Protein AF-0000000084342859 (afdb_homodimer)

Organism: Pseudonocardia thermophila (NCBI:txid1848)

Structure (mmCIF, N/CA/C/O backbone):
data_AF-0000000084342859-model_v1
#
loop_
_entity.id
_entity.type
_entity.pdbx_description
1 polymer 'Sugar or nucleoside kinase, ribokinase family'
#
loop_
_atom_site.group_PDB
_atom_site.id
_atom_site.type_symbol
_atom_site.label_atom_id
_atom_site.label_alt_id
_atom_site.label_comp_id
_atom_site.label_asym_id
_atom_site.label_entity_id
_atom_site.label_seq_id
_atom_site.pdbx_PDB_ins_code
_atom_site.Cartn_x
_atom_site.Cartn_y
_atom_site.Cartn_z
_atom_site.occupancy
_atom_site.B_iso_or_equiv
_atom_site.auth_seq_id
_atom_site.auth_comp_id
_atom_site.auth_asym_id
_atom_site.auth_atom_id
_atom_site.pdbx_PDB_model_num
ATOM 1 N N . MET A 1 1 ? 2.428 -37.375 4.098 1 54.47 1 MET A N 1
ATOM 2 C CA . MET A 1 1 ? 2.135 -36.625 2.879 1 54.47 1 MET A CA 1
ATOM 3 C C . MET A 1 1 ? 3.324 -35.75 2.471 1 54.47 1 MET A C 1
ATOM 5 O O . MET A 1 1 ? 4.09 -35.312 3.322 1 54.47 1 MET A O 1
ATOM 9 N N . ARG A 1 2 ? 3.674 -35.844 1.135 1 69.31 2 ARG A N 1
ATOM 10 C CA . ARG A 1 2 ? 4.895 -35.219 0.626 1 69.31 2 ARG A CA 1
ATOM 11 C C . ARG A 1 2 ? 4.828 -33.688 0.729 1 69.31 2 ARG A C 1
ATOM 13 O O . ARG A 1 2 ? 3.766 -33.094 0.544 1 69.31 2 ARG A O 1
ATOM 20 N N . SER A 1 3 ? 5.781 -33.125 1.252 1 90.12 3 SER A N 1
ATOM 21 C CA . SER A 1 3 ? 5.879 -31.688 1.403 1 90.12 3 SER A CA 1
ATOM 22 C C . SER A 1 3 ? 6.008 -31 0.049 1 90.12 3 SER A C 1
ATOM 24 O O . SER A 1 3 ? 6.527 -31.578 -0.904 1 90.12 3 SER A O 1
ATOM 26 N N . VAL A 1 4 ? 5.281 -29.906 -0.096 1 97.31 4 VAL A N 1
ATOM 27 C CA . VAL A 1 4 ? 5.32 -29.125 -1.326 1 97.31 4 VAL A CA 1
ATOM 28 C C . VAL A 1 4 ? 6.164 -27.875 -1.113 1 97.31 4 VAL A C 1
ATOM 30 O O . VAL A 1 4 ? 6.02 -27.188 -0.098 1 97.31 4 VAL A O 1
ATOM 33 N N . THR A 1 5 ? 7.082 -27.672 -1.98 1 98 5 THR A N 1
ATOM 34 C CA . THR A 1 5 ? 7.797 -26.391 -2.039 1 98 5 THR A CA 1
ATOM 35 C C . THR A 1 5 ? 7.27 -25.531 -3.178 1 98 5 THR A C 1
ATOM 37 O O . THR A 1 5 ? 7.207 -25.969 -4.328 1 98 5 THR A O 1
ATOM 40 N N . VAL A 1 6 ? 6.836 -24.344 -2.82 1 98.62 6 VAL A N 1
ATOM 41 C CA . VAL A 1 6 ? 6.406 -23.375 -3.826 1 98.62 6 VAL A CA 1
ATOM 42 C C . VAL A 1 6 ? 7.484 -22.312 -4.012 1 98.62 6 VAL A C 1
ATOM 44 O O . VAL A 1 6 ? 7.957 -21.734 -3.035 1 98.62 6 VAL A O 1
ATOM 47 N N . VAL A 1 7 ? 7.902 -22.109 -5.246 1 98.75 7 VAL A N 1
ATOM 48 C CA . VAL A 1 7 ? 8.828 -21.031 -5.609 1 98.75 7 VAL A CA 1
ATOM 49 C C . VAL A 1 7 ? 8.078 -19.938 -6.355 1 98.75 7 VAL A C 1
ATOM 51 O O . VAL A 1 7 ? 7.609 -20.141 -7.477 1 98.75 7 VAL A O 1
ATOM 54 N N . GLY A 1 8 ? 7.961 -18.797 -5.695 1 98.25 8 GLY A N 1
ATOM 55 C CA . GLY A 1 8 ? 7.121 -17.781 -6.301 1 98.25 8 GLY A CA 1
ATOM 56 C C . GLY A 1 8 ? 7.25 -16.422 -5.633 1 98.25 8 GLY A C 1
ATOM 57 O O . GLY A 1 8 ? 8.273 -16.125 -5.008 1 98.25 8 GLY A O 1
ATOM 58 N N . ASP A 1 9 ? 6.242 -15.578 -5.898 1 97.12 9 ASP A N 1
ATOM 59 C CA . ASP A 1 9 ? 6.309 -14.188 -5.461 1 97.12 9 ASP A CA 1
ATOM 60 C C . ASP A 1 9 ? 5.383 -13.938 -4.273 1 97.12 9 ASP A C 1
ATOM 62 O O . ASP A 1 9 ? 4.32 -14.555 -4.172 1 97.12 9 ASP A O 1
ATOM 66 N N . VAL A 1 10 ? 5.875 -13.117 -3.395 1 98 10 VAL A N 1
ATOM 67 C CA . VAL A 1 10 ? 5.074 -12.43 -2.385 1 98 10 VAL A CA 1
ATOM 68 C C . VAL A 1 10 ? 4.867 -10.977 -2.789 1 98 10 VAL A C 1
ATOM 70 O O . VAL A 1 10 ? 5.832 -10.266 -3.082 1 98 10 VAL A O 1
ATOM 73 N N . ALA A 1 11 ? 3.609 -10.586 -2.854 1 97.56 11 ALA A N 1
ATOM 74 C CA . ALA A 1 11 ? 3.326 -9.227 -3.291 1 97.56 11 ALA A CA 1
ATOM 75 C C . ALA A 1 11 ? 2.191 -8.609 -2.475 1 97.56 11 ALA A C 1
ATOM 77 O O . ALA A 1 11 ? 1.495 -9.312 -1.74 1 97.56 11 ALA A O 1
ATOM 78 N N . VAL A 1 12 ? 2.143 -7.277 -2.568 1 97 12 VAL A N 1
ATOM 79 C CA . VAL A 1 12 ? 1.001 -6.523 -2.061 1 97 12 VAL A CA 1
ATOM 80 C C . VAL A 1 12 ? 0.171 -5.992 -3.229 1 97 12 VAL A C 1
ATOM 82 O O . VAL A 1 12 ? 0.716 -5.422 -4.176 1 97 12 VAL A O 1
ATOM 85 N N . ASP A 1 13 ? -1.119 -6.25 -3.117 1 96.19 13 ASP A N 1
ATOM 86 C CA . ASP A 1 13 ? -2.043 -5.723 -4.117 1 96.19 13 ASP A CA 1
ATOM 87 C C . ASP A 1 13 ? -2.801 -4.512 -3.584 1 96.19 13 ASP A C 1
ATOM 89 O O . ASP A 1 13 ? -3.48 -4.598 -2.559 1 96.19 13 ASP A O 1
ATOM 93 N N . VAL A 1 14 ? -2.693 -3.416 -4.277 1 97.38 14 VAL A N 1
ATOM 94 C CA . VAL A 1 14 ? -3.418 -2.195 -3.941 1 97.38 14 VAL A CA 1
ATOM 95 C C . VAL A 1 14 ? -4.523 -1.949 -4.969 1 97.38 14 VAL A C 1
ATOM 97 O O . VAL A 1 14 ? -4.246 -1.551 -6.102 1 97.38 14 VAL A O 1
ATOM 100 N N . LEU A 1 15 ? -5.746 -2.166 -4.535 1 95.56 15 LEU A N 1
ATOM 101 C CA . LEU A 1 15 ? -6.902 -1.995 -5.406 1 95.56 15 LEU A CA 1
ATOM 102 C C . LEU A 1 15 ? -7.453 -0.577 -5.312 1 95.56 15 LEU A C 1
ATOM 104 O O . LEU A 1 15 ? -7.762 -0.098 -4.215 1 95.56 15 LEU A O 1
ATOM 108 N N . VAL A 1 16 ? -7.551 0.062 -6.41 1 97.25 16 VAL A N 1
ATOM 109 C CA . VAL A 1 16 ? -7.98 1.456 -6.449 1 97.25 16 VAL A CA 1
ATOM 110 C C . VAL A 1 16 ? -9.211 1.594 -7.336 1 97.25 16 VAL A C 1
ATOM 112 O O . VAL A 1 16 ? -9.18 1.245 -8.516 1 97.25 16 VAL A O 1
ATOM 115 N N . ARG A 1 17 ? -10.258 2.094 -6.801 1 95.81 17 ARG A N 1
ATOM 116 C CA . ARG A 1 17 ? -11.477 2.412 -7.547 1 95.81 17 ARG A CA 1
ATOM 117 C C . ARG A 1 17 ? -11.828 3.891 -7.41 1 95.81 17 ARG A C 1
ATOM 119 O O . ARG A 1 17 ? -12.406 4.305 -6.402 1 95.81 17 ARG A O 1
ATOM 126 N N . PRO A 1 18 ? -11.5 4.664 -8.406 1 96.06 18 PRO A N 1
ATOM 127 C CA . PRO A 1 18 ? -11.875 6.082 -8.344 1 96.06 18 PRO A CA 1
ATOM 128 C C . PRO A 1 18 ? -13.383 6.285 -8.242 1 96.06 18 PRO A C 1
ATOM 130 O O . PRO A 1 18 ? -14.156 5.547 -8.859 1 96.06 18 PRO A O 1
ATOM 133 N N . ARG A 1 19 ? -13.789 7.23 -7.465 1 94.19 19 ARG A N 1
ATOM 134 C CA . ARG A 1 19 ? -15.211 7.539 -7.293 1 94.19 19 ARG A CA 1
ATOM 135 C C . ARG A 1 19 ? -15.625 8.703 -8.188 1 94.19 19 ARG A C 1
ATOM 137 O O . ARG A 1 19 ? -16.797 9.109 -8.18 1 94.19 19 ARG A O 1
ATOM 144 N N . ALA A 1 20 ? -14.719 9.312 -8.898 1 91.69 20 ALA A N 1
ATOM 145 C CA . ALA A 1 20 ? -14.883 10.344 -9.914 1 91.69 20 ALA A CA 1
ATOM 146 C C . ALA A 1 20 ? -13.883 10.164 -11.055 1 91.69 20 ALA A C 1
ATOM 148 O O . ALA A 1 20 ? -12.906 9.422 -10.914 1 91.69 20 ALA A O 1
ATOM 149 N N . PRO A 1 21 ? -14.195 10.758 -12.227 1 89.56 21 PRO A N 1
ATOM 150 C CA . PRO A 1 21 ? -13.219 10.633 -13.32 1 89.56 21 PRO A CA 1
ATOM 151 C C . PRO A 1 21 ? -11.828 11.109 -12.93 1 89.56 21 PRO A C 1
ATOM 153 O O . PRO A 1 21 ? -11.695 12.102 -12.203 1 89.56 21 PRO A O 1
ATOM 156 N N . ILE A 1 22 ? -10.891 10.352 -13.375 1 88 22 ILE A N 1
ATOM 157 C CA . ILE A 1 22 ? -9.508 10.703 -13.062 1 88 22 ILE A CA 1
ATOM 158 C C . ILE A 1 22 ? -9.086 11.914 -13.891 1 88 22 ILE A C 1
ATOM 160 O O . ILE A 1 22 ? -9.117 11.875 -15.125 1 88 22 ILE A O 1
ATOM 164 N N . VAL A 1 23 ? -8.734 13 -13.219 1 86.19 23 VAL A N 1
ATOM 165 C CA . VAL A 1 23 ? -8.227 14.219 -13.852 1 86.19 23 VAL A CA 1
ATOM 166 C C . VAL A 1 23 ? -6.754 14.414 -13.477 1 86.19 23 VAL A C 1
ATOM 168 O O . VAL A 1 23 ? -6.406 14.453 -12.297 1 86.19 23 VAL A O 1
ATOM 171 N N . ALA A 1 24 ? -5.922 14.555 -14.539 1 85 24 ALA A N 1
ATOM 172 C CA . ALA A 1 24 ? -4.488 14.711 -14.305 1 85 24 ALA A CA 1
ATOM 173 C C . ALA A 1 24 ? -4.203 15.914 -13.406 1 85 24 ALA A C 1
ATOM 175 O O . ALA A 1 24 ? -4.773 16.984 -13.602 1 85 24 ALA A O 1
ATOM 176 N N . GLY A 1 25 ? -3.42 15.711 -12.383 1 84.5 25 GLY A N 1
ATOM 177 C CA . GLY A 1 25 ? -2.996 16.797 -11.516 1 84.5 25 GLY A CA 1
ATOM 178 C C . GLY A 1 25 ? -3.953 17.047 -10.367 1 84.5 25 GLY A C 1
ATOM 179 O O . GLY A 1 25 ? -3.684 17.875 -9.5 1 84.5 25 GLY A O 1
ATOM 180 N N . ALA A 1 26 ? -5.035 16.281 -10.312 1 86.12 26 ALA A N 1
ATOM 181 C CA . ALA A 1 26 ? -6.051 16.531 -9.297 1 86.12 26 ALA A CA 1
ATOM 182 C C . ALA A 1 26 ? -5.965 15.484 -8.18 1 86.12 26 ALA A C 1
ATOM 184 O O . ALA A 1 26 ? -5.172 14.547 -8.258 1 86.12 26 ALA A O 1
ATOM 185 N N . ASP A 1 27 ? -6.637 15.805 -7.152 1 88.69 27 ASP A N 1
ATOM 186 C CA . ASP A 1 27 ? -6.934 14.828 -6.109 1 88.69 27 ASP A CA 1
ATOM 187 C C . ASP A 1 27 ? -8.32 14.219 -6.305 1 88.69 27 ASP A C 1
ATOM 189 O O . ASP A 1 27 ? -9.328 14.898 -6.145 1 88.69 27 ASP A O 1
ATOM 193 N N . VAL A 1 28 ? -8.367 12.93 -6.574 1 92.56 28 VAL A N 1
ATOM 194 C CA . VAL A 1 28 ? -9.609 12.234 -6.891 1 92.56 28 VAL A CA 1
ATOM 195 C C . VAL A 1 28 ? -9.969 11.281 -5.754 1 92.56 28 VAL A C 1
ATOM 197 O O . VAL A 1 28 ? -9.156 10.438 -5.359 1 92.56 28 VAL A O 1
ATOM 200 N N . PRO A 1 29 ? -11.172 11.469 -5.219 1 94.25 29 PRO A N 1
ATOM 201 C CA . PRO A 1 29 ? -11.586 10.484 -4.219 1 94.25 29 PRO A CA 1
ATOM 202 C C . PRO A 1 29 ? -11.68 9.07 -4.785 1 94.25 29 PRO A C 1
ATOM 204 O O . PRO A 1 29 ? -12.086 8.883 -5.938 1 94.25 29 PRO A O 1
ATOM 207 N N . ALA A 1 30 ? -11.234 8.117 -4.023 1 97.25 30 ALA A N 1
ATOM 208 C CA . ALA A 1 30 ? -11.242 6.719 -4.449 1 97.25 30 ALA A CA 1
ATOM 209 C C . ALA A 1 30 ? -11.508 5.789 -3.268 1 97.25 30 ALA A C 1
ATOM 211 O O . ALA A 1 30 ? -11.398 6.203 -2.109 1 97.25 30 ALA A O 1
ATOM 212 N N . THR A 1 31 ? -11.969 4.578 -3.598 1 96.75 31 THR A N 1
ATOM 213 C CA . THR A 1 31 ? -11.906 3.469 -2.654 1 96.75 31 THR A CA 1
ATOM 214 C C . THR A 1 31 ? -10.633 2.656 -2.854 1 96.75 31 THR A C 1
ATOM 216 O O . THR A 1 31 ? -10.352 2.186 -3.957 1 96.75 31 THR A O 1
ATOM 219 N N . ILE A 1 32 ? -9.852 2.541 -1.79 1 97.62 32 ILE A N 1
ATOM 220 C CA . ILE A 1 32 ? -8.57 1.848 -1.898 1 97.62 32 ILE A CA 1
ATOM 221 C C . ILE A 1 32 ? -8.492 0.733 -0.857 1 97.62 32 ILE A C 1
ATOM 223 O O . ILE A 1 32 ? -8.781 0.958 0.322 1 97.62 32 ILE A O 1
ATOM 227 N N . ARG A 1 33 ? -8.164 -0.467 -1.314 1 95.12 33 ARG A N 1
ATOM 228 C CA . ARG A 1 33 ? -7.961 -1.628 -0.453 1 95.12 33 ARG A CA 1
ATOM 229 C C . ARG A 1 33 ? -6.621 -2.297 -0.739 1 95.12 33 ARG A C 1
ATOM 231 O O . ARG A 1 33 ? -6.223 -2.426 -1.897 1 95.12 33 ARG A O 1
ATOM 238 N N . THR A 1 34 ? -5.965 -2.611 0.299 1 95.31 34 THR A N 1
ATOM 239 C CA . THR A 1 34 ? -4.707 -3.342 0.186 1 95.31 34 THR A CA 1
ATOM 240 C C . THR A 1 34 ? -4.891 -4.797 0.609 1 95.31 34 THR A C 1
ATOM 242 O O . THR A 1 34 ? -5.391 -5.074 1.701 1 95.31 34 THR A O 1
ATOM 245 N N . LEU A 1 35 ? -4.5 -5.68 -0.242 1 93.88 35 LEU A N 1
ATOM 246 C CA . LEU A 1 35 ? -4.672 -7.109 -0.006 1 93.88 35 LEU A CA 1
ATOM 247 C C . LEU A 1 35 ? -3.369 -7.859 -0.261 1 93.88 35 LEU A C 1
ATOM 249 O O . LEU A 1 35 ? -2.525 -7.406 -1.037 1 93.88 35 LEU A O 1
ATOM 253 N N . PRO A 1 36 ? -3.207 -9.008 0.436 1 95.06 36 PRO A N 1
ATOM 254 C CA . PRO A 1 36 ? -2.062 -9.852 0.092 1 95.06 36 PRO A CA 1
ATOM 255 C C . PRO A 1 36 ? -2.135 -10.391 -1.334 1 95.06 36 PRO A C 1
ATOM 257 O O . PRO A 1 36 ? -3.223 -10.703 -1.826 1 95.06 36 PRO A O 1
ATOM 260 N N . GLY A 1 37 ? -0.949 -10.461 -2 1 95.94 37 GLY A N 1
ATOM 261 C CA . GLY A 1 37 ? -0.876 -10.969 -3.361 1 95.94 37 GLY A CA 1
ATOM 262 C C . GLY A 1 37 ? 0.351 -11.828 -3.613 1 95.94 37 GLY A C 1
ATOM 263 O O . GLY A 1 37 ? 1.008 -12.273 -2.67 1 95.94 37 GLY A O 1
ATOM 264 N N . GLY A 1 38 ? 0.543 -12.062 -4.922 1 96.56 38 GLY A N 1
ATOM 265 C CA . GLY A 1 38 ? 1.593 -12.977 -5.348 1 96.56 38 GLY A CA 1
ATOM 266 C C . GLY A 1 38 ? 1.082 -14.367 -5.656 1 96.56 38 GLY A C 1
ATOM 267 O O . GLY A 1 38 ? 0.661 -15.094 -4.75 1 96.56 38 GLY A O 1
ATOM 268 N N . ALA A 1 39 ? 1.261 -14.727 -6.863 1 96.19 39 ALA A N 1
ATOM 269 C CA . ALA A 1 39 ? 0.689 -15.992 -7.316 1 96.19 39 ALA A CA 1
ATOM 270 C C . ALA A 1 39 ? 1.216 -17.156 -6.484 1 96.19 39 ALA A C 1
ATOM 272 O O . ALA A 1 39 ? 0.44 -18 -6.016 1 96.19 39 ALA A O 1
ATOM 273 N N . GLY A 1 40 ? 2.521 -17.203 -6.289 1 97.75 40 GLY A N 1
ATOM 274 C CA . GLY A 1 40 ? 3.1 -18.25 -5.473 1 97.75 40 GLY A CA 1
ATOM 275 C C . GLY A 1 40 ? 2.582 -18.266 -4.047 1 97.75 40 GLY A C 1
ATOM 276 O O . GLY A 1 40 ? 2.229 -19.312 -3.512 1 97.75 40 GLY A O 1
ATOM 277 N N . ALA A 1 41 ? 2.531 -17.125 -3.471 1 98.31 41 ALA A N 1
ATOM 278 C CA . ALA A 1 41 ? 2.041 -17 -2.102 1 98.31 41 ALA A CA 1
ATOM 279 C C . ALA A 1 41 ? 0.571 -17.391 -2.004 1 98.31 41 ALA A C 1
ATOM 281 O O . ALA A 1 41 ? 0.158 -18.047 -1.041 1 98.31 41 ALA A O 1
ATOM 282 N N . ASN A 1 42 ? -0.221 -17 -2.959 1 97.88 42 ASN A N 1
ATOM 283 C CA . ASN A 1 42 ? -1.629 -17.391 -2.988 1 97.88 42 ASN A CA 1
ATOM 284 C C . ASN A 1 42 ? -1.797 -18.906 -3.051 1 97.88 42 ASN A C 1
ATOM 286 O O . ASN A 1 42 ? -2.547 -19.484 -2.262 1 97.88 42 ASN A O 1
ATOM 290 N N . THR A 1 43 ? -1.081 -19.531 -3.973 1 98.62 43 THR A N 1
ATOM 291 C CA . THR A 1 43 ? -1.145 -20.984 -4.113 1 98.62 43 THR A CA 1
ATOM 292 C C . THR A 1 43 ? -0.702 -21.672 -2.828 1 98.62 43 THR A C 1
ATOM 294 O O . THR A 1 43 ? -1.355 -22.609 -2.363 1 98.62 43 THR A O 1
ATOM 297 N N . ALA A 1 44 ? 0.377 -21.188 -2.232 1 98.5 44 ALA A N 1
ATOM 298 C CA . ALA A 1 44 ? 0.883 -21.766 -0.988 1 98.5 44 ALA A CA 1
ATOM 299 C C . ALA A 1 44 ? -0.157 -21.656 0.125 1 98.5 44 ALA A C 1
ATOM 301 O O . ALA A 1 44 ? -0.349 -22.609 0.89 1 98.5 44 ALA A O 1
ATOM 302 N N . THR A 1 45 ? -0.807 -20.531 0.192 1 98.38 45 THR A N 1
ATOM 303 C CA . THR A 1 45 ? -1.802 -20.328 1.239 1 98.38 45 THR A CA 1
ATOM 304 C C . THR A 1 45 ? -2.975 -21.281 1.065 1 98.38 45 THR A C 1
ATOM 306 O O . THR A 1 45 ? -3.477 -21.844 2.043 1 98.38 45 THR A O 1
ATOM 309 N N . TRP A 1 46 ? -3.391 -21.484 -0.146 1 98.38 46 TRP A N 1
ATOM 310 C CA . TRP A 1 46 ? -4.477 -22.422 -0.412 1 98.38 46 TRP A CA 1
ATOM 311 C C . TRP A 1 46 ? -4.047 -23.859 -0.101 1 98.38 46 TRP A C 1
ATOM 313 O O . TRP A 1 46 ? -4.828 -24.641 0.439 1 98.38 46 TRP A O 1
ATOM 323 N N . LEU A 1 47 ? -2.818 -24.234 -0.441 1 98.31 47 LEU A N 1
ATOM 324 C CA . LEU A 1 47 ? -2.309 -25.562 -0.099 1 98.31 47 LEU A CA 1
ATOM 325 C C . LEU A 1 47 ? -2.359 -25.781 1.408 1 98.31 47 LEU A C 1
ATOM 327 O O . LEU A 1 47 ? -2.834 -26.828 1.868 1 98.31 47 LEU A O 1
ATOM 331 N N . ALA A 1 48 ? -1.904 -24.781 2.145 1 97.94 48 ALA A N 1
ATOM 332 C CA . ALA A 1 48 ? -1.931 -24.875 3.604 1 97.94 48 ALA A CA 1
ATOM 333 C C . ALA A 1 48 ? -3.359 -25.047 4.117 1 97.94 48 ALA A C 1
ATOM 335 O O . ALA A 1 48 ? -3.617 -25.875 4.992 1 97.94 48 ALA A O 1
ATOM 336 N N . ALA A 1 49 ? -4.254 -24.297 3.562 1 97.25 49 ALA A N 1
ATOM 337 C CA . ALA A 1 49 ? -5.652 -24.344 3.971 1 97.25 49 ALA A CA 1
ATOM 338 C C . ALA A 1 49 ? -6.246 -25.719 3.697 1 97.25 49 ALA A C 1
ATOM 340 O O . ALA A 1 49 ? -7.199 -26.141 4.363 1 97.25 49 ALA A O 1
ATOM 341 N N . LEU A 1 50 ? -5.711 -26.406 2.762 1 96.69 50 LEU A N 1
ATOM 342 C CA . LEU A 1 50 ? -6.188 -27.734 2.393 1 96.69 50 LEU A CA 1
ATOM 343 C C . LEU A 1 50 ? -5.434 -28.812 3.158 1 96.69 50 LEU A C 1
ATOM 345 O O . LEU A 1 50 ? -5.57 -30.016 2.859 1 96.69 50 LEU A O 1
ATOM 349 N N . GLY A 1 51 ? -4.539 -28.422 4.031 1 96 51 GLY A N 1
ATOM 350 C CA . GLY A 1 51 ? -3.873 -29.344 4.922 1 96 51 GLY A CA 1
ATOM 351 C C . GLY A 1 51 ? -2.555 -29.859 4.375 1 96 51 GLY A C 1
ATOM 352 O O . GLY A 1 51 ? -1.991 -30.828 4.898 1 96 51 GLY A O 1
ATOM 353 N N . VAL A 1 52 ? -2.074 -29.281 3.365 1 96.88 52 VAL A N 1
ATOM 354 C CA . VAL A 1 52 ? -0.812 -29.703 2.766 1 96.88 52 VAL A CA 1
ATOM 355 C C . VAL A 1 52 ? 0.347 -28.969 3.438 1 96.88 52 VAL A C 1
ATOM 357 O O . VAL A 1 52 ? 0.282 -27.75 3.652 1 96.88 52 VAL A O 1
ATOM 360 N N . ALA A 1 53 ? 1.381 -29.719 3.828 1 96.69 53 ALA A N 1
ATOM 361 C CA . ALA A 1 53 ? 2.6 -29.094 4.32 1 96.69 53 ALA A CA 1
ATOM 362 C C . ALA A 1 53 ? 3.324 -28.344 3.199 1 96.69 53 ALA A C 1
ATOM 364 O O . ALA A 1 53 ? 3.729 -28.953 2.205 1 96.69 53 ALA A O 1
ATOM 365 N N . VAL A 1 54 ? 3.492 -27.031 3.359 1 97.38 54 VAL A N 1
ATOM 366 C CA . VAL A 1 54 ? 4.012 -26.25 2.244 1 97.38 54 VAL A CA 1
ATOM 367 C C . VAL A 1 54 ? 5.074 -25.281 2.746 1 97.38 54 VAL A C 1
ATOM 369 O O . VAL A 1 54 ? 4.926 -24.688 3.82 1 97.38 54 VAL A O 1
ATOM 372 N N . THR A 1 55 ? 6.125 -25.156 1.998 1 97.62 55 THR A N 1
ATOM 373 C CA . THR A 1 55 ? 7.148 -24.125 2.162 1 97.62 55 THR A CA 1
ATOM 374 C C . THR A 1 55 ? 7.168 -23.188 0.961 1 97.62 55 THR A C 1
ATOM 376 O O . THR A 1 55 ? 7.254 -23.641 -0.184 1 97.62 55 THR A O 1
ATOM 379 N N . LEU A 1 56 ? 7.043 -21.922 1.234 1 98.31 56 LEU A N 1
ATOM 380 C CA . LEU A 1 56 ? 7.152 -20.922 0.182 1 98.31 56 LEU A CA 1
ATOM 381 C C . LEU A 1 56 ? 8.547 -20.312 0.155 1 98.31 56 LEU A C 1
ATOM 383 O O . LEU A 1 56 ? 9.023 -19.797 1.171 1 98.31 56 LEU A O 1
ATOM 387 N N . VAL A 1 57 ? 9.141 -20.422 -1.017 1 98.56 57 VAL A N 1
ATOM 388 C CA . VAL A 1 57 ? 10.43 -19.781 -1.261 1 98.56 57 VAL A CA 1
ATOM 389 C C . VAL A 1 57 ? 10.211 -18.484 -2.045 1 98.56 57 VAL A C 1
ATOM 391 O O . VAL A 1 57 ? 9.664 -18.516 -3.148 1 98.56 57 VAL A O 1
ATOM 394 N N . ALA A 1 58 ? 10.609 -17.406 -1.452 1 98.56 58 ALA A N 1
ATOM 395 C CA . ALA A 1 58 ? 10.391 -16.094 -2.051 1 98.56 58 ALA A CA 1
ATOM 396 C C . ALA A 1 58 ? 11.398 -15.078 -1.53 1 98.56 58 ALA A C 1
ATOM 398 O O . ALA A 1 58 ? 12.305 -15.422 -0.77 1 98.56 58 ALA A O 1
ATOM 399 N N . ARG A 1 59 ? 11.352 -13.906 -2.107 1 98.5 59 ARG A N 1
ATOM 400 C CA . ARG A 1 59 ? 12.117 -12.758 -1.617 1 98.5 59 ARG A CA 1
ATOM 401 C C . ARG A 1 59 ? 11.203 -11.562 -1.373 1 98.5 59 ARG A C 1
ATOM 403 O O . ARG A 1 59 ? 10.312 -11.273 -2.174 1 98.5 59 ARG A O 1
ATOM 410 N N . VAL A 1 60 ? 11.398 -10.891 -0.21 1 98.38 60 VAL A N 1
ATOM 411 C CA . VAL A 1 60 ? 10.641 -9.695 0.136 1 98.38 60 VAL A CA 1
ATOM 412 C C . VAL A 1 60 ? 11.602 -8.562 0.502 1 98.38 60 VAL A C 1
ATOM 414 O O . VAL A 1 60 ? 12.789 -8.797 0.73 1 98.38 60 VAL A O 1
ATOM 417 N N . GLY A 1 61 ? 11.055 -7.363 0.467 1 98.06 61 GLY A N 1
ATOM 418 C CA . GLY A 1 61 ? 11.867 -6.238 0.914 1 98.06 61 GLY A CA 1
ATOM 419 C C . GLY A 1 61 ? 11.984 -6.152 2.424 1 98.06 61 GLY A C 1
ATOM 420 O O . GLY A 1 61 ? 11.203 -6.766 3.15 1 98.06 61 GLY A O 1
ATOM 421 N N . ASP A 1 62 ? 13.07 -5.484 2.891 1 96.75 62 ASP A N 1
ATOM 422 C CA . ASP A 1 62 ? 13.172 -5.102 4.297 1 96.75 62 ASP A CA 1
ATOM 423 C C . ASP A 1 62 ? 12.281 -3.896 4.598 1 96.75 62 ASP A C 1
ATOM 425 O O . ASP A 1 62 ? 12.781 -2.807 4.879 1 96.75 62 ASP A O 1
ATOM 429 N N . ASP A 1 63 ? 10.992 -4.148 4.625 1 94.12 63 ASP A N 1
ATOM 430 C CA . ASP A 1 63 ? 10.016 -3.084 4.824 1 94.12 63 ASP A CA 1
ATOM 431 C C . ASP A 1 63 ? 8.766 -3.617 5.523 1 94.12 63 ASP A C 1
ATOM 433 O O . ASP A 1 63 ? 8.68 -4.805 5.844 1 94.12 63 ASP A O 1
ATOM 437 N N . ALA A 1 64 ? 7.902 -2.701 5.832 1 92.56 64 ALA A N 1
ATOM 438 C CA . ALA A 1 64 ? 6.695 -3.057 6.574 1 92.56 64 ALA A CA 1
ATOM 439 C C . ALA A 1 64 ? 5.859 -4.07 5.805 1 92.56 64 ALA A C 1
ATOM 441 O O . ALA A 1 64 ? 5.297 -5 6.395 1 92.56 64 ALA A O 1
ATOM 442 N N . ALA A 1 65 ? 5.766 -3.896 4.492 1 95.25 65 ALA A N 1
ATOM 443 C CA . ALA A 1 65 ? 4.973 -4.801 3.658 1 95.25 65 ALA A CA 1
ATOM 444 C C . ALA A 1 65 ? 5.516 -6.227 3.729 1 95.25 65 ALA A C 1
ATOM 446 O O . ALA A 1 65 ? 4.746 -7.18 3.875 1 95.25 65 ALA A O 1
ATOM 447 N N . GLY A 1 66 ? 6.82 -6.316 3.594 1 97.19 66 GLY A N 1
ATOM 448 C CA . GLY A 1 66 ? 7.441 -7.629 3.68 1 97.19 66 GLY A CA 1
ATOM 449 C C . GLY A 1 66 ? 7.211 -8.312 5.016 1 97.19 66 GLY A C 1
ATOM 450 O O . GLY A 1 66 ? 6.848 -9.492 5.059 1 97.19 66 GLY A O 1
ATOM 451 N N . ARG A 1 67 ? 7.387 -7.582 6.098 1 95.69 67 ARG A N 1
ATOM 452 C CA . ARG A 1 67 ? 7.184 -8.133 7.434 1 95.69 67 ARG A CA 1
ATOM 453 C C . ARG A 1 67 ? 5.734 -8.578 7.629 1 95.69 67 ARG A C 1
ATOM 455 O O . ARG A 1 67 ? 5.477 -9.664 8.156 1 95.69 67 ARG A O 1
ATOM 462 N N . ALA A 1 68 ? 4.879 -7.754 7.176 1 94.5 68 ALA A N 1
ATOM 463 C CA . ALA A 1 68 ? 3.461 -8.078 7.312 1 94.5 68 ALA A CA 1
ATOM 464 C C . ALA A 1 68 ? 3.104 -9.32 6.504 1 94.5 68 ALA A C 1
ATOM 466 O O . ALA A 1 68 ? 2.365 -10.188 6.977 1 94.5 68 ALA A O 1
ATOM 467 N N . ALA A 1 69 ? 3.617 -9.406 5.32 1 96.5 69 ALA A N 1
ATOM 468 C CA . ALA A 1 69 ? 3.318 -10.531 4.445 1 96.5 69 ALA A CA 1
ATOM 469 C C . ALA A 1 69 ? 3.797 -11.844 5.059 1 96.5 69 ALA A C 1
ATOM 471 O O . ALA A 1 69 ? 3.061 -12.836 5.082 1 96.5 69 ALA A O 1
ATOM 472 N N . ILE A 1 70 ? 4.996 -11.836 5.539 1 97.06 70 ILE A N 1
ATOM 473 C CA . ILE A 1 70 ? 5.57 -13.039 6.129 1 97.06 70 ILE A CA 1
ATOM 474 C C . ILE A 1 70 ? 4.75 -13.461 7.348 1 97.06 70 ILE A C 1
ATOM 476 O O . ILE A 1 70 ? 4.438 -14.641 7.512 1 97.06 70 ILE A O 1
ATOM 480 N N . ALA A 1 71 ? 4.398 -12.484 8.164 1 94.88 71 ALA A N 1
ATOM 481 C CA . ALA A 1 71 ? 3.598 -12.789 9.344 1 94.88 71 ALA A CA 1
ATOM 482 C C . ALA A 1 71 ? 2.244 -13.375 8.961 1 94.88 71 ALA A C 1
ATOM 484 O O . ALA A 1 71 ? 1.783 -14.344 9.57 1 94.88 71 ALA A O 1
ATOM 485 N N . GLU A 1 72 ? 1.645 -12.859 7.992 1 94.62 72 GLU A N 1
ATOM 486 C CA . GLU A 1 72 ? 0.334 -13.32 7.543 1 94.62 72 GLU A CA 1
ATOM 487 C C . GLU A 1 72 ? 0.416 -14.727 6.957 1 94.62 72 GLU A C 1
ATOM 489 O O . GLU A 1 72 ? -0.483 -15.547 7.164 1 94.62 72 GLU A O 1
ATOM 494 N N . LEU A 1 73 ? 1.441 -14.945 6.211 1 97.44 73 LEU A N 1
ATOM 495 C CA . LEU A 1 73 ? 1.646 -16.281 5.641 1 97.44 73 LEU A CA 1
ATOM 496 C C . LEU A 1 73 ? 1.852 -17.312 6.742 1 97.44 73 LEU A C 1
ATOM 498 O O . LEU A 1 73 ? 1.278 -18.406 6.688 1 97.44 73 LEU A O 1
ATOM 502 N N . ALA A 1 74 ? 2.623 -16.938 7.754 1 96.88 74 ALA A N 1
ATOM 503 C CA . ALA A 1 74 ? 2.832 -17.828 8.883 1 96.88 74 ALA A CA 1
ATOM 504 C C . ALA A 1 74 ? 1.518 -18.125 9.609 1 96.88 74 ALA A C 1
ATOM 506 O O . ALA A 1 74 ? 1.225 -19.281 9.945 1 96.88 74 ALA A O 1
ATOM 507 N N . ALA A 1 75 ? 0.77 -17.094 9.766 1 95.19 75 ALA A N 1
ATOM 508 C CA . ALA A 1 75 ? -0.52 -17.25 10.43 1 95.19 75 ALA A CA 1
ATOM 509 C C . ALA A 1 75 ? -1.454 -18.156 9.633 1 95.19 75 ALA A C 1
ATOM 511 O O . ALA A 1 75 ? -2.318 -18.812 10.203 1 95.19 75 ALA A O 1
ATOM 512 N N . ALA A 1 76 ? -1.265 -18.234 8.359 1 96.5 76 ALA A N 1
ATOM 513 C CA . ALA A 1 76 ? -2.092 -19.047 7.473 1 96.5 76 ALA A CA 1
ATOM 514 C C . ALA A 1 76 ? -1.565 -20.484 7.387 1 96.5 76 ALA A C 1
ATOM 516 O O . ALA A 1 76 ? -2.098 -21.297 6.637 1 96.5 76 ALA A O 1
ATOM 517 N N . GLY A 1 77 ? -0.422 -20.766 8.031 1 96.88 77 GLY A N 1
ATOM 518 C CA . GLY A 1 77 ? 0.114 -22.125 8.078 1 96.88 77 GLY A CA 1
ATOM 519 C C . GLY A 1 77 ? 1.177 -22.375 7.031 1 96.88 77 GLY A C 1
ATOM 520 O O . GLY A 1 77 ? 1.538 -23.531 6.773 1 96.88 77 GLY A O 1
ATOM 521 N N . VAL A 1 78 ? 1.661 -21.312 6.422 1 97.88 78 VAL A N 1
ATOM 522 C CA . VAL A 1 78 ? 2.697 -21.453 5.406 1 97.88 78 VAL A CA 1
ATOM 523 C C . VAL A 1 78 ? 4.074 -21.281 6.043 1 97.88 78 VAL A C 1
ATOM 525 O O . VAL A 1 78 ? 4.328 -20.281 6.723 1 97.88 78 VAL A O 1
ATOM 528 N N . THR A 1 79 ? 4.91 -22.297 5.898 1 96.81 79 THR A N 1
ATOM 529 C CA . THR A 1 79 ? 6.316 -22.078 6.215 1 96.81 79 THR A CA 1
ATOM 530 C C . THR A 1 79 ? 6.98 -21.203 5.152 1 96.81 79 THR A C 1
ATOM 532 O O . THR A 1 79 ? 6.852 -21.469 3.955 1 96.81 79 THR A O 1
ATOM 535 N N . THR A 1 80 ? 7.621 -20.188 5.59 1 96.31 80 THR A N 1
ATOM 536 C CA . THR A 1 80 ? 8.211 -19.281 4.613 1 96.31 80 THR A CA 1
ATOM 537 C C . THR A 1 80 ? 9.734 -19.344 4.664 1 96.31 80 THR A C 1
ATOM 539 O O . THR A 1 80 ? 10.336 -19.203 5.734 1 96.31 80 THR A O 1
ATOM 542 N N . ALA A 1 81 ? 10.289 -19.688 3.592 1 95.19 81 ALA A N 1
ATOM 543 C CA . ALA A 1 81 ? 11.711 -19.469 3.344 1 95.19 81 ALA A CA 1
ATOM 544 C C . ALA A 1 81 ? 11.938 -18.219 2.514 1 95.19 81 ALA A C 1
ATOM 546 O O . ALA A 1 81 ? 12.266 -18.297 1.327 1 95.19 81 ALA A O 1
ATOM 547 N N . ALA A 1 82 ? 11.766 -17.109 3.158 1 93.44 82 ALA A N 1
ATOM 548 C CA . ALA A 1 82 ? 11.836 -15.82 2.465 1 93.44 82 ALA A CA 1
ATOM 549 C C . ALA A 1 82 ? 13.148 -15.109 2.762 1 93.44 82 ALA A C 1
ATOM 551 O O . ALA A 1 82 ? 13.516 -14.922 3.926 1 93.44 82 ALA A O 1
ATOM 552 N N . ALA A 1 83 ? 13.789 -14.805 1.714 1 95.94 83 ALA A N 1
ATOM 553 C CA . ALA A 1 83 ? 14.938 -13.914 1.86 1 95.94 83 ALA A CA 1
ATOM 554 C C . ALA A 1 83 ? 14.484 -12.453 1.954 1 95.94 83 ALA A C 1
ATOM 556 O O . ALA A 1 83 ? 13.508 -12.062 1.319 1 95.94 83 ALA A O 1
ATOM 557 N N . VAL A 1 84 ? 15.195 -11.703 2.768 1 97.38 84 VAL A N 1
ATOM 558 C CA . VAL A 1 84 ? 14.875 -10.289 2.914 1 97.38 84 VAL A CA 1
ATOM 559 C C . VAL A 1 84 ? 15.883 -9.445 2.137 1 97.38 84 VAL A C 1
ATOM 561 O O . VAL A 1 84 ? 17.094 -9.508 2.404 1 97.38 84 VAL A O 1
ATOM 564 N N . ASP A 1 85 ? 15.367 -8.719 1.182 1 97.94 85 ASP A N 1
ATOM 565 C CA . ASP A 1 85 ? 16.219 -7.875 0.349 1 97.94 85 ASP A CA 1
ATOM 566 C C . ASP A 1 85 ? 16.5 -6.539 1.033 1 97.94 85 ASP A C 1
ATOM 568 O O . ASP A 1 85 ? 15.57 -5.824 1.419 1 97.94 85 ASP A O 1
ATOM 572 N N . PRO A 1 86 ? 17.734 -6.188 1.183 1 95.69 86 PRO A N 1
ATOM 573 C CA . PRO A 1 86 ? 18.047 -4.945 1.894 1 95.69 86 PRO A CA 1
ATOM 574 C C . PRO A 1 86 ? 17.828 -3.701 1.034 1 95.69 86 PRO A C 1
ATOM 576 O O . PRO A 1 86 ? 17.766 -2.586 1.559 1 95.69 86 PRO A O 1
ATOM 579 N N . ALA A 1 87 ? 17.734 -3.84 -0.294 1 95.81 87 ALA A N 1
ATOM 580 C CA . ALA A 1 87 ? 17.734 -2.686 -1.189 1 95.81 87 ALA A CA 1
ATOM 581 C C . ALA A 1 87 ? 16.391 -2.512 -1.868 1 95.81 87 ALA A C 1
ATOM 583 O O . ALA A 1 87 ? 15.875 -1.395 -1.971 1 95.81 87 ALA A O 1
ATOM 584 N N . LEU A 1 88 ? 15.773 -3.57 -2.32 1 97.44 88 LEU A N 1
ATOM 585 C CA . LEU A 1 88 ? 14.555 -3.512 -3.111 1 97.44 88 LEU A CA 1
ATOM 586 C C . LEU A 1 88 ? 13.32 -3.674 -2.225 1 97.44 88 LEU A C 1
ATOM 588 O O . LEU A 1 88 ? 13.336 -4.461 -1.274 1 97.44 88 LEU A O 1
ATOM 592 N N . PRO A 1 89 ? 12.266 -2.965 -2.543 1 97.88 89 PRO A N 1
ATOM 593 C CA . PRO A 1 89 ? 11.031 -3.094 -1.761 1 97.88 89 PRO A CA 1
ATOM 594 C C . PRO A 1 89 ? 10.281 -4.395 -2.051 1 97.88 89 PRO A C 1
ATOM 596 O O . PRO A 1 89 ? 10.57 -5.066 -3.045 1 97.88 89 PRO A O 1
ATOM 599 N N . THR A 1 90 ? 9.375 -4.75 -1.149 1 98.25 90 THR A N 1
ATOM 600 C CA . THR A 1 90 ? 8.445 -5.84 -1.42 1 98.25 90 THR A CA 1
ATOM 601 C C . THR A 1 90 ? 7.633 -5.559 -2.68 1 98.25 90 THR A C 1
ATOM 603 O O . THR A 1 90 ? 7.207 -4.426 -2.91 1 98.25 90 THR A O 1
ATOM 606 N N . ALA A 1 91 ? 7.449 -6.59 -3.512 1 98.5 91 ALA A N 1
ATOM 607 C CA . ALA A 1 91 ? 6.695 -6.473 -4.758 1 98.5 91 ALA A CA 1
ATOM 608 C C . ALA A 1 91 ? 5.309 -5.887 -4.504 1 98.5 91 ALA A C 1
ATOM 610 O O . ALA A 1 91 ? 4.652 -6.23 -3.514 1 98.5 91 ALA A O 1
ATOM 611 N N . THR A 1 92 ? 4.879 -4.965 -5.371 1 98.38 92 THR A N 1
ATOM 612 C CA . THR A 1 92 ? 3.58 -4.309 -5.25 1 98.38 92 THR A CA 1
ATOM 613 C C . THR A 1 92 ? 2.904 -4.191 -6.613 1 98.38 92 THR A C 1
ATOM 615 O O . THR A 1 92 ? 3.561 -3.891 -7.613 1 98.38 92 THR A O 1
ATOM 618 N N . VAL A 1 93 ? 1.632 -4.504 -6.637 1 97.25 93 VAL A N 1
ATOM 619 C CA . VAL A 1 93 ? 0.805 -4.309 -7.824 1 97.25 93 VAL A CA 1
ATOM 620 C C . VAL A 1 93 ? -0.339 -3.35 -7.504 1 97.25 93 VAL A C 1
ATOM 622 O O . VAL A 1 93 ? -1.105 -3.578 -6.566 1 97.25 93 VAL A O 1
ATOM 625 N N . VAL A 1 94 ? -0.432 -2.252 -8.188 1 97.44 94 VAL A N 1
ATOM 626 C CA . VAL A 1 94 ? -1.57 -1.344 -8.102 1 97.44 94 VAL A CA 1
ATOM 627 C C . VAL A 1 94 ? -2.566 -1.654 -9.219 1 97.44 94 VAL A C 1
ATOM 629 O O . VAL A 1 94 ? -2.223 -1.588 -10.398 1 97.44 94 VAL A O 1
ATOM 632 N N . ALA A 1 95 ? -3.727 -2.053 -8.805 1 95.12 95 ALA A N 1
ATOM 633 C CA . ALA A 1 95 ? -4.816 -2.311 -9.742 1 95.12 95 ALA A CA 1
ATOM 634 C C . ALA A 1 95 ? -5.785 -1.132 -9.797 1 95.12 95 ALA A C 1
ATOM 636 O O . ALA A 1 95 ? -6.535 -0.896 -8.844 1 95.12 95 ALA A O 1
ATOM 637 N N . LEU A 1 96 ? -5.789 -0.473 -10.844 1 94.06 96 LEU A N 1
ATOM 638 C CA . LEU A 1 96 ? -6.637 0.699 -11.039 1 94.06 96 LEU A CA 1
ATOM 639 C C . LEU A 1 96 ? -7.883 0.342 -11.844 1 94.06 96 LEU A C 1
ATOM 641 O O . LEU A 1 96 ? -7.789 0.004 -13.023 1 94.06 96 LEU A O 1
ATOM 645 N N . ALA A 1 97 ? -8.992 0.345 -11.188 1 90.56 97 ALA A N 1
ATOM 646 C CA . ALA A 1 97 ? -10.273 0.116 -11.859 1 90.56 97 ALA A CA 1
ATOM 647 C C . ALA A 1 97 ? -10.883 1.428 -12.352 1 90.56 97 ALA A C 1
ATOM 649 O O . ALA A 1 97 ? -11.305 2.26 -11.539 1 90.56 97 ALA A O 1
ATOM 650 N N . ALA A 1 98 ? -10.883 1.672 -13.609 1 82.75 98 ALA A N 1
ATOM 651 C CA . ALA A 1 98 ? -11.461 2.885 -14.18 1 82.75 98 ALA A CA 1
ATOM 652 C C . ALA A 1 98 ? -12.203 2.58 -15.477 1 82.75 98 ALA A C 1
ATOM 654 O O . ALA A 1 98 ? -11.695 1.87 -16.344 1 82.75 98 ALA A O 1
ATOM 655 N N . ASP A 1 99 ? -13.453 3.111 -15.578 1 79.56 99 ASP A N 1
ATOM 656 C CA . ASP A 1 99 ? -14.258 3.051 -16.797 1 79.56 99 ASP A CA 1
ATOM 657 C C . ASP A 1 99 ? -14.422 1.611 -17.266 1 79.56 99 ASP A C 1
ATOM 659 O O . ASP A 1 99 ? -14.281 1.329 -18.469 1 79.56 99 ASP A O 1
ATOM 663 N N . GLY A 1 100 ? -14.539 0.687 -16.391 1 78.69 100 GLY A N 1
ATOM 664 C CA . GLY A 1 100 ? -14.805 -0.697 -16.75 1 78.69 100 GLY A CA 1
ATOM 665 C C . GLY A 1 100 ? -13.547 -1.501 -17.016 1 78.69 100 GLY A C 1
ATOM 666 O O . GLY A 1 100 ? -13.609 -2.717 -17.203 1 78.69 100 GLY A O 1
ATOM 667 N N . ASP A 1 101 ? -12.43 -0.791 -17.062 1 84.5 101 ASP A N 1
ATOM 668 C CA . ASP A 1 101 ? -11.164 -1.476 -17.297 1 84.5 101 ASP A CA 1
ATOM 669 C C . ASP A 1 101 ? -10.359 -1.598 -16 1 84.5 101 ASP A C 1
ATOM 671 O O . ASP A 1 101 ? -10.523 -0.796 -15.086 1 84.5 101 ASP A O 1
ATOM 675 N N . ARG A 1 102 ? -9.562 -2.65 -16 1 87.06 102 ARG A N 1
ATOM 676 C CA . ARG A 1 102 ? -8.625 -2.836 -14.906 1 87.06 102 ARG A CA 1
ATOM 677 C C . ARG A 1 102 ? -7.184 -2.744 -15.391 1 87.06 102 ARG A C 1
ATOM 679 O O . ARG A 1 102 ? -6.711 -3.621 -16.125 1 87.06 102 ARG A O 1
ATOM 686 N N . THR A 1 103 ? -6.555 -1.691 -15.055 1 91.19 103 THR A N 1
ATOM 687 C CA . THR A 1 103 ? -5.152 -1.488 -15.406 1 91.19 103 THR A CA 1
ATOM 688 C C . THR A 1 103 ? -4.242 -1.876 -14.25 1 91.19 103 THR A C 1
ATOM 690 O O . THR A 1 103 ? -4.473 -1.463 -13.109 1 91.19 103 THR A O 1
ATOM 693 N N . LEU A 1 104 ? -3.307 -2.729 -14.555 1 92.94 104 LEU A N 1
ATOM 694 C CA . LEU A 1 104 ? -2.348 -3.125 -13.531 1 92.94 104 LEU A CA 1
ATOM 695 C C . LEU A 1 104 ? -1.04 -2.354 -13.68 1 92.94 104 LEU A C 1
ATOM 697 O O . LEU A 1 104 ? -0.527 -2.207 -14.797 1 92.94 104 LEU A O 1
ATOM 701 N N . LEU A 1 105 ? -0.566 -1.747 -12.641 1 96.56 105 LEU A N 1
ATOM 702 C CA . LEU A 1 105 ? 0.779 -1.195 -12.523 1 96.56 105 LEU A CA 1
ATOM 703 C C . LEU A 1 105 ? 1.615 -2.01 -11.547 1 96.56 105 LEU A C 1
ATOM 705 O O . LEU A 1 105 ? 1.292 -2.082 -10.359 1 96.56 105 LEU A O 1
ATOM 709 N N . SER A 1 106 ? 2.689 -2.584 -12.047 1 97 106 SER A N 1
ATOM 710 C CA . SER A 1 106 ? 3.357 -3.596 -11.234 1 97 106 SER A CA 1
ATOM 711 C C . SER A 1 106 ? 4.824 -3.246 -11.016 1 97 106 SER A C 1
ATOM 713 O O . SER A 1 106 ? 5.492 -2.748 -11.922 1 97 106 SER A O 1
ATOM 715 N N . ASP A 1 107 ? 5.293 -3.389 -9.828 1 98.12 107 ASP A N 1
ATOM 716 C CA . ASP A 1 107 ? 6.695 -3.352 -9.422 1 98.12 107 ASP A CA 1
ATOM 717 C C . ASP A 1 107 ? 7.105 -4.66 -8.75 1 98.12 107 ASP A C 1
ATOM 719 O O . ASP A 1 107 ? 6.703 -4.934 -7.617 1 98.12 107 ASP A O 1
ATOM 723 N N . ARG A 1 108 ? 7.941 -5.461 -9.375 1 97.62 108 ARG A N 1
ATOM 724 C CA . ARG A 1 108 ? 8.312 -6.777 -8.859 1 97.62 108 ARG A CA 1
ATOM 725 C C . ARG A 1 108 ? 9.273 -6.652 -7.684 1 97.62 108 ARG A C 1
ATOM 727 O O . ARG A 1 108 ? 9.477 -7.617 -6.941 1 97.62 108 ARG A O 1
ATOM 734 N N . GLY A 1 109 ? 9.93 -5.508 -7.566 1 97.94 109 GLY A N 1
ATOM 735 C CA . GLY A 1 109 ? 10.797 -5.273 -6.422 1 97.94 109 GLY A CA 1
ATOM 736 C C . GLY A 1 109 ? 11.703 -6.449 -6.105 1 97.94 109 GLY A C 1
ATOM 737 O O . GLY A 1 109 ? 12.391 -6.957 -6.988 1 97.94 109 GLY A O 1
ATOM 738 N N . ALA A 1 110 ? 11.664 -6.844 -4.844 1 98.5 110 ALA A N 1
ATOM 739 C CA . ALA A 1 110 ? 12.523 -7.902 -4.324 1 98.5 110 ALA A CA 1
ATOM 740 C C . ALA A 1 110 ? 12.25 -9.227 -5.031 1 98.5 110 ALA A C 1
ATOM 742 O O . ALA A 1 110 ? 13.148 -10.062 -5.172 1 98.5 110 ALA A O 1
ATOM 743 N N . ALA A 1 111 ? 11.062 -9.445 -5.504 1 98.31 111 ALA A N 1
ATOM 744 C CA . ALA A 1 111 ? 10.711 -10.695 -6.176 1 98.31 111 ALA A CA 1
ATOM 745 C C . ALA A 1 111 ? 11.586 -10.922 -7.406 1 98.31 111 ALA A C 1
ATOM 747 O O . ALA A 1 111 ? 11.922 -12.055 -7.738 1 98.31 111 ALA A O 1
ATOM 748 N N . ALA A 1 112 ? 11.938 -9.805 -8.039 1 97.94 112 ALA A N 1
ATOM 749 C CA . ALA A 1 112 ? 12.758 -9.898 -9.242 1 97.94 112 ALA A CA 1
ATOM 750 C C . ALA A 1 112 ? 14.172 -10.344 -8.914 1 97.94 112 ALA A C 1
ATOM 752 O O . ALA A 1 112 ? 14.914 -10.805 -9.789 1 97.94 112 ALA A O 1
ATOM 753 N N . ALA A 1 113 ? 14.531 -10.242 -7.672 1 98.25 113 ALA A N 1
ATOM 754 C CA . ALA A 1 113 ? 15.914 -10.516 -7.273 1 98.25 113 ALA A CA 1
ATOM 755 C C . ALA A 1 113 ? 16.047 -11.93 -6.703 1 98.25 113 ALA A C 1
ATOM 757 O O . ALA A 1 113 ? 17.109 -12.297 -6.188 1 98.25 113 ALA A O 1
ATOM 758 N N . LEU A 1 114 ? 15 -12.719 -6.762 1 98.5 114 LEU A N 1
ATOM 759 C CA . LEU A 1 114 ? 15.109 -14.117 -6.367 1 98.5 114 LEU A CA 1
ATOM 760 C C . LEU A 1 114 ? 16.188 -14.828 -7.176 1 98.5 114 LEU A C 1
ATOM 762 O O . LEU A 1 114 ? 16.266 -14.672 -8.398 1 98.5 114 LEU A O 1
ATOM 766 N N . SER A 1 115 ? 17.047 -15.562 -6.465 1 98.25 115 SER A N 1
ATOM 767 C CA . SER A 1 115 ? 18.188 -16.203 -7.125 1 98.25 115 SER A CA 1
ATOM 768 C C . SER A 1 115 ? 18.359 -17.641 -6.656 1 98.25 115 SER A C 1
ATOM 770 O O . SER A 1 115 ? 17.75 -18.047 -5.656 1 98.25 115 SER A O 1
ATOM 772 N N . PRO A 1 116 ? 19.141 -18.438 -7.406 1 98.31 116 PRO A N 1
ATOM 773 C CA . PRO A 1 116 ? 19.406 -19.812 -7 1 98.31 116 PRO A CA 1
ATOM 774 C C . PRO A 1 116 ? 19.953 -19.938 -5.582 1 98.31 116 PRO A C 1
ATOM 776 O O . PRO A 1 116 ? 19.688 -20.906 -4.887 1 98.31 116 PRO A O 1
ATOM 779 N N . ALA A 1 117 ? 20.609 -18.875 -5.145 1 97.44 117 ALA A N 1
ATOM 780 C CA . ALA A 1 117 ? 21.203 -18.875 -3.811 1 97.44 117 ALA A CA 1
ATOM 781 C C . ALA A 1 117 ? 20.125 -18.844 -2.729 1 97.44 117 ALA A C 1
ATOM 783 O O . ALA A 1 117 ? 20.391 -19.188 -1.572 1 97.44 117 ALA A O 1
ATOM 784 N N . ASP A 1 118 ? 18.953 -18.453 -3.109 1 97.56 118 ASP A N 1
ATOM 785 C CA . ASP A 1 118 ? 17.859 -18.344 -2.154 1 97.56 118 ASP A CA 1
ATOM 786 C C . ASP A 1 118 ? 17.141 -19.672 -1.982 1 97.56 118 ASP A C 1
ATOM 788 O O . ASP A 1 118 ? 16.328 -19.844 -1.073 1 97.56 118 ASP A O 1
ATOM 792 N N . LEU A 1 119 ? 17.375 -20.641 -2.812 1 97.69 119 LEU A N 1
ATOM 793 C CA . LEU A 1 119 ? 16.656 -21.906 -2.805 1 97.69 119 LEU A CA 1
ATOM 794 C C . LEU A 1 119 ? 17.172 -22.812 -1.694 1 97.69 119 LEU A C 1
ATOM 796 O O . LEU A 1 119 ? 18.391 -22.953 -1.507 1 97.69 119 LEU A O 1
ATOM 800 N N . PRO A 1 120 ? 16.266 -23.375 -1 1 94.06 120 PRO A N 1
ATOM 801 C CA . PRO A 1 120 ? 16.719 -24.375 -0.029 1 94.06 120 PRO A CA 1
ATOM 802 C C . PRO A 1 120 ? 17.188 -25.672 -0.689 1 94.06 120 PRO A C 1
ATOM 804 O O . PRO A 1 120 ? 16.969 -25.859 -1.888 1 94.06 120 PRO A O 1
ATOM 807 N N . ASP A 1 121 ? 17.781 -26.484 0.192 1 91.81 121 ASP A N 1
ATOM 808 C CA . ASP A 1 121 ? 18.125 -27.828 -0.251 1 91.81 121 ASP A CA 1
ATOM 809 C C . ASP A 1 121 ? 16.875 -28.609 -0.63 1 91.81 121 ASP A C 1
ATOM 811 O O . ASP A 1 121 ? 15.938 -28.734 0.172 1 91.81 121 ASP A O 1
ATOM 815 N N . PRO A 1 122 ? 16.875 -29.094 -1.856 1 89.94 122 PRO A N 1
ATOM 816 C CA . PRO A 1 122 ? 15.672 -29.797 -2.307 1 89.94 122 PRO A CA 1
ATOM 817 C C . PRO A 1 122 ? 15.508 -31.172 -1.656 1 89.94 122 PRO A C 1
ATOM 819 O O . PRO A 1 122 ? 14.484 -31.828 -1.838 1 89.94 122 PRO A O 1
ATOM 822 N N . ALA A 1 123 ? 16.438 -31.484 -0.913 1 84.62 123 ALA A N 1
ATOM 823 C CA . ALA A 1 123 ? 16.391 -32.812 -0.313 1 84.62 123 ALA A CA 1
ATOM 824 C C . ALA A 1 123 ? 15.133 -33 0.518 1 84.62 123 ALA A C 1
ATOM 826 O O . ALA A 1 123 ? 14.781 -32.156 1.336 1 84.62 123 ALA A O 1
ATOM 827 N N . GLY A 1 124 ? 14.398 -34.094 0.272 1 83.31 124 GLY A N 1
ATOM 828 C CA . GLY A 1 124 ? 13.219 -34.438 1.052 1 83.31 124 GLY A CA 1
ATOM 829 C C . GLY A 1 124 ? 11.945 -33.844 0.499 1 83.31 124 GLY A C 1
ATOM 830 O O . GLY A 1 124 ? 10.852 -34.156 0.966 1 83.31 124 GLY A O 1
ATOM 831 N N . THR A 1 125 ? 12.102 -33 -0.477 1 87.38 125 THR A N 1
ATOM 832 C CA . THR A 1 125 ? 10.914 -32.406 -1.09 1 87.38 125 THR A CA 1
ATOM 833 C C . THR A 1 125 ? 10.219 -33.406 -2.004 1 87.38 125 THR A C 1
ATOM 835 O O . THR A 1 125 ? 10.867 -34.094 -2.781 1 87.38 125 THR A O 1
ATOM 838 N N . GLY A 1 126 ? 8.977 -33.438 -1.848 1 93.44 126 GLY A N 1
ATOM 839 C CA . GLY A 1 126 ? 8.203 -34.344 -2.688 1 93.44 126 GLY A CA 1
ATOM 840 C C . GLY A 1 126 ? 7.762 -33.688 -3.996 1 93.44 126 GLY A C 1
ATOM 841 O O . GLY A 1 126 ? 7.688 -34.375 -5.023 1 93.44 126 GLY A O 1
ATOM 842 N N . HIS A 1 127 ? 7.473 -32.469 -3.891 1 98.06 127 HIS A N 1
ATOM 843 C CA . HIS A 1 127 ? 6.961 -31.766 -5.055 1 98.06 127 HIS A CA 1
ATOM 844 C C . HIS A 1 127 ? 7.402 -30.297 -5.043 1 98.06 127 HIS A C 1
ATOM 846 O O . HIS A 1 127 ? 7.449 -29.672 -3.984 1 98.06 127 HIS A O 1
ATOM 852 N N . VAL A 1 128 ? 7.73 -29.797 -6.227 1 98.5 128 VAL A N 1
ATOM 853 C CA . VAL A 1 128 ? 8.07 -28.375 -6.379 1 98.5 128 VAL A CA 1
ATOM 854 C C . VAL A 1 128 ? 7.102 -27.719 -7.355 1 98.5 128 VAL A C 1
ATOM 856 O O . VAL A 1 128 ? 6.906 -28.203 -8.477 1 98.5 128 VAL A O 1
ATOM 859 N N . HIS A 1 129 ? 6.441 -26.688 -6.918 1 98.81 129 HIS A N 1
ATOM 860 C CA . HIS A 1 129 ? 5.613 -25.859 -7.781 1 98.81 129 HIS A CA 1
ATOM 861 C C . HIS A 1 129 ? 6.289 -24.516 -8.062 1 98.81 129 HIS A C 1
ATOM 863 O O . HIS A 1 129 ? 6.672 -23.812 -7.133 1 98.81 129 HIS A O 1
ATOM 869 N N . VAL A 1 130 ? 6.375 -24.141 -9.336 1 98.81 130 VAL A N 1
ATOM 870 C CA . VAL A 1 130 ? 7.051 -22.906 -9.711 1 98.81 130 VAL A CA 1
ATOM 871 C C . VAL A 1 130 ? 6.055 -21.953 -10.359 1 98.81 130 VAL A C 1
ATOM 873 O O . VAL A 1 130 ? 5.387 -22.312 -11.336 1 98.81 130 VAL A O 1
ATOM 876 N N . SER A 1 131 ? 5.973 -20.75 -9.766 1 97.94 131 SER A N 1
ATOM 877 C CA . SER A 1 131 ? 5.188 -19.688 -10.398 1 97.94 131 SER A CA 1
ATOM 878 C C . SER A 1 131 ? 5.836 -19.219 -11.695 1 97.94 131 SER A C 1
ATOM 880 O O . SER A 1 131 ? 7.039 -18.953 -11.734 1 97.94 131 SER A O 1
ATOM 882 N N . GLY A 1 132 ? 5.023 -19.062 -12.695 1 97.31 132 GLY A N 1
ATOM 883 C CA . GLY A 1 132 ? 5.512 -18.594 -13.977 1 97.31 132 GLY A CA 1
ATOM 884 C C . GLY A 1 132 ? 6.125 -17.203 -13.914 1 97.31 132 GLY A C 1
ATOM 885 O O . GLY A 1 132 ? 7.008 -16.875 -14.711 1 97.31 132 GLY A O 1
ATOM 886 N N . TYR A 1 133 ? 5.75 -16.406 -12.977 1 95.69 133 TYR A N 1
ATOM 887 C CA . TYR A 1 133 ? 6.309 -15.062 -12.844 1 95.69 133 TYR A CA 1
ATOM 888 C C . TYR A 1 133 ? 7.801 -15.117 -12.547 1 95.69 133 TYR A C 1
ATOM 890 O O . TYR A 1 133 ? 8.555 -14.242 -12.961 1 95.69 133 TYR A O 1
ATOM 898 N N . VAL A 1 134 ? 8.25 -16.188 -11.922 1 97.81 134 VAL A N 1
ATOM 899 C CA . VAL A 1 134 ? 9.664 -16.391 -11.633 1 97.81 134 VAL A CA 1
ATOM 900 C C . VAL A 1 134 ? 10.414 -16.688 -12.93 1 97.81 134 VAL A C 1
ATOM 902 O O . VAL A 1 134 ? 11.539 -16.234 -13.125 1 97.81 134 VAL A O 1
ATOM 905 N N . LEU A 1 135 ? 9.766 -17.375 -13.805 1 97.94 135 LEU A N 1
ATOM 906 C CA . LEU A 1 135 ? 10.391 -17.828 -15.047 1 97.94 135 LEU A CA 1
ATOM 907 C C . LEU A 1 135 ? 10.305 -16.75 -16.109 1 97.94 135 LEU A C 1
ATOM 909 O O . LEU A 1 135 ? 11.188 -16.656 -16.969 1 97.94 135 LEU A O 1
ATOM 913 N N . LEU A 1 136 ? 9.258 -15.953 -16.078 1 95.94 136 LEU A N 1
ATOM 914 C CA . LEU A 1 136 ? 9.008 -14.961 -17.109 1 95.94 136 LEU A CA 1
ATOM 915 C C . LEU A 1 136 ? 9.992 -13.797 -17 1 95.94 136 LEU A C 1
ATOM 917 O O . LEU A 1 136 ? 10.367 -13.195 -18.016 1 95.94 136 LEU A O 1
ATOM 921 N N . ASP A 1 137 ? 10.359 -13.484 -15.82 1 95.25 137 ASP A N 1
ATOM 922 C CA . ASP A 1 137 ? 11.32 -12.398 -15.609 1 95.25 137 ASP A CA 1
ATOM 923 C C . ASP A 1 137 ? 12.758 -12.898 -15.758 1 95.25 137 ASP A C 1
ATOM 925 O O . ASP A 1 137 ? 13.195 -13.781 -15.016 1 95.25 137 ASP A O 1
ATOM 929 N N . PRO A 1 138 ? 13.539 -12.258 -16.641 1 96.44 138 PRO A N 1
ATOM 930 C CA . PRO A 1 138 ? 14.914 -12.711 -16.859 1 96.44 138 PRO A CA 1
ATOM 931 C C . PRO A 1 138 ? 15.758 -12.656 -15.586 1 96.44 138 PRO A C 1
ATOM 933 O O . PRO A 1 138 ? 16.688 -13.453 -15.414 1 96.44 138 PRO A O 1
ATOM 936 N N . SER A 1 139 ? 15.453 -11.773 -14.695 1 97.12 139 SER A N 1
ATOM 937 C CA . SER A 1 139 ? 16.281 -11.586 -13.5 1 97.12 139 SER A CA 1
ATOM 938 C C . SER A 1 139 ? 16.047 -12.703 -12.492 1 97.12 139 SER A C 1
ATOM 940 O O . SER A 1 139 ? 16.984 -13.117 -11.797 1 97.12 139 SER A O 1
ATOM 942 N N . SER A 1 140 ? 14.883 -13.219 -12.422 1 98.12 140 SER A N 1
ATOM 943 C CA . SER A 1 140 ? 14.578 -14.273 -11.469 1 98.12 140 SER A CA 1
ATOM 944 C C . SER A 1 140 ? 14.555 -15.641 -12.148 1 98.12 140 SER A C 1
ATOM 946 O O . SER A 1 140 ? 14.531 -16.672 -11.469 1 98.12 140 SER A O 1
ATOM 948 N N . ARG A 1 141 ? 14.625 -15.75 -13.414 1 98.31 141 ARG A N 1
ATOM 949 C CA . ARG A 1 141 ? 14.5 -16.984 -14.195 1 98.31 141 ARG A CA 1
ATOM 950 C C . ARG A 1 141 ? 15.523 -18.016 -13.75 1 98.31 141 ARG A C 1
ATOM 952 O O . ARG A 1 141 ? 15.203 -19.203 -13.625 1 98.31 141 ARG A O 1
ATOM 959 N N . PRO A 1 142 ? 16.719 -17.594 -13.438 1 98.62 142 PRO A N 1
ATOM 960 C CA . PRO A 1 142 ? 17.688 -18.594 -12.992 1 98.62 142 PRO A CA 1
ATOM 961 C C . PRO A 1 142 ? 17.25 -19.344 -11.742 1 98.62 142 PRO A C 1
ATOM 963 O O . PRO A 1 142 ? 17.516 -20.547 -11.602 1 98.62 142 PRO A O 1
ATOM 966 N N . ALA A 1 143 ? 16.562 -18.672 -10.898 1 98.62 143 ALA A N 1
ATOM 967 C CA . ALA A 1 143 ? 16.062 -19.328 -9.695 1 98.62 143 ALA A CA 1
ATOM 968 C C . ALA A 1 143 ? 15.008 -20.375 -10.039 1 98.62 143 ALA A C 1
ATOM 970 O O . ALA A 1 143 ? 15.023 -21.484 -9.492 1 98.62 143 ALA A O 1
ATOM 971 N N . GLY A 1 144 ? 14.109 -20.016 -10.922 1 98.56 144 GLY A N 1
ATOM 972 C CA . GLY A 1 144 ? 13.078 -20.953 -11.352 1 98.56 144 GLY A CA 1
ATOM 973 C C . GLY A 1 144 ? 13.641 -22.188 -12.031 1 98.56 144 GLY A C 1
ATOM 974 O O . GLY A 1 144 ? 13.227 -23.312 -11.734 1 98.56 144 GLY A O 1
ATOM 975 N N . LEU A 1 145 ? 14.594 -21.922 -12.875 1 98.62 145 LEU A N 1
ATOM 976 C CA . LEU A 1 145 ? 15.219 -23.031 -13.594 1 98.62 145 LEU A CA 1
ATOM 977 C C . LEU A 1 145 ? 15.984 -23.938 -12.633 1 98.62 145 LEU A C 1
ATOM 979 O O . LEU A 1 145 ? 15.922 -25.156 -12.758 1 98.62 145 LEU A O 1
ATOM 983 N N . GLU A 1 146 ? 16.641 -23.312 -11.703 1 98.56 146 GLU A N 1
ATOM 984 C CA . GLU A 1 146 ? 17.359 -24.109 -10.711 1 98.56 146 GLU A CA 1
ATOM 985 C C . GLU A 1 146 ? 16.406 -24.906 -9.836 1 98.56 146 GLU A C 1
ATOM 987 O O . GLU A 1 146 ? 16.703 -26.031 -9.438 1 98.56 146 GLU A O 1
ATOM 992 N N . ALA A 1 147 ? 15.312 -24.359 -9.508 1 98.44 147 ALA A N 1
ATOM 993 C CA . ALA A 1 147 ? 14.312 -25.062 -8.727 1 98.44 147 ALA A CA 1
ATOM 994 C C . ALA A 1 147 ? 13.82 -26.312 -9.461 1 98.44 147 ALA A C 1
ATOM 996 O O . ALA A 1 147 ? 13.695 -27.391 -8.867 1 98.44 147 ALA A O 1
ATOM 997 N N . ILE A 1 148 ? 13.586 -26.156 -10.75 1 98.31 148 ILE A N 1
ATOM 998 C CA . ILE A 1 148 ? 13.133 -27.266 -11.578 1 98.31 148 ILE A CA 1
ATOM 999 C C . ILE A 1 148 ? 14.219 -28.344 -11.648 1 98.31 148 ILE A C 1
ATOM 1001 O O . ILE A 1 148 ? 13.945 -29.516 -11.414 1 98.31 148 ILE A O 1
ATOM 1005 N N . ALA A 1 149 ? 15.422 -27.922 -11.898 1 97.94 149 ALA A N 1
ATOM 1006 C CA . ALA A 1 149 ? 16.547 -28.844 -12 1 97.94 149 ALA A CA 1
ATOM 1007 C C . ALA A 1 149 ? 16.797 -29.562 -10.68 1 97.94 149 ALA A C 1
ATOM 1009 O O . ALA A 1 149 ? 17.047 -30.766 -10.656 1 97.94 149 ALA A O 1
ATOM 1010 N N . GLY A 1 150 ? 16.797 -28.797 -9.625 1 97.06 150 GLY A N 1
ATOM 1011 C CA . GLY A 1 150 ? 16.984 -29.359 -8.305 1 97.06 150 GLY A CA 1
ATOM 1012 C C . GLY A 1 150 ? 15.961 -30.406 -7.945 1 97.06 150 GLY A C 1
ATOM 1013 O O . GLY A 1 150 ? 16.297 -31.453 -7.375 1 97.06 150 GLY A O 1
ATOM 1014 N N . ALA A 1 151 ? 14.734 -30.156 -8.227 1 97.06 151 ALA A N 1
ATOM 1015 C CA . ALA A 1 151 ? 13.664 -31.125 -7.98 1 97.06 151 ALA A CA 1
ATOM 1016 C C . ALA A 1 151 ? 13.922 -32.438 -8.703 1 97.06 151 ALA A C 1
ATOM 1018 O O . ALA A 1 151 ? 13.789 -33.5 -8.117 1 97.06 151 ALA A O 1
ATOM 1019 N N . ARG A 1 152 ? 14.32 -32.344 -9.922 1 95.5 152 ARG A N 1
ATOM 1020 C CA . ARG A 1 152 ? 14.594 -33.5 -10.742 1 95.5 152 ARG A CA 1
ATOM 1021 C C . ARG A 1 152 ? 15.742 -34.312 -10.148 1 95.5 152 ARG A C 1
ATOM 1023 O O . ARG A 1 152 ? 15.688 -35.562 -10.141 1 95.5 152 ARG A O 1
ATOM 1030 N N . ARG A 1 153 ? 16.688 -33.625 -9.656 1 95.69 153 ARG A N 1
ATOM 1031 C CA . ARG A 1 153 ? 17.859 -34.281 -9.109 1 95.69 153 ARG A CA 1
ATOM 1032 C C . ARG A 1 153 ? 17.5 -35.156 -7.918 1 95.69 153 ARG A C 1
ATOM 1034 O O . ARG A 1 153 ? 18.141 -36.156 -7.66 1 95.69 153 ARG A O 1
ATOM 1041 N N . VAL A 1 154 ? 16.422 -34.781 -7.258 1 95.38 154 VAL A N 1
ATOM 1042 C CA . VAL A 1 154 ? 16.094 -35.531 -6.047 1 95.38 154 VAL A CA 1
ATOM 1043 C C . VAL A 1 154 ? 14.859 -36.406 -6.285 1 95.38 154 VAL A C 1
ATOM 1045 O O . VAL A 1 154 ? 14.281 -36.938 -5.344 1 95.38 154 VAL A O 1
ATOM 1048 N N . GLY A 1 155 ? 14.383 -36.375 -7.48 1 95.25 155 GLY A N 1
ATOM 1049 C CA . GLY A 1 155 ? 13.258 -37.25 -7.852 1 95.25 155 GLY A CA 1
ATOM 1050 C C . GLY A 1 155 ? 11.914 -36.625 -7.496 1 95.25 155 GLY A C 1
ATOM 1051 O O . GLY A 1 155 ? 10.898 -37.344 -7.477 1 95.25 155 GLY A O 1
ATOM 1052 N N . ALA A 1 156 ? 11.898 -35.375 -7.172 1 96.62 156 ALA A N 1
ATOM 1053 C CA . ALA A 1 156 ? 10.641 -34.688 -6.898 1 96.62 156 ALA A CA 1
ATOM 1054 C C . ALA A 1 156 ? 9.898 -34.375 -8.195 1 96.62 156 ALA A C 1
ATOM 1056 O O . ALA A 1 156 ? 10.523 -34.094 -9.219 1 96.62 156 ALA A O 1
ATOM 1057 N N . THR A 1 157 ? 8.586 -34.438 -8.125 1 97.69 157 THR A N 1
ATOM 1058 C CA . THR A 1 157 ? 7.797 -34 -9.266 1 97.69 157 THR A CA 1
ATOM 1059 C C . THR A 1 157 ? 7.719 -32.469 -9.312 1 97.69 157 THR A C 1
ATOM 1061 O O . THR A 1 157 ? 7.914 -31.797 -8.289 1 97.69 157 THR A O 1
ATOM 1064 N N . VAL A 1 158 ? 7.434 -31.938 -10.516 1 98.56 158 VAL A N 1
ATOM 1065 C CA . VAL A 1 158 ? 7.441 -30.484 -10.703 1 98.56 158 VAL A CA 1
ATOM 1066 C C . VAL A 1 158 ? 6.18 -30.047 -11.445 1 98.56 158 VAL A C 1
ATOM 1068 O O . VAL A 1 158 ? 5.766 -30.703 -12.414 1 98.56 158 VAL A O 1
ATOM 1071 N N . SER A 1 159 ? 5.578 -29.016 -10.961 1 98.81 159 SER A N 1
ATOM 1072 C CA . SER A 1 159 ? 4.508 -28.344 -11.688 1 98.81 159 SER A CA 1
ATOM 1073 C C . SER A 1 159 ? 4.824 -26.859 -11.891 1 98.81 159 SER A C 1
ATOM 1075 O O . SER A 1 159 ? 5.574 -26.266 -11.117 1 98.81 159 SER A O 1
ATOM 1077 N N . VAL A 1 160 ? 4.254 -26.234 -12.969 1 98.81 160 VAL A N 1
ATOM 1078 C CA . VAL A 1 160 ? 4.43 -24.828 -13.281 1 98.81 160 VAL A CA 1
ATOM 1079 C C . VAL A 1 160 ? 3.1 -24.219 -13.727 1 98.81 160 VAL A C 1
ATOM 1081 O O . VAL A 1 160 ? 2.355 -24.844 -14.492 1 98.81 160 VAL A O 1
ATOM 1084 N N . ASP A 1 161 ? 2.762 -23.125 -13.188 1 98.62 161 ASP A N 1
ATOM 1085 C CA . ASP A 1 161 ? 1.733 -22.25 -13.75 1 98.62 161 ASP A CA 1
ATOM 1086 C C . ASP A 1 161 ? 2.355 -21.109 -14.547 1 98.62 161 ASP A C 1
ATOM 1088 O O . ASP A 1 161 ? 3.102 -20.297 -13.992 1 98.62 161 ASP A O 1
ATOM 1092 N N . PRO A 1 162 ? 1.995 -20.984 -15.805 1 96.75 162 PRO A N 1
ATOM 1093 C CA . PRO A 1 162 ? 2.625 -19.938 -16.609 1 96.75 162 PRO A CA 1
ATOM 1094 C C . PRO A 1 162 ? 2.217 -18.531 -16.172 1 96.75 162 PRO A C 1
ATOM 1096 O O . PRO A 1 162 ? 2.967 -17.578 -16.375 1 96.75 162 PRO A O 1
ATOM 1099 N N . GLN A 1 163 ? 1.06 -18.281 -15.633 1 89.25 163 GLN A N 1
ATOM 1100 C CA . GLN A 1 163 ? 0.557 -17.141 -14.867 1 89.25 163 GLN A CA 1
ATOM 1101 C C . GLN A 1 163 ? 0.052 -16.031 -15.789 1 89.25 163 GLN A C 1
ATOM 1103 O O . GLN A 1 163 ? -0.905 -15.328 -15.461 1 89.25 163 GLN A O 1
ATOM 1108 N N . ALA A 1 164 ? 0.709 -15.672 -1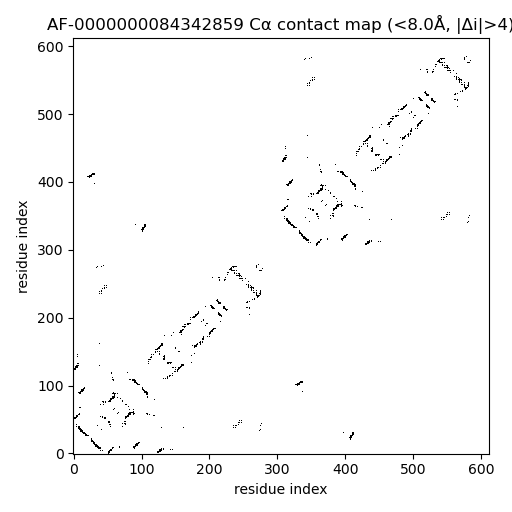6.969 1 86.12 164 ALA A N 1
ATOM 1109 C CA . ALA A 1 164 ? 0.365 -14.445 -17.688 1 86.12 164 ALA A CA 1
ATOM 1110 C C . ALA A 1 164 ? 0.347 -14.68 -19.188 1 86.12 164 ALA A C 1
ATOM 1112 O O . ALA A 1 164 ? 1.388 -14.609 -19.859 1 86.12 164 ALA A O 1
ATOM 1113 N N . ALA A 1 165 ? -0.792 -14.695 -19.719 1 81.44 165 ALA A N 1
ATOM 1114 C CA . ALA A 1 165 ? -0.936 -15.008 -21.141 1 81.44 165 ALA A CA 1
ATOM 1115 C C . ALA A 1 165 ? -0.251 -13.953 -22 1 81.44 165 ALA A C 1
ATOM 1117 O O . ALA A 1 165 ? 0.487 -14.289 -22.938 1 81.44 165 ALA A O 1
ATOM 1118 N N . PRO A 1 166 ? -0.376 -12.672 -21.625 1 82.25 166 PRO A N 1
ATOM 1119 C CA . PRO A 1 166 ? 0.201 -11.664 -22.516 1 82.25 166 PRO A CA 1
ATOM 1120 C C . PRO A 1 166 ? 1.727 -11.711 -22.547 1 82.25 166 PRO A C 1
ATOM 1122 O O . PRO A 1 166 ? 2.342 -11.188 -23.484 1 82.25 166 PRO A O 1
ATOM 1125 N N . ALA A 1 167 ? 2.275 -12.359 -21.609 1 86.38 167 ALA A N 1
ATOM 1126 C CA . ALA A 1 167 ? 3.732 -12.406 -21.531 1 86.38 167 ALA A CA 1
ATOM 1127 C C . ALA A 1 167 ? 4.27 -13.711 -22.094 1 86.38 167 ALA A C 1
ATOM 1129 O O . ALA A 1 167 ? 5.484 -13.914 -22.172 1 86.38 167 ALA A O 1
ATOM 1130 N N . LEU A 1 168 ? 3.393 -14.531 -22.594 1 89.12 168 LEU A N 1
ATOM 1131 C CA . LEU A 1 168 ? 3.791 -15.875 -23 1 89.12 168 LEU A CA 1
ATOM 1132 C C . LEU A 1 168 ? 4.004 -15.953 -24.5 1 89.12 168 LEU A C 1
ATOM 1134 O O . LEU A 1 168 ? 3.352 -15.234 -25.266 1 89.12 168 LEU A O 1
ATOM 1138 N N . ASP A 1 169 ? 5.004 -16.719 -24.812 1 87.69 169 ASP A N 1
ATOM 1139 C CA . ASP A 1 169 ? 5.215 -17.203 -26.172 1 87.69 169 ASP A CA 1
ATOM 1140 C C . ASP A 1 169 ? 5.707 -18.641 -26.172 1 87.69 169 ASP A C 1
ATOM 1142 O O . ASP A 1 169 ? 5.977 -19.219 -25.109 1 87.69 169 ASP A O 1
ATOM 1146 N N . PRO A 1 170 ? 5.773 -19.266 -27.328 1 86.88 170 PRO A N 1
ATOM 1147 C CA . PRO A 1 170 ? 6.145 -20.688 -27.375 1 86.88 170 PRO A CA 1
ATOM 1148 C C . PRO A 1 170 ? 7.523 -20.953 -26.781 1 86.88 170 PRO A C 1
ATOM 1150 O O . PRO A 1 170 ? 7.824 -22.078 -26.391 1 86.88 170 PRO A O 1
ATOM 1153 N N . GLY A 1 171 ? 8.344 -19.891 -26.719 1 92.44 171 GLY A N 1
ATOM 1154 C CA . GLY A 1 171 ? 9.656 -20.031 -26.125 1 92.44 171 GLY A CA 1
ATOM 1155 C C . GLY A 1 171 ? 9.602 -20.406 -24.656 1 92.44 171 GLY A C 1
ATOM 1156 O O . GLY A 1 171 ? 10.555 -20.969 -24.109 1 92.44 171 GLY A O 1
ATOM 1157 N N . PHE A 1 172 ? 8.516 -20.125 -24.047 1 96.81 172 PHE A N 1
ATOM 1158 C CA . PHE A 1 172 ? 8.32 -20.484 -22.656 1 96.81 172 PHE A CA 1
ATOM 1159 C C . PHE A 1 172 ? 8.391 -21.984 -22.453 1 96.81 172 PHE A C 1
ATOM 1161 O O . PHE A 1 172 ? 8.852 -22.469 -21.422 1 96.81 172 PHE A O 1
ATOM 1168 N N . LEU A 1 173 ? 7.953 -22.797 -23.438 1 97 173 LEU A N 1
ATOM 1169 C CA . LEU A 1 173 ? 7.934 -24.25 -23.344 1 97 173 LEU A CA 1
ATOM 1170 C C . LEU A 1 173 ? 9.344 -24.797 -23.203 1 97 173 LEU A C 1
ATOM 1172 O O . LEU A 1 173 ? 9.547 -25.844 -22.578 1 97 173 LEU A O 1
ATOM 1176 N N . GLU A 1 174 ? 10.281 -24.062 -23.688 1 96.81 174 GLU A N 1
ATOM 1177 C CA . GLU A 1 174 ? 11.672 -24.484 -23.516 1 96.81 174 GLU A CA 1
ATOM 1178 C C . GLU A 1 174 ? 12.086 -24.406 -22.047 1 96.81 174 GLU A C 1
ATOM 1180 O O . GLU A 1 174 ? 12.891 -25.219 -21.578 1 96.81 174 GLU A O 1
ATOM 1185 N N . LEU A 1 175 ? 11.547 -23.516 -21.344 1 97.44 175 LEU A N 1
ATOM 1186 C CA . LEU A 1 175 ? 11.898 -23.297 -19.953 1 97.44 175 LEU A CA 1
ATOM 1187 C C . LEU A 1 175 ? 11.312 -24.406 -19.062 1 97.44 175 LEU A C 1
ATOM 1189 O O . LEU A 1 175 ? 11.836 -24.672 -17.984 1 97.44 175 LEU A O 1
ATOM 1193 N N . VAL A 1 176 ? 10.273 -25.047 -19.547 1 98 176 VAL A N 1
ATOM 1194 C CA . VAL A 1 176 ? 9.57 -25.969 -18.672 1 98 176 VAL A CA 1
ATOM 1195 C C . VAL A 1 176 ? 9.641 -27.375 -19.234 1 98 176 VAL A C 1
ATOM 1197 O O . VAL A 1 176 ? 8.844 -28.25 -18.875 1 98 176 VAL A O 1
ATOM 1200 N N . GLU A 1 177 ? 10.531 -27.578 -20.141 1 97.06 177 GLU A N 1
ATOM 1201 C CA . GLU A 1 177 ? 10.695 -28.906 -20.734 1 97.06 177 GLU A CA 1
ATOM 1202 C C . GLU A 1 177 ? 10.93 -29.969 -19.656 1 97.06 177 GLU A C 1
ATOM 1204 O O . GLU A 1 177 ? 11.789 -29.797 -18.797 1 97.06 177 GLU A O 1
ATOM 1209 N N . GLY A 1 178 ? 10.109 -30.984 -19.734 1 96.31 178 GLY A N 1
ATOM 1210 C CA . GLY A 1 178 ? 10.312 -32.125 -18.828 1 96.31 178 GLY A CA 1
ATOM 1211 C C . GLY A 1 178 ? 9.539 -31.984 -17.531 1 96.31 178 GLY A C 1
ATOM 1212 O O . GLY A 1 178 ? 9.523 -32.906 -16.719 1 96.31 178 GLY A O 1
ATOM 1213 N N . VAL A 1 179 ? 8.922 -30.906 -17.266 1 98.12 179 VAL A N 1
ATOM 1214 C CA . VAL A 1 179 ? 8.117 -30.766 -16.062 1 98.12 179 VAL A CA 1
ATOM 1215 C C . VAL A 1 179 ? 6.961 -31.75 -16.078 1 98.12 179 VAL A C 1
ATOM 1217 O O . VAL A 1 179 ? 6.492 -32.156 -17.156 1 98.12 179 VAL A O 1
ATOM 1220 N N . ASP A 1 180 ? 6.539 -32.156 -14.93 1 98.44 180 ASP A N 1
ATOM 1221 C CA . ASP A 1 180 ? 5.535 -33.188 -14.836 1 98.44 180 ASP A CA 1
ATOM 1222 C C . ASP A 1 180 ? 4.145 -32.656 -15.164 1 98.44 180 ASP A C 1
ATOM 1224 O O . ASP A 1 180 ? 3.348 -33.344 -15.812 1 98.44 180 ASP A O 1
ATOM 1228 N N . LEU A 1 181 ? 3.854 -31.453 -14.742 1 98.75 181 LEU A N 1
ATOM 1229 C CA . LEU A 1 181 ? 2.49 -30.938 -14.852 1 98.75 181 LEU A CA 1
ATOM 1230 C C . LEU A 1 181 ? 2.494 -29.438 -15.125 1 98.75 181 LEU A C 1
ATOM 1232 O O . LEU A 1 181 ? 3.066 -28.672 -14.352 1 98.75 181 LEU A O 1
ATOM 1236 N N . LEU A 1 182 ? 1.926 -29 -16.219 1 98.81 182 LEU A N 1
ATOM 1237 C CA . LEU A 1 182 ? 1.714 -27.594 -16.547 1 98.81 182 LEU A CA 1
ATOM 1238 C C . LEU A 1 182 ? 0.272 -27.172 -16.266 1 98.81 182 LEU A C 1
ATOM 1240 O O . LEU A 1 182 ? -0.662 -27.922 -16.578 1 98.81 182 LEU A O 1
ATOM 1244 N N . LEU A 1 183 ? 0.109 -25.953 -15.672 1 98.75 183 LEU A N 1
ATOM 1245 C CA . LEU A 1 183 ? -1.211 -25.562 -15.188 1 98.75 183 LEU A CA 1
ATOM 1246 C C . LEU A 1 183 ? -1.631 -24.219 -15.773 1 98.75 183 LEU A C 1
ATOM 1248 O O . LEU A 1 183 ? -1.862 -23.25 -15.039 1 98.75 183 LEU A O 1
ATOM 1252 N N . PRO A 1 184 ? -1.937 -24.109 -17.062 1 98.25 184 PRO A N 1
ATOM 1253 C CA . PRO A 1 184 ? -2.373 -22.859 -17.688 1 98.25 184 PRO A CA 1
ATOM 1254 C C . PRO A 1 184 ? -3.887 -22.672 -17.641 1 98.25 184 PRO A C 1
ATOM 1256 O O . PRO A 1 184 ? -4.613 -23.578 -17.234 1 98.25 184 PRO A O 1
ATOM 1259 N N . ASN A 1 185 ? -4.305 -21.438 -17.891 1 97.06 185 ASN A N 1
ATOM 1260 C CA . ASN A 1 185 ? -5.684 -21.266 -18.344 1 97.06 185 ASN A CA 1
ATOM 1261 C C . ASN A 1 185 ? -5.797 -21.359 -19.859 1 97.06 185 ASN A C 1
ATOM 1263 O O . ASN A 1 185 ? -4.797 -21.562 -20.547 1 97.06 185 ASN A O 1
ATOM 1267 N N . ALA A 1 186 ? -6.973 -21.203 -20.359 1 96.5 186 ALA A N 1
ATOM 1268 C CA . ALA A 1 186 ? -7.207 -21.406 -21.797 1 96.5 186 ALA A CA 1
ATOM 1269 C C . ALA A 1 186 ? -6.426 -20.391 -22.625 1 96.5 186 ALA A C 1
ATOM 1271 O O . ALA A 1 186 ? -5.859 -20.719 -23.656 1 96.5 186 ALA A O 1
ATOM 1272 N N . ALA A 1 187 ? -6.395 -19.141 -22.219 1 94.88 187 ALA A N 1
ATOM 1273 C CA . ALA A 1 187 ? -5.668 -18.094 -22.938 1 94.88 187 ALA A CA 1
ATOM 1274 C C . ALA A 1 187 ? -4.164 -18.375 -22.938 1 94.88 187 ALA A C 1
ATOM 1276 O O . ALA A 1 187 ? -3.488 -18.172 -23.938 1 94.88 187 ALA A O 1
ATOM 1277 N N . GLU A 1 188 ? -3.674 -18.828 -21.859 1 96.44 188 GLU A N 1
ATOM 1278 C CA . GLU A 1 188 ? -2.26 -19.172 -21.734 1 96.44 188 GLU A CA 1
ATOM 1279 C C . GLU A 1 188 ? -1.9 -20.375 -22.594 1 96.44 188 GLU A C 1
ATOM 1281 O O . GLU A 1 188 ? -0.869 -20.375 -23.266 1 96.44 188 GLU A O 1
ATOM 1286 N N . LEU A 1 189 ? -2.727 -21.359 -22.562 1 97.38 189 LEU A N 1
ATOM 1287 C CA . LEU A 1 189 ? -2.51 -22.531 -23.375 1 97.38 189 LEU A CA 1
ATOM 1288 C C . LEU A 1 189 ? -2.426 -22.172 -24.859 1 97.38 189 LEU A C 1
ATOM 1290 O O . LEU A 1 189 ? -1.546 -22.641 -25.578 1 97.38 189 LEU A O 1
ATOM 1294 N N . ALA A 1 190 ? -3.307 -21.312 -25.234 1 96.44 190 ALA A N 1
ATOM 1295 C CA . ALA A 1 190 ? -3.305 -20.844 -26.609 1 96.44 190 ALA A CA 1
ATOM 1296 C C . ALA A 1 190 ? -2.012 -20.094 -26.938 1 96.44 190 ALA A C 1
ATOM 1298 O O . ALA A 1 190 ? -1.421 -20.297 -28 1 96.44 190 ALA A O 1
ATOM 1299 N N . ALA A 1 191 ? -1.58 -19.281 -26.047 1 96.19 191 ALA A N 1
ATOM 1300 C CA . ALA A 1 191 ? -0.364 -18.5 -26.234 1 96.19 191 ALA A CA 1
ATOM 1301 C C . ALA A 1 191 ? 0.862 -19.391 -26.344 1 96.19 191 ALA A C 1
ATOM 1303 O O . ALA A 1 191 ? 1.863 -19.016 -26.953 1 96.19 191 ALA A O 1
ATOM 1304 N N . LEU A 1 192 ? 0.779 -20.625 -25.812 1 97.25 192 LEU A N 1
ATOM 1305 C CA . LEU A 1 192 ? 1.9 -21.562 -25.797 1 97.25 192 LEU A CA 1
ATOM 1306 C C . LEU A 1 192 ? 1.902 -22.438 -27.031 1 97.25 192 LEU A C 1
ATOM 1308 O O . LEU A 1 192 ? 2.795 -23.266 -27.219 1 97.25 192 LEU A O 1
ATOM 1312 N N . GLY A 1 193 ? 0.891 -22.328 -27.891 1 95.88 193 GLY A N 1
ATOM 1313 C CA . GLY A 1 193 ? 0.86 -23.078 -29.125 1 95.88 193 GLY A CA 1
ATOM 1314 C C . GLY A 1 193 ? -0.148 -24.219 -29.109 1 95.88 193 GLY A C 1
ATOM 1315 O O . GLY A 1 193 ? -0.178 -25.047 -30.016 1 95.88 193 GLY A O 1
ATOM 1316 N N . GLY A 1 194 ? -0.875 -24.359 -28.031 1 96.5 194 GLY A N 1
ATOM 1317 C CA . GLY A 1 194 ? -1.94 -25.344 -27.984 1 96.5 194 GLY A CA 1
ATOM 1318 C C . GLY A 1 194 ? -1.533 -26.625 -27.297 1 96.5 194 GLY A C 1
ATOM 1319 O O . GLY A 1 194 ? -0.366 -26.797 -26.938 1 96.5 194 GLY A O 1
ATOM 1320 N N . ILE A 1 195 ? -2.453 -27.516 -27.172 1 96.81 195 ILE A N 1
ATOM 1321 C CA . ILE A 1 195 ? -2.328 -28.734 -26.375 1 96.81 195 ILE A CA 1
ATOM 1322 C C . ILE A 1 195 ? -1.217 -29.609 -26.953 1 96.81 195 ILE A C 1
ATOM 1324 O O . ILE A 1 195 ? -0.381 -30.125 -26.203 1 96.81 195 ILE A O 1
ATOM 1328 N N . ASP A 1 196 ? -1.201 -29.75 -28.219 1 95.62 196 ASP A N 1
ATOM 1329 C CA . ASP A 1 196 ? -0.241 -30.641 -28.844 1 95.62 196 ASP A CA 1
ATOM 1330 C C . ASP A 1 196 ? 1.191 -30.172 -28.609 1 95.62 196 ASP A C 1
ATOM 1332 O O . ASP A 1 196 ? 2.072 -30.969 -28.297 1 95.62 196 ASP A O 1
ATOM 1336 N N . ALA A 1 197 ? 1.348 -28.891 -28.766 1 96.38 197 ALA A N 1
ATOM 1337 C CA . ALA A 1 197 ? 2.674 -28.328 -28.547 1 96.38 197 ALA A CA 1
ATOM 1338 C C . ALA A 1 197 ? 3.117 -28.531 -27.094 1 96.38 197 ALA A C 1
ATOM 1340 O O . ALA A 1 197 ? 4.262 -28.922 -26.844 1 96.38 197 ALA A O 1
ATOM 1341 N N . VAL A 1 198 ? 2.24 -28.359 -26.188 1 97.69 198 VAL A N 1
ATOM 1342 C CA . VAL A 1 198 ? 2.533 -28.453 -24.75 1 97.69 198 VAL A CA 1
ATOM 1343 C C . VAL A 1 198 ? 2.84 -29.906 -24.375 1 97.69 198 VAL A C 1
ATOM 1345 O O . VAL A 1 198 ? 3.785 -30.172 -23.641 1 97.69 198 VAL A O 1
ATOM 1348 N N . LEU A 1 199 ? 2.141 -30.891 -24.953 1 97.38 199 LEU A N 1
ATOM 1349 C CA . LEU A 1 199 ? 2.256 -32.281 -24.562 1 97.38 199 LEU A CA 1
ATOM 1350 C C . LEU A 1 199 ? 3.547 -32.906 -25.109 1 97.38 199 LEU A C 1
ATOM 1352 O O . LEU A 1 199 ? 3.959 -33.969 -24.672 1 97.38 199 LEU A O 1
ATOM 1356 N N . THR A 1 200 ? 4.145 -32.188 -26.047 1 96.44 200 THR A N 1
ATOM 1357 C CA . THR A 1 200 ? 5.441 -32.656 -26.516 1 96.44 200 THR A CA 1
ATOM 1358 C C . THR A 1 200 ? 6.551 -32.281 -25.547 1 96.44 200 THR A C 1
ATOM 1360 O O . THR A 1 200 ? 7.672 -32.781 -25.641 1 96.44 200 THR A O 1
ATOM 1363 N N . THR A 1 201 ? 6.223 -31.391 -24.656 1 96.81 201 THR A N 1
ATOM 1364 C CA . THR A 1 201 ? 7.266 -30.781 -23.844 1 96.81 201 THR A CA 1
ATOM 1365 C C . THR A 1 201 ? 7.125 -31.188 -22.391 1 96.81 201 THR A C 1
ATOM 1367 O O . THR A 1 201 ? 8.117 -31.266 -21.656 1 96.81 201 THR A O 1
ATOM 1370 N N . VAL A 1 202 ? 5.883 -31.469 -21.938 1 98.12 202 VAL A N 1
ATOM 1371 C CA . VAL A 1 202 ? 5.652 -31.734 -20.516 1 98.12 202 VAL A CA 1
ATOM 1372 C C . VAL A 1 202 ? 4.898 -33.062 -20.344 1 98.12 202 VAL A C 1
ATOM 1374 O O . VAL A 1 202 ? 4.398 -33.625 -21.328 1 98.12 202 VAL A O 1
ATOM 1377 N N . GLY A 1 203 ? 4.844 -33.562 -19.141 1 98.06 203 GLY A N 1
ATOM 1378 C CA . GLY A 1 203 ? 4.203 -34.844 -18.859 1 98.06 203 GLY A CA 1
ATOM 1379 C C . GLY A 1 203 ? 2.689 -34.781 -18.953 1 98.06 203 GLY A C 1
ATOM 1380 O O . GLY A 1 203 ? 2.057 -35.688 -19.484 1 98.06 203 GLY A O 1
ATOM 1381 N N . ALA A 1 204 ? 2.104 -33.75 -18.422 1 98.69 204 ALA A N 1
ATOM 1382 C CA . ALA A 1 204 ? 0.658 -33.562 -18.422 1 98.69 204 ALA A CA 1
ATOM 1383 C C . ALA A 1 204 ? 0.327 -32.062 -18.391 1 98.69 204 ALA A C 1
ATOM 1385 O O . ALA A 1 204 ? 1.158 -31.234 -17.984 1 98.69 204 ALA A O 1
ATOM 1386 N N . VAL A 1 205 ? -0.846 -31.734 -18.875 1 98.81 205 VAL A N 1
ATOM 1387 C CA . VAL A 1 205 ? -1.34 -30.359 -18.812 1 98.81 205 VAL A CA 1
ATOM 1388 C C . VAL A 1 205 ? -2.771 -30.344 -18.281 1 98.81 205 VAL A C 1
ATOM 1390 O O . VAL A 1 205 ? -3.602 -31.156 -18.703 1 98.81 205 VAL A O 1
ATOM 1393 N N . ALA A 1 206 ? -3 -29.609 -17.297 1 98.88 206 ALA A N 1
ATOM 1394 C CA . ALA A 1 206 ? -4.34 -29.297 -16.812 1 98.88 206 ALA A CA 1
ATOM 1395 C C . ALA A 1 206 ? -4.648 -27.812 -16.984 1 98.88 206 ALA A C 1
ATOM 1397 O O . ALA A 1 206 ? -3.881 -26.953 -16.547 1 98.88 206 ALA A O 1
ATOM 1398 N N . TRP A 1 207 ? -5.766 -27.422 -17.672 1 98.56 207 TRP A N 1
ATOM 1399 C CA . TRP A 1 207 ? -6.039 -26.016 -17.906 1 98.56 207 TRP A CA 1
ATOM 1400 C C . TRP A 1 207 ? -7.484 -25.672 -17.547 1 98.56 207 TRP A C 1
ATOM 1402 O O . TRP A 1 207 ? -8.367 -26.531 -17.625 1 98.56 207 TRP A O 1
ATOM 1412 N N . THR A 1 208 ? -7.594 -24.422 -17.047 1 98 208 THR A N 1
ATOM 1413 C CA . THR A 1 208 ? -8.906 -23.922 -16.641 1 98 208 THR A CA 1
ATOM 1414 C C . THR A 1 208 ? -9.586 -23.188 -17.797 1 98 208 THR A C 1
ATOM 1416 O O . THR A 1 208 ? -8.914 -22.609 -18.641 1 98 208 THR A O 1
ATOM 1419 N N . ALA A 1 209 ? -10.93 -23.297 -17.828 1 95.88 209 ALA A N 1
ATOM 1420 C CA . ALA A 1 209 ? -11.766 -22.594 -18.797 1 95.88 209 ALA A CA 1
ATOM 1421 C C . ALA A 1 209 ? -12.828 -21.75 -18.109 1 95.88 209 ALA A C 1
ATOM 1423 O O . ALA A 1 209 ? -13.992 -21.75 -18.5 1 95.88 209 ALA A O 1
ATOM 1424 N N . GLY A 1 210 ? -12.445 -21.094 -17.078 1 92.44 210 GLY A N 1
ATOM 1425 C CA . GLY A 1 210 ? -13.359 -20.234 -16.344 1 92.44 210 GLY A CA 1
ATOM 1426 C C . GLY A 1 210 ? -14.594 -20.969 -15.844 1 92.44 210 GLY A C 1
ATOM 1427 O O . GLY A 1 210 ? -14.477 -22.016 -15.203 1 92.44 210 GLY A O 1
ATOM 1428 N N . PRO A 1 211 ? -15.734 -20.391 -16.188 1 91.31 211 PRO A N 1
ATOM 1429 C CA . PRO A 1 211 ? -16.984 -21 -15.734 1 91.31 211 PRO A CA 1
ATOM 1430 C C . PRO A 1 211 ? -17.266 -22.344 -16.422 1 91.31 211 PRO A C 1
ATOM 1432 O O . PRO A 1 211 ? -18.156 -23.078 -15.992 1 91.31 211 PRO A O 1
ATOM 1435 N N . ASP A 1 212 ? -16.531 -22.672 -17.422 1 94.38 212 ASP A N 1
ATOM 1436 C CA . ASP A 1 212 ? -16.766 -23.906 -18.156 1 94.38 212 ASP A CA 1
ATOM 1437 C C . ASP A 1 212 ? -15.992 -25.078 -17.531 1 94.38 212 ASP A C 1
ATOM 1439 O O . ASP A 1 212 ? -16.125 -26.219 -17.984 1 94.38 212 ASP A O 1
ATOM 1443 N N . GLY A 1 213 ? -15.195 -24.781 -16.562 1 97.5 213 GLY A N 1
ATOM 1444 C CA . GLY A 1 213 ? -14.523 -25.844 -15.828 1 97.5 213 GLY A CA 1
ATOM 1445 C C . GLY A 1 213 ? -13.055 -25.984 -16.172 1 97.5 213 GLY A C 1
ATOM 1446 O O . GLY A 1 213 ? -12.328 -24.984 -16.234 1 97.5 213 GLY A O 1
ATOM 1447 N N . ALA A 1 214 ? -12.633 -27.281 -16.188 1 98.69 214 ALA A N 1
ATOM 1448 C CA . ALA A 1 214 ? -11.211 -27.531 -16.422 1 98.69 214 ALA A CA 1
ATOM 1449 C C . ALA A 1 214 ? -11 -28.844 -17.172 1 98.69 214 ALA A C 1
ATOM 1451 O O . ALA A 1 214 ? -11.898 -29.688 -17.219 1 98.69 214 ALA A O 1
ATOM 1452 N N . HIS A 1 215 ? -9.844 -28.922 -17.75 1 98.81 215 HIS A N 1
ATOM 1453 C CA . HIS A 1 215 ? -9.469 -30.062 -18.578 1 98.81 215 HIS A CA 1
ATOM 1454 C C . HIS A 1 215 ? -8.086 -30.578 -18.203 1 98.81 215 HIS A C 1
ATOM 1456 O O . HIS A 1 215 ? -7.289 -29.859 -17.609 1 98.81 215 HIS A O 1
ATOM 1462 N N . TRP A 1 216 ? -7.898 -31.875 -18.5 1 98.75 216 TRP A N 1
ATOM 1463 C CA . TRP A 1 216 ? -6.625 -32.562 -18.297 1 98.75 216 TRP A CA 1
ATOM 1464 C C . TRP A 1 216 ? -6.25 -33.375 -19.531 1 98.75 216 TRP A C 1
ATOM 1466 O O . TRP A 1 216 ? -7.113 -34 -20.156 1 98.75 216 TRP A O 1
ATOM 1476 N N . ALA A 1 217 ? -5.016 -33.344 -19.969 1 98.69 217 ALA A N 1
ATOM 1477 C CA . ALA A 1 217 ? -4.523 -34.188 -21.047 1 98.69 217 ALA A CA 1
ATOM 1478 C C . ALA A 1 217 ? -3.146 -34.75 -20.703 1 98.69 217 ALA A C 1
ATOM 1480 O O . ALA A 1 217 ? -2.297 -34.031 -20.156 1 98.69 217 ALA A O 1
ATOM 1481 N N . ASP A 1 218 ? -2.934 -36 -20.938 1 98.12 218 ASP A N 1
ATOM 1482 C CA . ASP A 1 218 ? -1.637 -36.688 -20.891 1 98.12 218 ASP A CA 1
ATOM 1483 C C . ASP A 1 218 ? -1.585 -37.844 -21.891 1 98.12 218 ASP A C 1
ATOM 1485 O O . ASP A 1 218 ? -2.418 -37.938 -22.781 1 98.12 218 ASP A O 1
ATOM 1489 N N . ALA A 1 219 ? -0.56 -38.625 -21.766 1 95.75 219 ALA A N 1
ATOM 1490 C CA . ALA A 1 219 ? -0.349 -39.719 -22.719 1 95.75 219 ALA A CA 1
ATOM 1491 C C . ALA A 1 219 ? -1.511 -40.688 -22.688 1 95.75 219 ALA A C 1
ATOM 1493 O O . ALA A 1 219 ? -1.74 -41.438 -23.656 1 95.75 219 ALA A O 1
ATOM 1494 N N . ARG A 1 220 ? -2.223 -40.719 -21.562 1 96.75 220 ARG A N 1
ATOM 1495 C CA . ARG A 1 220 ? -3.293 -41.688 -21.375 1 96.75 220 ARG A CA 1
ATOM 1496 C C . ARG A 1 220 ? -4.586 -41.219 -22.031 1 96.75 220 ARG A C 1
ATOM 1498 O O . ARG A 1 220 ? -5.469 -42 -22.328 1 96.75 220 ARG A O 1
ATOM 1505 N N . GLY A 1 221 ? -4.727 -39.906 -22.094 1 96.75 221 GLY A N 1
ATOM 1506 C CA . GLY A 1 221 ? -5.961 -39.406 -22.672 1 96.75 221 GLY A CA 1
ATOM 1507 C C . GLY A 1 221 ? -6.328 -38.031 -22.141 1 96.75 221 GLY A C 1
ATOM 1508 O O . GLY A 1 221 ? -5.453 -37.25 -21.75 1 96.75 221 GLY A O 1
ATOM 1509 N N . ARG A 1 222 ? -7.641 -37.75 -22.328 1 97.94 222 ARG A N 1
ATOM 1510 C CA . ARG A 1 222 ? -8.164 -36.438 -21.938 1 97.94 222 ARG A CA 1
ATOM 1511 C C . ARG A 1 222 ? -9.344 -36.594 -20.984 1 97.94 222 ARG A C 1
ATOM 1513 O O . ARG A 1 222 ? -10.133 -37.531 -21.094 1 97.94 222 ARG A O 1
ATOM 1520 N N . TRP A 1 223 ? -9.391 -35.75 -20.031 1 98.5 223 TRP A N 1
ATOM 1521 C CA . TRP A 1 223 ? -10.477 -35.656 -19.047 1 98.5 223 TRP A CA 1
ATOM 1522 C C . TRP A 1 223 ? -11 -34.25 -18.938 1 98.5 223 TRP A C 1
ATOM 1524 O O . TRP A 1 223 ? -10.281 -33.281 -19.203 1 98.5 223 TRP A O 1
ATOM 1534 N N . SER A 1 224 ? -12.305 -34.094 -18.547 1 98.44 224 SER A N 1
ATOM 1535 C CA . SER A 1 224 ? -12.93 -32.781 -18.328 1 98.44 224 SER A CA 1
ATOM 1536 C C . SER A 1 224 ? -13.891 -32.844 -17.156 1 98.44 224 SER A C 1
ATOM 1538 O O . SER A 1 224 ? -14.578 -33.844 -16.938 1 98.44 224 SER A O 1
ATOM 1540 N N . VAL A 1 225 ? -13.883 -31.766 -16.438 1 98.31 225 VAL A N 1
ATOM 1541 C CA . VAL A 1 225 ? -14.805 -31.609 -15.32 1 98.31 225 VAL A CA 1
ATOM 1542 C C . VAL A 1 225 ? -15.461 -30.234 -15.383 1 98.31 225 VAL A C 1
ATOM 1544 O O . VAL A 1 225 ? -14.781 -29.219 -15.617 1 98.31 225 VAL A O 1
ATOM 1547 N N . PRO A 1 226 ? -16.812 -30.156 -15.25 1 97.44 226 PRO A N 1
ATOM 1548 C CA . PRO A 1 226 ? -17.469 -28.859 -15.172 1 97.44 226 PRO A CA 1
ATOM 1549 C C . PRO A 1 226 ? -17.172 -28.125 -13.867 1 97.44 226 PRO A C 1
ATOM 1551 O O . PRO A 1 226 ? -16.859 -28.766 -12.859 1 97.44 226 PRO A O 1
ATOM 1554 N N . ALA A 1 227 ? -17.219 -26.797 -13.953 1 96.5 227 ALA A N 1
ATOM 1555 C CA . ALA A 1 227 ? -17.078 -26 -12.734 1 96.5 227 ALA A CA 1
ATOM 1556 C C . ALA A 1 227 ? -18.406 -25.953 -11.961 1 96.5 227 ALA A C 1
ATOM 1558 O O . ALA A 1 227 ? -19.469 -25.844 -12.555 1 96.5 227 ALA A O 1
ATOM 1559 N N . PRO A 1 228 ? -18.312 -26.031 -10.602 1 96 228 PRO A N 1
ATOM 1560 C CA . PRO A 1 228 ? -19.531 -25.766 -9.828 1 96 228 PRO A CA 1
ATOM 1561 C C . PRO A 1 228 ? -20.109 -24.375 -10.094 1 96 228 PRO A C 1
ATOM 1563 O O . PRO A 1 228 ? -19.344 -23.422 -10.305 1 96 228 PRO A O 1
ATOM 1566 N N . ARG A 1 229 ? -21.422 -24.234 -10.055 1 93.81 229 ARG A N 1
ATOM 1567 C CA . ARG A 1 229 ? -22.078 -22.938 -10.195 1 93.81 229 ARG A CA 1
ATOM 1568 C C . ARG A 1 229 ? -22.109 -22.188 -8.859 1 93.81 229 ARG A C 1
ATOM 1570 O O . ARG A 1 229 ? -22.656 -22.703 -7.879 1 93.81 229 ARG A O 1
ATOM 1577 N N . VAL A 1 230 ? -21.438 -21.078 -8.867 1 95.06 230 VAL A N 1
ATOM 1578 C CA . VAL A 1 230 ? -21.438 -20.266 -7.656 1 95.06 230 VAL A CA 1
ATOM 1579 C C . VAL A 1 230 ? -21.609 -18.797 -8.023 1 95.06 230 VAL A C 1
ATOM 1581 O O . VAL A 1 230 ? -21.438 -18.406 -9.18 1 95.06 230 VAL A O 1
ATOM 1584 N N . ASP A 1 231 ? -22.047 -17.922 -7.043 1 94.56 231 ASP A N 1
ATOM 1585 C CA . ASP A 1 231 ? -22.062 -16.484 -7.227 1 94.56 231 ASP A CA 1
ATOM 1586 C C . ASP A 1 231 ? -20.656 -15.891 -7.109 1 94.56 231 ASP A C 1
ATOM 1588 O O . ASP A 1 231 ? -20.062 -15.906 -6.031 1 94.56 231 ASP A O 1
ATOM 1592 N N . VAL A 1 232 ? -20.266 -15.359 -8.195 1 93.38 232 VAL A N 1
ATOM 1593 C CA . VAL A 1 232 ? -18.891 -14.859 -8.242 1 93.38 232 VAL A CA 1
ATOM 1594 C C . VAL A 1 232 ? -18.828 -13.453 -7.633 1 93.38 232 VAL A C 1
ATOM 1596 O O . VAL A 1 232 ? -19.562 -12.555 -8.055 1 93.38 232 VAL A O 1
ATOM 1599 N N . VAL A 1 233 ? -18.016 -13.289 -6.676 1 90.5 233 VAL A N 1
ATOM 1600 C CA . VAL A 1 233 ? -17.766 -12 -6.035 1 90.5 233 VAL A CA 1
ATOM 1601 C C . VAL A 1 233 ? -16.453 -11.414 -6.562 1 90.5 233 VAL A C 1
ATOM 1603 O O . VAL A 1 233 ? -16.406 -10.234 -6.918 1 90.5 233 VAL A O 1
ATOM 1606 N N . ASP A 1 234 ? -15.438 -12.203 -6.648 1 89.81 234 ASP A N 1
ATOM 1607 C CA . ASP A 1 234 ? -14.094 -11.789 -7.047 1 89.81 234 ASP A CA 1
ATOM 1608 C C . ASP A 1 234 ? -13.312 -12.961 -7.625 1 89.81 234 ASP A C 1
ATOM 1610 O O . ASP A 1 234 ? -13.039 -13.938 -6.926 1 89.81 234 ASP A O 1
ATOM 1614 N N . ALA A 1 235 ? -12.844 -12.797 -8.805 1 90 235 ALA A N 1
ATOM 1615 C CA . ALA A 1 235 ? -12.188 -13.922 -9.477 1 90 235 ALA A CA 1
ATOM 1616 C C . ALA A 1 235 ? -10.68 -13.906 -9.219 1 90 235 ALA A C 1
ATOM 1618 O O . ALA A 1 235 ? -9.961 -14.781 -9.703 1 90 235 ALA A O 1
ATOM 1619 N N . THR A 1 236 ? -10.242 -12.922 -8.445 1 88.12 236 THR A N 1
ATOM 1620 C CA . THR A 1 236 ? -8.812 -12.812 -8.164 1 88.12 236 THR A CA 1
ATOM 1621 C C . THR A 1 236 ? -8.312 -14.055 -7.43 1 88.12 236 THR A C 1
ATOM 1623 O O . THR A 1 236 ? -8.898 -14.469 -6.426 1 88.12 236 THR A O 1
ATOM 1626 N N . GLY A 1 237 ? -7.324 -14.727 -7.984 1 92.31 237 GLY A N 1
ATOM 1627 C CA . GLY A 1 237 ? -6.703 -15.852 -7.316 1 92.31 237 GLY A CA 1
ATOM 1628 C C . GLY A 1 237 ? -7.402 -17.172 -7.594 1 92.31 237 GLY A C 1
ATOM 1629 O O . GLY A 1 237 ? -7.031 -18.203 -7.039 1 92.31 237 GLY A O 1
ATOM 1630 N N . ALA A 1 238 ? -8.383 -17.156 -8.461 1 95.25 238 ALA A N 1
ATOM 1631 C CA . ALA A 1 238 ? -9.094 -18.391 -8.789 1 95.25 238 ALA A CA 1
ATOM 1632 C C . ALA A 1 238 ? -8.141 -19.438 -9.336 1 95.25 238 ALA A C 1
ATOM 1634 O O . ALA A 1 238 ? -8.234 -20.625 -8.984 1 95.25 238 ALA A O 1
ATOM 1635 N N . GLY A 1 239 ? -7.285 -18.969 -10.203 1 96.75 239 GLY A N 1
ATOM 1636 C CA . GLY A 1 239 ? -6.297 -19.891 -10.742 1 96.75 239 GLY A CA 1
ATOM 1637 C C . GLY A 1 239 ? -5.363 -20.453 -9.68 1 96.75 239 GLY A C 1
ATOM 1638 O O . GLY A 1 239 ? -5.02 -21.641 -9.711 1 96.75 239 GLY A O 1
ATOM 1639 N N . ASP A 1 240 ? -4.938 -19.656 -8.781 1 97.94 240 ASP A N 1
ATOM 1640 C CA . ASP A 1 240 ? -4.07 -20.109 -7.695 1 97.94 240 ASP A CA 1
ATOM 1641 C C . ASP A 1 240 ? -4.766 -21.141 -6.82 1 97.94 240 ASP A C 1
ATOM 1643 O O . ASP A 1 240 ? -4.156 -22.141 -6.418 1 97.94 240 ASP A O 1
ATOM 1647 N N . ALA A 1 241 ? -6.008 -20.859 -6.535 1 98 241 ALA A N 1
ATOM 1648 C CA . ALA A 1 241 ? -6.805 -21.812 -5.758 1 98 241 ALA A CA 1
ATOM 1649 C C . ALA A 1 241 ? -6.973 -23.125 -6.508 1 98 241 ALA A C 1
ATOM 1651 O O . ALA A 1 241 ? -6.871 -24.203 -5.918 1 98 241 ALA A O 1
ATOM 1652 N N . PHE A 1 242 ? -7.215 -23.047 -7.797 1 98.62 242 PHE A N 1
ATOM 1653 C CA . PHE A 1 242 ? -7.32 -24.234 -8.633 1 98.62 242 PHE A CA 1
ATOM 1654 C C . PHE A 1 242 ? -6.043 -25.062 -8.562 1 98.62 242 PHE A C 1
ATOM 1656 O O . PHE A 1 242 ? -6.094 -26.266 -8.336 1 98.62 242 PHE A O 1
ATOM 1663 N N . ASP A 1 243 ? -4.934 -24.359 -8.766 1 98.81 243 ASP A N 1
ATOM 1664 C CA . ASP A 1 243 ? -3.641 -25.047 -8.695 1 98.81 243 ASP A CA 1
ATOM 1665 C C . ASP A 1 243 ? -3.502 -25.828 -7.387 1 98.81 243 ASP A C 1
ATOM 1667 O O . ASP A 1 243 ? -3.152 -27 -7.402 1 98.81 243 ASP A O 1
ATOM 1671 N N . ALA A 1 244 ? -3.803 -25.172 -6.293 1 98.75 244 ALA A N 1
ATOM 1672 C CA . ALA A 1 244 ? -3.631 -25.766 -4.973 1 98.75 244 ALA A CA 1
ATOM 1673 C C . ALA A 1 244 ? -4.547 -26.984 -4.797 1 98.75 244 ALA A C 1
ATOM 1675 O O . ALA A 1 244 ? -4.109 -28.031 -4.32 1 98.75 244 ALA A O 1
ATOM 1676 N N . GLY A 1 245 ? -5.797 -26.812 -5.152 1 98.69 245 GLY A N 1
ATOM 1677 C CA . GLY A 1 245 ? -6.738 -27.922 -5.035 1 98.69 245 GLY A CA 1
ATOM 1678 C C . GLY A 1 245 ? -6.355 -29.125 -5.875 1 98.69 245 GLY A C 1
ATOM 1679 O O . GLY A 1 245 ? -6.414 -30.266 -5.402 1 98.69 245 GLY A O 1
ATOM 1680 N N . LEU A 1 246 ? -6.012 -28.844 -7.105 1 98.88 246 LEU A N 1
ATOM 1681 C CA . LEU A 1 246 ? -5.605 -29.922 -8 1 98.88 246 LEU A CA 1
ATOM 1682 C C . LEU A 1 246 ? -4.359 -30.625 -7.477 1 98.88 246 LEU A C 1
ATOM 1684 O O . LEU A 1 246 ? -4.32 -31.859 -7.418 1 98.88 246 LEU A O 1
ATOM 1688 N N . LEU A 1 247 ? -3.373 -29.875 -7.059 1 98.69 247 LEU A N 1
ATOM 1689 C CA . LEU A 1 247 ? -2.113 -30.453 -6.59 1 98.69 247 LEU A CA 1
ATOM 1690 C C . LEU A 1 247 ? -2.324 -31.266 -5.316 1 98.69 247 LEU A C 1
ATOM 1692 O O . LEU A 1 247 ? -1.725 -32.312 -5.148 1 98.69 247 LEU A O 1
ATOM 1696 N N . ALA A 1 248 ? -3.143 -30.734 -4.449 1 98.31 248 ALA A N 1
ATOM 1697 C CA . ALA A 1 248 ? -3.416 -31.469 -3.215 1 98.31 248 ALA A CA 1
ATOM 1698 C C . ALA A 1 248 ? -3.949 -32.875 -3.51 1 98.31 248 ALA A C 1
ATOM 1700 O O . ALA A 1 248 ? -3.467 -33.844 -2.945 1 98.31 248 ALA A O 1
ATOM 1701 N N . ALA A 1 249 ? -4.895 -32.969 -4.402 1 98.38 249 ALA A N 1
ATOM 1702 C CA . ALA A 1 249 ? -5.492 -34.25 -4.758 1 98.38 249 ALA A CA 1
ATOM 1703 C C . ALA A 1 249 ? -4.508 -35.125 -5.543 1 98.38 249 ALA A C 1
ATOM 1705 O O . ALA A 1 249 ? -4.344 -36.312 -5.254 1 98.38 249 ALA A O 1
ATOM 1706 N N . TRP A 1 250 ? -3.844 -34.5 -6.484 1 98.12 250 TRP A N 1
ATOM 1707 C CA . TRP A 1 250 ? -2.92 -35.219 -7.359 1 98.12 250 TRP A CA 1
ATOM 1708 C C . TRP A 1 250 ? -1.775 -35.844 -6.562 1 98.12 250 TRP A C 1
ATOM 1710 O O . TRP A 1 250 ? -1.422 -37 -6.762 1 98.12 250 TRP A O 1
ATOM 1720 N N . LEU A 1 251 ? -1.243 -35.094 -5.629 1 96.94 251 LEU A N 1
ATOM 1721 C CA . LEU A 1 251 ? -0.114 -35.562 -4.824 1 96.94 251 LEU A CA 1
ATOM 1722 C C . LEU A 1 251 ? -0.557 -36.594 -3.814 1 96.94 251 LEU A C 1
ATOM 1724 O O . LEU A 1 251 ? 0.27 -37.375 -3.293 1 96.94 251 LEU A O 1
ATOM 1728 N N . ALA A 1 252 ? -1.82 -36.656 -3.568 1 96.56 252 ALA A N 1
ATOM 1729 C CA . ALA A 1 252 ? -2.373 -37.688 -2.689 1 96.56 252 ALA A CA 1
ATOM 1730 C C . ALA A 1 252 ? -2.707 -38.938 -3.469 1 96.56 252 ALA A C 1
ATOM 1732 O O . ALA A 1 252 ? -3.186 -39.938 -2.895 1 96.56 252 ALA A O 1
ATOM 1733 N N . GLY A 1 253 ? -2.594 -38.875 -4.777 1 96.69 253 GLY A N 1
ATOM 1734 C CA . GLY A 1 253 ? -2.736 -40.094 -5.562 1 96.69 253 GLY A CA 1
ATOM 1735 C C . GLY A 1 253 ? -3.99 -40.094 -6.418 1 96.69 253 GLY A C 1
ATOM 1736 O O . GLY A 1 253 ? -4.301 -41.125 -7.055 1 96.69 253 GLY A O 1
ATOM 1737 N N . ALA A 1 254 ? -4.656 -39.031 -6.496 1 97.75 254 ALA A N 1
ATOM 1738 C CA . ALA A 1 254 ? -5.887 -39 -7.281 1 97.75 254 ALA A CA 1
ATOM 1739 C C . ALA A 1 254 ? -5.59 -39.062 -8.773 1 97.75 254 ALA A C 1
ATOM 1741 O O . ALA A 1 254 ? -4.562 -38.531 -9.227 1 97.75 254 ALA A O 1
ATOM 1742 N N . GLY A 1 255 ? -6.512 -39.594 -9.531 1 97.56 255 GLY A N 1
ATOM 1743 C CA . GLY A 1 255 ? -6.438 -39.562 -10.984 1 97.56 255 GLY A CA 1
ATOM 1744 C C . GLY A 1 255 ? -6.828 -38.219 -11.562 1 97.56 255 GLY A C 1
ATOM 1745 O O . GLY A 1 255 ? -7.18 -37.281 -10.82 1 97.56 255 GLY A O 1
ATOM 1746 N N . PRO A 1 256 ? -6.777 -38.125 -12.906 1 98.38 256 PRO A N 1
ATOM 1747 C CA . PRO A 1 256 ? -6.996 -36.844 -13.57 1 98.38 256 PRO A CA 1
ATOM 1748 C C . PRO A 1 256 ? -8.359 -36.219 -13.242 1 98.38 256 PRO A C 1
ATOM 1750 O O . PRO A 1 256 ? -8.445 -35.031 -12.914 1 98.38 256 PRO A O 1
ATOM 1753 N N . GLU A 1 257 ? -9.367 -37.031 -13.258 1 98.38 257 GLU A N 1
ATOM 1754 C CA . GLU A 1 257 ? -10.711 -36.5 -13.047 1 98.38 257 GLU A CA 1
ATOM 1755 C C . GLU A 1 257 ? -10.891 -35.969 -11.625 1 98.38 257 GLU A C 1
ATOM 1757 O O . GLU A 1 257 ? -11.414 -34.875 -11.43 1 98.38 257 GLU A O 1
ATOM 1762 N N . GLU A 1 258 ? -10.477 -36.75 -10.695 1 98.44 258 GLU A N 1
ATOM 1763 C CA . GLU A 1 258 ? -10.594 -36.344 -9.297 1 98.44 258 GLU A CA 1
ATOM 1764 C C . GLU A 1 258 ? -9.719 -35.125 -9 1 98.44 258 GLU A C 1
ATOM 1766 O O . GLU A 1 258 ? -10.102 -34.25 -8.219 1 98.44 258 GLU A O 1
ATOM 1771 N N . ALA A 1 259 ? -8.547 -35.062 -9.562 1 98.69 259 ALA A N 1
ATOM 1772 C CA . ALA A 1 259 ? -7.664 -33.906 -9.406 1 98.69 259 ALA A CA 1
ATOM 1773 C C . ALA A 1 259 ? -8.312 -32.625 -9.953 1 98.69 259 ALA A C 1
ATOM 1775 O O . ALA A 1 259 ? -8.312 -31.594 -9.289 1 98.69 259 ALA A O 1
ATOM 1776 N N . LEU A 1 260 ? -8.922 -32.781 -11.102 1 98.81 260 LEU A N 1
ATOM 1777 C CA . LEU A 1 260 ? -9.625 -31.656 -11.703 1 98.81 260 LEU A CA 1
ATOM 1778 C C . LEU A 1 260 ? -10.781 -31.203 -10.82 1 98.81 260 LEU A C 1
ATOM 1780 O O . LEU A 1 260 ? -10.969 -30 -10.609 1 98.81 260 LEU A O 1
ATOM 1784 N N . ARG A 1 261 ? -11.523 -32.156 -10.328 1 98.62 261 ARG A N 1
ATOM 1785 C CA . ARG A 1 261 ? -12.672 -31.812 -9.484 1 98.62 261 ARG A CA 1
ATOM 1786 C C . ARG A 1 261 ? -12.234 -31.047 -8.234 1 98.62 261 ARG A C 1
ATOM 1788 O O . ARG A 1 261 ? -12.891 -30.094 -7.824 1 98.62 261 ARG A O 1
ATOM 1795 N N . SER A 1 262 ? -11.172 -31.531 -7.676 1 98.62 262 SER A N 1
ATOM 1796 C CA . SER A 1 262 ? -10.641 -30.875 -6.488 1 98.62 262 SER A CA 1
ATOM 1797 C C . SER A 1 262 ? -10.188 -29.453 -6.805 1 98.62 262 SER A C 1
ATOM 1799 O O . SER A 1 262 ? -10.445 -28.531 -6.031 1 98.62 262 SER A O 1
ATOM 1801 N N . GLY A 1 263 ? -9.523 -29.25 -7.926 1 98.75 263 GLY A N 1
ATOM 1802 C CA . GLY A 1 263 ? -9.141 -27.922 -8.367 1 98.75 263 GLY A CA 1
ATOM 1803 C C . GLY A 1 263 ? -10.328 -27 -8.578 1 98.75 263 GLY A C 1
ATOM 1804 O O . GLY A 1 263 ? -10.336 -25.859 -8.102 1 98.75 263 GLY A O 1
ATOM 1805 N N . CYS A 1 264 ? -11.352 -27.5 -9.227 1 98.38 264 CYS A N 1
ATOM 1806 C CA . CYS A 1 264 ? -12.555 -26.719 -9.508 1 98.38 264 CYS A CA 1
ATOM 1807 C C . CYS A 1 264 ? -13.266 -26.344 -8.219 1 98.38 264 CYS A C 1
ATOM 1809 O O . CYS A 1 264 ? -13.781 -25.219 -8.094 1 98.38 264 CYS A O 1
ATOM 1811 N N . THR A 1 265 ? -13.258 -27.25 -7.312 1 97.62 265 THR A N 1
ATOM 1812 C CA . THR A 1 265 ? -13.898 -26.984 -6.031 1 97.62 265 THR A CA 1
ATOM 1813 C C . THR A 1 265 ? -13.18 -25.859 -5.285 1 97.62 265 THR A C 1
ATOM 1815 O O . THR A 1 265 ? -13.82 -24.953 -4.758 1 97.62 265 THR A O 1
ATOM 1818 N N . ALA A 1 266 ? -11.875 -25.922 -5.242 1 97.62 266 ALA A N 1
ATOM 1819 C CA . ALA A 1 266 ? -11.086 -24.875 -4.582 1 97.62 266 ALA A CA 1
ATOM 1820 C C . ALA A 1 266 ? -11.281 -23.531 -5.27 1 97.62 266 ALA A C 1
ATOM 1822 O O . ALA A 1 266 ? -11.453 -22.5 -4.605 1 97.62 266 ALA A O 1
ATOM 1823 N N . ALA A 1 267 ? -11.297 -23.516 -6.59 1 97.5 267 ALA A N 1
ATOM 1824 C CA . ALA A 1 267 ? -11.5 -22.281 -7.344 1 97.5 267 ALA A CA 1
ATOM 1825 C C . ALA A 1 267 ? -12.891 -21.703 -7.082 1 97.5 267 ALA A C 1
ATOM 1827 O O . ALA A 1 267 ? -13.039 -20.484 -6.918 1 97.5 267 ALA A O 1
ATOM 1828 N N . ALA A 1 268 ? -13.852 -22.531 -7.023 1 96.25 268 ALA A N 1
ATOM 1829 C CA . ALA A 1 268 ? -15.219 -22.094 -6.742 1 96.25 268 ALA A CA 1
ATOM 1830 C C . ALA A 1 268 ? -15.312 -21.453 -5.367 1 96.25 268 ALA A C 1
ATOM 1832 O O . ALA A 1 268 ? -16.016 -20.453 -5.195 1 96.25 268 ALA A O 1
ATOM 1833 N N . ARG A 1 269 ? -14.68 -22.031 -4.438 1 95.62 269 ARG A N 1
ATOM 1834 C CA . ARG A 1 269 ? -14.633 -21.453 -3.1 1 95.62 269 ARG A CA 1
ATOM 1835 C C . ARG A 1 269 ? -13.953 -20.078 -3.121 1 95.62 269 ARG A C 1
ATOM 1837 O O . ARG A 1 269 ? -14.406 -19.141 -2.463 1 95.62 269 ARG A O 1
ATOM 1844 N N . ALA A 1 270 ? -12.922 -19.938 -3.881 1 95.75 270 ALA A N 1
ATOM 1845 C CA . ALA A 1 270 ? -12.109 -18.734 -3.934 1 95.75 270 ALA A CA 1
ATOM 1846 C C . ALA A 1 270 ? -12.906 -17.562 -4.5 1 95.75 270 ALA A C 1
ATOM 1848 O O . ALA A 1 270 ? -12.805 -16.438 -3.998 1 95.75 270 ALA A O 1
ATOM 1849 N N . VAL A 1 271 ? -13.75 -17.734 -5.449 1 94.88 271 VAL A N 1
ATOM 1850 C CA . VAL A 1 271 ? -14.367 -16.641 -6.203 1 94.88 271 VAL A CA 1
ATOM 1851 C C . VAL A 1 271 ? -15.57 -16.094 -5.441 1 94.88 271 VAL A C 1
ATOM 1853 O O . VAL A 1 271 ? -16.125 -15.062 -5.812 1 94.88 271 VAL A O 1
ATOM 1856 N N . THR A 1 272 ? -15.969 -16.781 -4.379 1 93.62 272 THR A N 1
ATOM 1857 C CA . THR A 1 272 ? -17.156 -16.359 -3.637 1 93.62 272 THR A CA 1
ATOM 1858 C C . THR A 1 272 ? -16.781 -15.305 -2.592 1 93.62 272 THR A C 1
ATOM 1860 O O . THR A 1 272 ? -17.656 -14.773 -1.903 1 93.62 272 THR A O 1
ATOM 1863 N N . LYS A 1 273 ? -15.547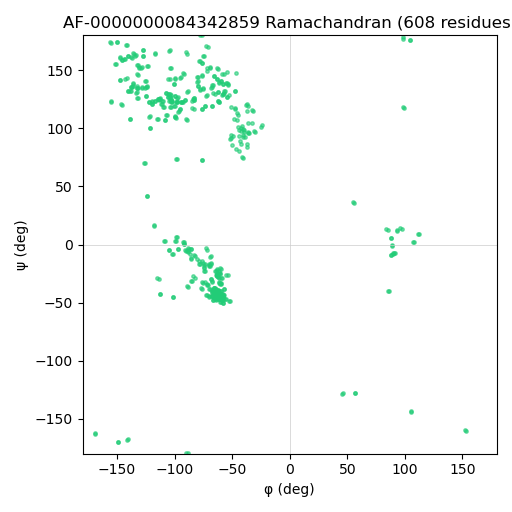 -14.992 -2.443 1 89.56 273 LYS A N 1
ATOM 1864 C CA . LYS A 1 273 ? -15.07 -13.992 -1.49 1 89.56 273 LYS A CA 1
ATOM 1865 C C . LYS A 1 273 ? -14.062 -13.055 -2.141 1 89.56 273 LYS A C 1
ATOM 1867 O O . LYS A 1 273 ? -13.438 -13.398 -3.148 1 89.56 273 LYS A O 1
ATOM 1872 N N . ALA A 1 274 ? -13.875 -11.945 -1.461 1 86.88 274 ALA A N 1
ATOM 1873 C CA . ALA A 1 274 ? -12.906 -10.984 -1.98 1 86.88 274 ALA A CA 1
ATOM 1874 C C . ALA A 1 274 ? -11.484 -11.398 -1.629 1 86.88 274 ALA A C 1
ATOM 1876 O O . ALA A 1 274 ? -11.211 -11.836 -0.506 1 86.88 274 ALA A O 1
ATOM 1877 N N . GLY A 1 275 ? -10.648 -11.258 -2.646 1 89.62 275 GLY A N 1
ATOM 1878 C CA . GLY A 1 275 ? -9.234 -11.531 -2.404 1 89.62 275 GLY A CA 1
ATOM 1879 C C . GLY A 1 275 ? -8.781 -12.859 -2.977 1 89.62 275 GLY A C 1
ATOM 1880 O O . GLY A 1 275 ? -9.602 -13.656 -3.445 1 89.62 275 GLY A O 1
ATOM 1881 N N . ALA A 1 276 ? -7.504 -13.086 -2.848 1 93.25 276 ALA A N 1
ATOM 1882 C CA . ALA A 1 276 ? -6.902 -14.219 -3.549 1 93.25 276 ALA A CA 1
ATOM 1883 C C . ALA A 1 276 ? -6.609 -15.367 -2.59 1 93.25 276 ALA A C 1
ATOM 1885 O O . ALA A 1 276 ? -6.203 -16.453 -3.016 1 93.25 276 ALA A O 1
ATOM 1886 N N . ARG A 1 277 ? -6.828 -15.172 -1.286 1 95.56 277 ARG A N 1
ATOM 1887 C CA . ARG A 1 277 ? -6.465 -16.172 -0.281 1 95.56 277 ARG A CA 1
ATOM 1888 C C . ARG A 1 277 ? -7.695 -16.688 0.45 1 95.56 277 ARG A C 1
ATOM 1890 O O . ARG A 1 277 ? -8.773 -16.094 0.353 1 95.56 277 ARG A O 1
ATOM 1897 N N . PRO A 1 278 ? -7.52 -17.781 1.139 1 92.25 278 PRO A N 1
ATOM 1898 C CA . PRO A 1 278 ? -8.688 -18.344 1.812 1 92.25 278 PRO A CA 1
ATOM 1899 C C . PRO A 1 278 ? -9.227 -17.438 2.916 1 92.25 278 PRO A C 1
ATOM 1901 O O . PRO A 1 278 ? -8.469 -16.688 3.523 1 92.25 278 PRO A O 1
ATOM 1904 N N . PRO A 1 279 ? -10.469 -17.469 3.041 1 72.81 279 PRO A N 1
ATOM 1905 C CA . PRO A 1 279 ? -11.039 -16.719 4.168 1 72.81 279 PRO A CA 1
ATOM 1906 C C . PRO A 1 279 ? -10.57 -17.25 5.52 1 72.81 279 PRO A C 1
ATOM 1908 O O . PRO A 1 279 ? -10.242 -18.438 5.648 1 72.81 279 PRO A O 1
ATOM 1911 N N . ALA A 1 280 ? -10.102 -16.328 6.441 1 62.53 280 ALA A N 1
ATOM 1912 C CA . ALA A 1 280 ? -9.742 -16.766 7.785 1 62.53 280 ALA A CA 1
ATOM 1913 C C . ALA A 1 280 ? -10.836 -17.656 8.375 1 62.53 280 ALA A C 1
ATOM 1915 O O . ALA A 1 280 ? -12.016 -17.484 8.078 1 62.53 280 ALA A O 1
ATOM 1916 N N . PRO A 1 281 ? -10.289 -18.844 8.938 1 55.09 281 PRO A N 1
ATOM 1917 C CA . PRO A 1 281 ? -11.352 -19.594 9.594 1 55.09 281 PRO A CA 1
ATOM 1918 C C . PRO A 1 281 ? -12.25 -18.719 10.469 1 55.09 281 PRO A C 1
ATOM 1920 O O . PRO A 1 281 ? -11.789 -17.719 11.023 1 55.09 281 PRO A O 1
ATOM 1923 N N . ALA A 1 282 ? -13.414 -18.594 10.078 1 45 282 ALA A N 1
ATOM 1924 C CA . ALA A 1 282 ? -14.328 -17.859 10.938 1 45 282 ALA A CA 1
ATOM 1925 C C . ALA A 1 282 ? -13.969 -18.031 12.406 1 45 282 ALA A C 1
ATOM 1927 O O . ALA A 1 282 ? -13.742 -19.156 12.867 1 45 282 ALA A O 1
ATOM 1928 N N . SER A 1 283 ? -13.203 -16.984 12.953 1 41.88 283 SER A N 1
ATOM 1929 C CA . SER A 1 283 ? -13.102 -17.141 14.398 1 41.88 283 SER A CA 1
ATOM 1930 C C . SER A 1 283 ? -14.406 -17.672 14.992 1 41.88 283 SER A C 1
ATOM 1932 O O . SER A 1 283 ? -15.492 -17.219 14.602 1 41.88 283 SER A O 1
ATOM 1934 N N . PRO A 1 284 ? -14.312 -18.781 15.617 1 37.59 284 PRO A N 1
ATOM 1935 C CA . PRO A 1 284 ? -15.57 -19.188 16.25 1 37.59 284 PRO A CA 1
ATOM 1936 C C . PRO A 1 284 ? -16.297 -18.031 16.922 1 37.59 284 PRO A C 1
ATOM 1938 O O . PRO A 1 284 ? -15.648 -17.125 17.453 1 37.59 284 PRO A O 1
ATOM 1941 N N . SER A 1 285 ? -17.266 -17.531 16.25 1 38.06 285 SER A N 1
ATOM 1942 C CA . SER A 1 285 ? -18.109 -16.578 16.969 1 38.06 285 SER A CA 1
ATOM 1943 C C . SER A 1 285 ? -18.047 -16.812 18.469 1 38.06 285 SER A C 1
ATOM 1945 O O . SER A 1 285 ? -18.234 -17.938 18.938 1 38.06 285 SER A O 1
ATOM 1947 N N . ARG A 1 286 ? -17.312 -16 19.172 1 39.62 286 ARG A N 1
ATOM 1948 C CA . ARG A 1 286 ? -17.484 -16.078 20.609 1 39.62 286 ARG A CA 1
ATOM 1949 C C . ARG A 1 286 ? -18.953 -16.266 20.984 1 39.62 286 ARG A C 1
ATOM 1951 O O . ARG A 1 286 ? -19.797 -15.453 20.609 1 39.62 286 ARG A O 1
ATOM 1958 N N . SER A 1 287 ? -19.375 -17.422 21.25 1 36.38 287 SER A N 1
ATOM 1959 C CA . SER A 1 287 ? -20.703 -17.672 21.812 1 36.38 287 SER A CA 1
ATOM 1960 C C . SER A 1 287 ? -21.094 -16.578 22.797 1 36.38 287 SER A C 1
ATOM 1962 O O . SER A 1 287 ? -20.328 -16.219 23.688 1 36.38 287 SER A O 1
ATOM 1964 N N . ALA A 1 288 ? -21.969 -15.695 22.375 1 41.03 288 ALA A N 1
ATOM 1965 C CA . ALA A 1 288 ? -22.578 -14.75 23.312 1 41.03 288 ALA A CA 1
ATOM 1966 C C . ALA A 1 288 ? -22.734 -15.367 24.703 1 41.03 288 ALA A C 1
ATOM 1968 O O . ALA A 1 288 ? -23.25 -16.484 24.828 1 41.03 288 ALA A O 1
ATOM 1969 N N . PRO A 1 289 ? -22 -14.797 25.688 1 38.25 289 PRO A N 1
ATOM 1970 C CA . PRO A 1 289 ? -22.297 -15.383 27 1 38.25 289 PRO A CA 1
ATOM 1971 C C . PRO A 1 289 ? -23.797 -15.477 27.281 1 38.25 289 PRO A C 1
ATOM 1973 O O . PRO A 1 289 ? -24.547 -14.57 26.938 1 38.25 289 PRO A O 1
ATOM 1976 N N . ARG A 1 290 ? -24.297 -16.641 27.25 1 31.72 290 ARG A N 1
ATOM 1977 C CA . ARG A 1 290 ? -25.672 -16.859 27.672 1 31.72 290 ARG A CA 1
ATOM 1978 C C . ARG A 1 290 ? -26 -16.031 28.906 1 31.72 290 ARG A C 1
ATOM 1980 O O . ARG A 1 290 ? -25.359 -16.156 29.953 1 31.72 290 ARG A O 1
ATOM 1987 N N . ARG A 1 291 ? -26.531 -14.836 28.719 1 37.59 291 ARG A N 1
ATOM 1988 C CA . ARG A 1 291 ? -27.141 -14.062 29.797 1 37.59 291 ARG A CA 1
ATOM 1989 C C . ARG A 1 291 ? -27.875 -14.977 30.781 1 37.59 291 ARG A C 1
ATOM 1991 O O . ARG A 1 291 ? -28.781 -15.711 30.391 1 37.59 291 ARG A O 1
ATOM 1998 N N . SER A 1 292 ? -27.188 -15.281 31.828 1 35.06 292 SER A N 1
ATOM 1999 C CA . SER A 1 292 ? -27.844 -15.984 32.938 1 35.06 292 SER A CA 1
ATOM 2000 C C . SER A 1 292 ? -29.203 -15.383 33.25 1 35.06 292 SER A C 1
ATOM 2002 O O . SER A 1 292 ? -29.312 -14.172 33.469 1 35.06 292 SER A O 1
ATOM 2004 N N . ALA A 1 293 ? -30.281 -15.891 32.688 1 33.72 293 ALA A N 1
ATOM 2005 C CA . ALA A 1 293 ? -31.641 -15.594 33.094 1 33.72 293 ALA A CA 1
ATOM 2006 C C . ALA A 1 293 ? -31.734 -15.453 34.625 1 33.72 293 ALA A C 1
ATOM 2008 O O . ALA A 1 293 ? -31.438 -16.391 35.375 1 33.72 293 ALA A O 1
ATOM 2009 N N . ALA A 1 294 ? -31.453 -14.172 35.125 1 35.31 294 ALA A N 1
ATOM 2010 C CA . ALA A 1 294 ? -31.766 -13.836 36.531 1 35.31 294 ALA A CA 1
ATOM 2011 C C . ALA A 1 294 ? -33.125 -14.391 36.938 1 35.31 294 ALA A C 1
ATOM 2013 O O . ALA A 1 294 ? -34.125 -14.133 36.281 1 35.31 294 ALA A O 1
ATOM 2014 N N . ARG A 1 295 ? -33.219 -15.516 37.594 1 33.28 295 ARG A N 1
ATOM 2015 C CA . ARG A 1 295 ? -34.375 -16.078 38.281 1 33.28 295 ARG A CA 1
ATOM 2016 C C . ARG A 1 295 ? -35.156 -14.992 39.031 1 33.28 295 ARG A C 1
ATOM 2018 O O . ARG A 1 295 ? -34.625 -14.398 39.969 1 33.28 295 ARG A O 1
ATOM 2025 N N . ARG A 1 296 ? -35.906 -14.164 38.312 1 34.06 296 ARG A N 1
ATOM 2026 C CA . ARG A 1 296 ? -36.906 -13.297 38.969 1 34.06 296 ARG A CA 1
ATOM 2027 C C . ARG A 1 296 ? -37.688 -14.062 40.031 1 34.06 296 ARG A C 1
ATOM 2029 O O . ARG A 1 296 ? -38.344 -15.047 39.719 1 34.06 296 ARG A O 1
ATOM 2036 N N . SER A 1 297 ? -37.188 -14.062 41.188 1 36.28 297 SER A N 1
ATOM 2037 C CA . SER A 1 297 ? -37.906 -14.531 42.375 1 36.28 297 SER A CA 1
ATOM 2038 C C . SER A 1 297 ? -39.281 -13.875 42.5 1 36.28 297 SER A C 1
ATOM 2040 O O . SER A 1 297 ? -39.406 -12.648 42.469 1 36.28 297 SER A O 1
ATOM 2042 N N . ALA A 1 298 ? -40.375 -14.492 41.938 1 36.31 298 ALA A N 1
ATOM 2043 C CA . ALA A 1 298 ? -41.812 -14.133 42.094 1 36.31 298 ALA A CA 1
ATOM 2044 C C . ALA A 1 298 ? -42.156 -13.75 43.531 1 36.31 298 ALA A C 1
ATOM 2046 O O . ALA A 1 298 ? -41.844 -14.492 44.438 1 36.31 298 ALA A O 1
ATOM 2047 N N . PRO A 1 299 ? -42.25 -12.406 43.688 1 35.47 299 PRO A N 1
ATOM 2048 C CA . PRO A 1 299 ? -42.625 -11.953 45.031 1 35.47 299 PRO A CA 1
ATOM 2049 C C . PRO A 1 299 ? -43.875 -12.648 45.562 1 35.47 299 PRO A C 1
ATOM 2051 O O . PRO A 1 299 ? -44.75 -13 44.812 1 35.47 299 PRO A O 1
ATOM 2054 N N . ARG A 1 300 ? -43.781 -13.383 46.656 1 36.88 300 ARG A N 1
ATOM 2055 C CA . ARG A 1 300 ? -44.781 -14.094 47.438 1 36.88 300 ARG A CA 1
ATOM 2056 C C . ARG A 1 300 ? -45.938 -13.164 47.812 1 36.88 300 ARG A C 1
ATOM 2058 O O . ARG A 1 300 ? -45.719 -12.109 48.406 1 36.88 300 ARG A O 1
ATOM 2065 N N . ARG A 1 301 ? -47.031 -13.086 46.969 1 34.34 301 ARG A N 1
ATOM 2066 C CA . ARG A 1 301 ? -48.312 -12.438 47.25 1 34.34 301 ARG A CA 1
ATOM 2067 C C . ARG A 1 301 ? -48.844 -12.805 48.625 1 34.34 301 ARG A C 1
ATOM 2069 O O . ARG A 1 301 ? -49.125 -13.969 48.906 1 34.34 301 ARG A O 1
ATOM 2076 N N . THR A 1 302 ? -48.344 -12.125 49.531 1 34.72 302 THR A N 1
ATOM 2077 C CA . THR A 1 302 ? -48.875 -12.203 50.906 1 34.72 302 THR A CA 1
ATOM 2078 C C . THR A 1 302 ? -50.375 -12.016 50.906 1 34.72 302 THR A C 1
ATOM 2080 O O . THR A 1 302 ? -50.906 -11.023 50.375 1 34.72 302 THR A O 1
ATOM 2083 N N . ALA A 1 303 ? -51.156 -13.047 50.875 1 43.44 303 ALA A N 1
ATOM 2084 C CA . ALA A 1 303 ? -52.594 -13.211 51.031 1 43.44 303 ALA A CA 1
ATOM 2085 C C . ALA A 1 303 ? -53.125 -12.273 52.094 1 43.44 303 ALA A C 1
ATOM 2087 O O . ALA A 1 303 ? -52.531 -12.125 53.156 1 43.44 303 ALA A O 1
ATOM 2088 N N . PRO A 1 304 ? -54.062 -11.367 51.688 1 42.91 304 PRO A N 1
ATOM 2089 C CA . PRO A 1 304 ? -54.719 -10.391 52.562 1 42.91 304 PRO A CA 1
ATOM 2090 C C . PRO A 1 304 ? -55.344 -11.039 53.781 1 42.91 304 PRO A C 1
ATOM 2092 O O . PRO A 1 304 ? -55.688 -12.219 53.781 1 42.91 304 PRO A O 1
ATOM 2095 N N . PRO A 1 305 ? -55.031 -10.5 55.031 1 39.09 305 PRO A N 1
ATOM 2096 C CA . PRO A 1 305 ? -55.562 -10.992 56.312 1 39.09 305 PRO A CA 1
ATOM 2097 C C . PRO A 1 305 ? -57.062 -11.047 56.344 1 39.09 305 PRO A C 1
ATOM 2099 O O . PRO A 1 305 ? -57.75 -10.32 55.594 1 39.09 305 PRO A O 1
ATOM 2102 N N . ARG A 1 306 ? -57.812 -12.047 57.125 1 34.91 306 ARG A N 1
ATOM 2103 C CA . ARG A 1 306 ? -59.25 -12.156 57.438 1 34.91 306 ARG A CA 1
ATOM 2104 C C . ARG A 1 306 ? -59.719 -10.945 58.219 1 34.91 306 ARG A C 1
ATOM 2106 O O . ARG A 1 306 ? -59 -10.453 59.125 1 34.91 306 ARG A O 1
ATOM 2113 N N . MET B 1 1 ? 8.656 21.891 28.984 1 54.84 1 MET B N 1
ATOM 2114 C CA . MET B 1 1 ? 8.133 22.297 27.672 1 54.84 1 MET B CA 1
ATOM 2115 C C . MET B 1 1 ? 6.734 21.719 27.453 1 54.84 1 MET B C 1
ATOM 2117 O O . MET B 1 1 ? 6.418 20.641 27.969 1 54.84 1 MET B O 1
ATOM 2121 N N . ARG B 1 2 ? 5.797 22.594 26.969 1 69.44 2 ARG B N 1
ATOM 2122 C CA . ARG B 1 2 ? 4.383 22.25 26.875 1 69.44 2 ARG B CA 1
ATOM 2123 C C . ARG B 1 2 ? 4.152 21.156 25.844 1 69.44 2 ARG B C 1
ATOM 2125 O O . ARG B 1 2 ? 4.828 21.109 24.812 1 69.44 2 ARG B O 1
ATOM 2132 N N . SER B 1 3 ? 3.48 20.203 26.203 1 90.19 3 SER B N 1
ATOM 2133 C CA . SER B 1 3 ? 3.15 19.078 25.328 1 90.19 3 SER B CA 1
ATOM 2134 C C . SER B 1 3 ? 2.223 19.516 24.203 1 90.19 3 SER B C 1
ATOM 2136 O O . SER B 1 3 ? 1.448 20.469 24.359 1 90.19 3 SER B O 1
ATOM 2138 N N . VAL B 1 4 ? 2.512 19.031 23.016 1 97.31 4 VAL B N 1
ATOM 2139 C CA . VAL B 1 4 ? 1.702 19.344 21.844 1 97.31 4 VAL B CA 1
ATOM 2140 C C . VAL B 1 4 ? 0.816 18.141 21.5 1 97.31 4 VAL B C 1
ATOM 2142 O O . VAL B 1 4 ? 1.281 17 21.484 1 97.31 4 VAL B O 1
ATOM 2145 N N . THR B 1 5 ? -0.424 18.391 21.344 1 98.06 5 THR B N 1
ATOM 2146 C CA . THR B 1 5 ? -1.339 17.406 20.781 1 98.06 5 THR B CA 1
ATOM 2147 C C . THR B 1 5 ? -1.648 17.719 19.328 1 98.06 5 THR B C 1
ATOM 2149 O O . THR B 1 5 ? -2.064 18.844 19 1 98.06 5 THR B O 1
ATOM 2152 N N . VAL B 1 6 ? -1.369 16.766 18.484 1 98.62 6 VAL B N 1
ATOM 2153 C CA . VAL B 1 6 ? -1.715 16.906 17.078 1 98.62 6 VAL B CA 1
ATOM 2154 C C . VAL B 1 6 ? -2.949 16.047 16.766 1 98.62 6 VAL B C 1
ATOM 2156 O O . VAL B 1 6 ? -3 14.867 17.109 1 98.62 6 VAL B O 1
ATOM 2159 N N . VAL B 1 7 ? -3.949 16.688 16.172 1 98.69 7 VAL B N 1
ATOM 2160 C CA . VAL B 1 7 ? -5.145 15.992 15.695 1 98.69 7 VAL B CA 1
ATOM 2161 C C . VAL B 1 7 ? -5.125 15.922 14.172 1 98.69 7 VAL B C 1
ATOM 2163 O O . VAL B 1 7 ? -5.23 16.938 13.492 1 98.69 7 VAL B O 1
ATOM 2166 N N . GLY B 1 8 ? -4.957 14.703 13.672 1 98.19 8 GLY B N 1
ATOM 2167 C CA . GLY B 1 8 ? -4.777 14.609 12.234 1 98.19 8 GLY B CA 1
ATOM 2168 C C . GLY B 1 8 ? -4.844 13.188 11.711 1 98.19 8 GLY B C 1
ATOM 2169 O O . GLY B 1 8 ? -5.422 12.312 12.359 1 98.19 8 GLY B O 1
ATOM 2170 N N . ASP B 1 9 ? -4.344 13.031 10.477 1 97 9 ASP B N 1
ATOM 2171 C CA . ASP B 1 9 ? -4.492 11.758 9.781 1 97 9 ASP B CA 1
ATOM 2172 C C . ASP B 1 9 ? -3.182 10.969 9.789 1 97 9 ASP B C 1
ATOM 2174 O O . ASP B 1 9 ? -2.1 11.562 9.742 1 97 9 ASP B O 1
ATOM 2178 N N . VAL B 1 10 ? -3.338 9.68 9.938 1 98 10 VAL B N 1
ATOM 2179 C CA . VAL B 1 10 ? -2.32 8.695 9.594 1 98 10 VAL B CA 1
ATOM 2180 C C . VAL B 1 10 ? -2.674 8.023 8.273 1 98 10 VAL B C 1
ATOM 2182 O O . VAL B 1 10 ? -3.791 7.531 8.094 1 98 10 VAL B O 1
ATOM 2185 N N . ALA B 1 11 ? -1.732 8.086 7.355 1 97.56 11 ALA B N 1
ATOM 2186 C CA . ALA B 1 11 ? -2.014 7.516 6.039 1 97.56 11 ALA B CA 1
ATOM 2187 C C . ALA B 1 11 ? -0.794 6.785 5.484 1 97.56 11 ALA B C 1
ATOM 2189 O O . ALA B 1 11 ? 0.31 6.91 6.02 1 97.56 11 ALA B O 1
ATOM 2190 N N . VAL B 1 12 ? -1.091 5.949 4.492 1 96.94 12 VAL B N 1
ATOM 2191 C CA . VAL B 1 12 ? -0.047 5.336 3.678 1 96.94 12 VAL B CA 1
ATOM 2192 C C . VAL B 1 12 ? -0.037 5.965 2.287 1 96.94 12 VAL B C 1
ATOM 2194 O O . VAL B 1 12 ? -1.087 6.105 1.655 1 96.94 12 VAL B O 1
ATOM 2197 N N . ASP B 1 13 ? 1.162 6.355 1.891 1 96.19 13 ASP B N 1
ATOM 2198 C CA . ASP B 1 13 ? 1.334 6.898 0.547 1 96.19 13 ASP B CA 1
ATOM 2199 C C . ASP B 1 13 ? 1.965 5.867 -0.385 1 96.19 13 ASP B C 1
ATOM 2201 O O . ASP B 1 13 ? 3.061 5.367 -0.118 1 96.19 13 ASP B O 1
ATOM 2205 N N . VAL B 1 14 ? 1.287 5.574 -1.463 1 97.38 14 VAL B N 1
ATOM 2206 C CA . VAL B 1 14 ? 1.791 4.664 -2.486 1 97.38 14 VAL B CA 1
ATOM 2207 C C . VAL B 1 14 ? 2.164 5.453 -3.74 1 97.38 14 VAL B C 1
ATOM 2209 O O . VAL B 1 14 ? 1.286 5.902 -4.48 1 97.38 14 VAL B O 1
ATOM 2212 N N . LEU B 1 15 ? 3.457 5.574 -3.957 1 95.56 15 LEU B N 1
ATOM 2213 C CA . LEU B 1 15 ? 3.969 6.324 -5.102 1 95.56 15 LEU B CA 1
ATOM 2214 C C . LEU B 1 15 ? 4.164 5.41 -6.305 1 95.56 15 LEU B C 1
ATOM 2216 O O . LEU B 1 15 ? 4.859 4.395 -6.215 1 95.56 15 LEU B O 1
ATOM 2220 N N . VAL B 1 16 ? 3.555 5.762 -7.391 1 97.19 16 VAL B N 1
ATOM 2221 C CA . VAL B 1 16 ? 3.588 4.93 -8.586 1 97.19 16 VAL B CA 1
ATOM 2222 C C . VAL B 1 16 ? 4.164 5.73 -9.758 1 97.19 16 VAL B C 1
ATOM 2224 O O . VAL B 1 16 ? 3.629 6.781 -10.117 1 97.19 16 VAL B O 1
ATOM 2227 N N . ARG B 1 17 ? 5.203 5.246 -10.336 1 95.88 17 ARG B N 1
ATOM 2228 C CA . ARG B 1 17 ? 5.789 5.816 -11.547 1 95.88 17 ARG B CA 1
ATOM 2229 C C . ARG B 1 17 ? 5.824 4.789 -12.672 1 95.88 17 ARG B C 1
ATOM 2231 O O . ARG B 1 17 ? 6.707 3.928 -12.703 1 95.88 17 ARG B O 1
ATOM 2238 N N . PRO B 1 18 ? 4.883 4.871 -13.57 1 96.12 18 PRO B N 1
ATOM 2239 C CA . PRO B 1 18 ? 4.914 3.943 -14.703 1 96.12 18 PRO B CA 1
ATOM 2240 C C . PRO B 1 18 ? 6.191 4.07 -15.539 1 96.12 18 PRO B C 1
ATOM 2242 O O . PRO B 1 18 ? 6.703 5.176 -15.727 1 96.12 18 PRO B O 1
ATOM 2245 N N . ARG B 1 19 ? 6.699 2.979 -15.984 1 94.31 19 ARG B N 1
ATOM 2246 C CA . ARG B 1 19 ? 7.91 2.965 -16.797 1 94.31 19 ARG B CA 1
ATOM 2247 C C . ARG B 1 19 ? 7.566 2.887 -18.281 1 94.31 19 ARG B C 1
ATOM 2249 O O . ARG B 1 19 ? 8.461 2.854 -19.141 1 94.31 19 ARG B O 1
ATOM 2256 N N . ALA B 1 20 ? 6.316 2.77 -18.641 1 91.88 20 ALA B N 1
ATOM 2257 C CA . ALA B 1 20 ? 5.73 2.809 -19.969 1 91.88 20 ALA B CA 1
ATOM 2258 C C . ALA B 1 20 ? 4.367 3.498 -19.953 1 91.88 20 ALA B C 1
ATOM 2260 O O . ALA B 1 20 ? 3.779 3.693 -18.891 1 91.88 20 ALA B O 1
ATOM 2261 N N . PRO B 1 21 ? 3.916 3.971 -21.141 1 89.62 21 PRO B N 1
ATOM 2262 C CA . PRO B 1 21 ? 2.592 4.598 -21.156 1 89.62 21 PRO B CA 1
ATOM 2263 C C . PRO B 1 21 ? 1.503 3.682 -20.594 1 89.62 21 PRO B C 1
ATOM 2265 O O . PRO B 1 21 ? 1.526 2.473 -20.828 1 89.62 21 PRO B O 1
ATOM 2268 N N . ILE B 1 22 ? 0.661 4.316 -19.844 1 88.12 22 ILE B N 1
ATOM 2269 C CA . ILE B 1 22 ? -0.429 3.549 -19.25 1 88.12 22 ILE B CA 1
ATOM 2270 C C . ILE B 1 22 ? -1.46 3.203 -20.312 1 88.12 22 ILE B C 1
ATOM 2272 O O . ILE B 1 22 ? -2.025 4.094 -20.953 1 88.12 22 ILE B O 1
ATOM 2276 N N . VAL B 1 23 ? -1.679 1.915 -20.531 1 86.19 23 VAL B N 1
ATOM 2277 C CA . VAL B 1 23 ? -2.688 1.412 -21.453 1 86.19 23 VAL B CA 1
ATOM 2278 C C . VAL B 1 23 ? -3.787 0.691 -20.672 1 86.19 23 VAL B C 1
ATOM 2280 O O . VAL B 1 23 ? -3.512 -0.239 -19.906 1 86.19 23 VAL B O 1
ATOM 2283 N N . ALA B 1 24 ? -5.043 1.142 -20.922 1 85.12 24 ALA B N 1
ATOM 2284 C CA . ALA B 1 24 ? -6.172 0.555 -20.203 1 85.12 24 ALA B CA 1
ATOM 2285 C C . ALA B 1 24 ? -6.242 -0.953 -20.438 1 85.12 24 ALA B C 1
ATOM 2287 O O . ALA B 1 24 ? -6.094 -1.425 -21.562 1 85.12 24 ALA B O 1
ATOM 2288 N N . GLY B 1 25 ? -6.344 -1.7 -19.375 1 84.81 25 GLY B N 1
ATOM 2289 C CA . GLY B 1 25 ? -6.52 -3.141 -19.469 1 84.81 25 GLY B CA 1
ATOM 2290 C C . GLY B 1 25 ? -5.207 -3.898 -19.516 1 84.81 25 GLY B C 1
ATOM 2291 O O . GLY B 1 25 ? -5.195 -5.133 -19.5 1 84.81 25 GLY B O 1
ATOM 2292 N N . ALA B 1 26 ? -4.102 -3.172 -19.484 1 86.38 26 ALA B N 1
ATOM 2293 C CA . ALA B 1 26 ? -2.799 -3.822 -19.609 1 86.38 26 ALA B CA 1
ATOM 2294 C C . ALA B 1 26 ? -2.094 -3.908 -18.266 1 86.38 26 ALA B C 1
ATOM 2296 O O . ALA B 1 26 ? -2.594 -3.395 -17.266 1 86.38 26 ALA B O 1
ATOM 2297 N N . ASP B 1 27 ? -1.085 -4.68 -18.266 1 88.81 27 ASP B N 1
ATOM 2298 C CA . ASP B 1 27 ? -0.109 -4.676 -17.172 1 88.81 27 ASP B CA 1
ATOM 2299 C C . ASP B 1 27 ? 1.103 -3.816 -17.531 1 88.81 27 ASP B C 1
ATOM 2301 O O . ASP B 1 27 ? 1.886 -4.172 -18.422 1 88.81 27 ASP B O 1
ATOM 2305 N N . VAL B 1 28 ? 1.297 -2.734 -16.828 1 92.62 28 VAL B N 1
ATOM 2306 C CA . VAL B 1 28 ? 2.348 -1.763 -17.109 1 92.62 28 VAL B CA 1
ATOM 2307 C C . VAL B 1 28 ? 3.418 -1.821 -16.016 1 92.62 28 VAL B C 1
ATOM 2309 O O . VAL B 1 28 ? 3.111 -1.693 -14.836 1 92.62 28 VAL B O 1
ATOM 2312 N N . PRO B 1 29 ? 4.652 -2.062 -16.453 1 94.38 29 PRO B N 1
ATOM 2313 C CA . PRO B 1 29 ? 5.707 -1.995 -15.445 1 94.38 29 PRO B CA 1
ATOM 2314 C C . PRO B 1 29 ? 5.824 -0.613 -14.812 1 94.38 29 PRO B C 1
ATOM 2316 O O . PRO B 1 29 ? 5.652 0.402 -15.492 1 94.38 29 PRO B O 1
ATOM 2319 N N . ALA B 1 30 ? 6.039 -0.592 -13.531 1 97.31 30 ALA B N 1
ATOM 2320 C CA . ALA B 1 30 ? 6.152 0.661 -12.789 1 97.31 30 ALA B CA 1
ATOM 2321 C C . ALA B 1 30 ? 7.156 0.533 -11.648 1 97.31 30 ALA B C 1
ATOM 2323 O O . ALA B 1 30 ? 7.543 -0.577 -11.273 1 97.31 30 ALA B O 1
ATOM 2324 N N . THR B 1 31 ? 7.648 1.697 -11.203 1 96.81 31 THR B N 1
ATOM 2325 C CA . THR B 1 31 ? 8.305 1.787 -9.906 1 96.81 31 THR B CA 1
ATOM 2326 C C . THR B 1 31 ? 7.309 2.195 -8.82 1 96.81 31 THR B C 1
ATOM 2328 O O . THR B 1 31 ? 6.641 3.223 -8.945 1 96.81 31 THR B O 1
ATOM 2331 N N . ILE B 1 32 ? 7.199 1.356 -7.797 1 97.62 32 ILE B N 1
ATOM 2332 C CA . ILE B 1 32 ? 6.223 1.621 -6.746 1 97.62 32 ILE B CA 1
ATOM 2333 C C . ILE B 1 32 ? 6.918 1.644 -5.387 1 97.62 32 ILE B C 1
ATOM 2335 O O . ILE B 1 32 ? 7.68 0.732 -5.059 1 97.62 32 ILE B O 1
ATOM 2339 N N . ARG B 1 33 ? 6.691 2.711 -4.633 1 95.19 33 ARG B N 1
ATOM 2340 C CA . ARG B 1 33 ? 7.207 2.861 -3.275 1 95.19 33 ARG B CA 1
ATOM 2341 C C . ARG B 1 33 ? 6.09 3.223 -2.303 1 95.19 33 ARG B C 1
ATOM 2343 O O . ARG B 1 33 ? 5.215 4.027 -2.627 1 95.19 33 ARG B O 1
ATOM 2350 N N . THR B 1 34 ? 6.105 2.57 -1.221 1 95.31 34 THR B N 1
ATOM 2351 C CA . THR B 1 34 ? 5.152 2.869 -0.157 1 95.31 34 THR B CA 1
ATOM 2352 C C . THR B 1 34 ? 5.836 3.607 0.989 1 95.31 34 THR B C 1
ATOM 2354 O O . THR B 1 34 ? 6.859 3.15 1.508 1 95.31 34 THR B O 1
ATOM 2357 N N . LEU B 1 35 ? 5.285 4.723 1.353 1 93.88 35 LEU B N 1
ATOM 2358 C CA . LEU B 1 35 ? 5.863 5.574 2.389 1 93.88 35 LEU B CA 1
ATOM 2359 C C . LEU B 1 35 ? 4.809 5.977 3.412 1 93.88 35 LEU B C 1
ATOM 2361 O O . LEU B 1 35 ? 3.617 6.012 3.102 1 93.88 35 LEU B O 1
ATOM 2365 N N . PRO B 1 36 ? 5.277 6.234 4.648 1 94.94 36 PRO B N 1
ATOM 2366 C CA . PRO B 1 36 ? 4.332 6.801 5.613 1 94.94 36 PRO B CA 1
ATOM 2367 C C . PRO B 1 36 ? 3.812 8.172 5.195 1 94.94 36 PRO B C 1
ATOM 2369 O O . PRO B 1 36 ? 4.555 8.969 4.613 1 94.94 36 PRO B O 1
ATOM 2372 N N . GLY B 1 3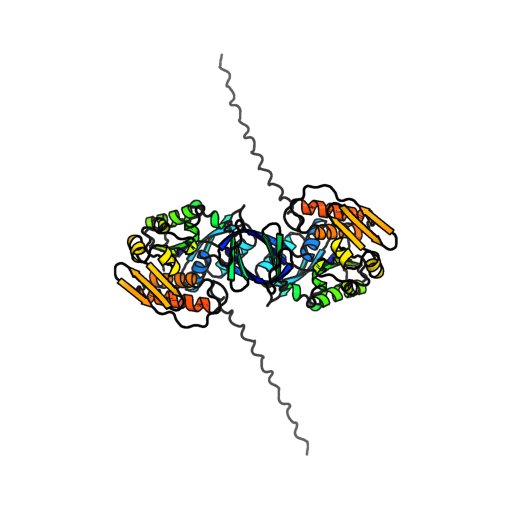7 ? 2.498 8.422 5.48 1 95.88 37 GLY B N 1
ATOM 2373 C CA . GLY B 1 37 ? 1.882 9.695 5.152 1 95.88 37 GLY B CA 1
ATOM 2374 C C . GLY B 1 37 ? 0.915 10.18 6.215 1 95.88 37 GLY B C 1
ATOM 2375 O O . GLY B 1 37 ? 0.924 9.688 7.344 1 95.88 37 GLY B O 1
ATOM 2376 N N . GLY B 1 38 ? 0.169 11.219 5.781 1 96.5 38 GLY B N 1
ATOM 2377 C CA . GLY B 1 38 ? -0.72 11.898 6.707 1 96.5 38 GLY B CA 1
ATOM 2378 C C . GLY B 1 38 ? -0.132 13.188 7.262 1 96.5 38 GLY B C 1
ATOM 2379 O O . GLY B 1 38 ? 0.823 13.148 8.039 1 96.5 38 GLY B O 1
ATOM 2380 N N . ALA B 1 39 ? -0.801 14.227 6.949 1 96.12 39 ALA B N 1
ATOM 2381 C CA . ALA B 1 39 ? -0.259 15.531 7.309 1 96.12 39 ALA B CA 1
ATOM 2382 C C . ALA B 1 39 ? -0.034 15.641 8.812 1 96.12 39 ALA B C 1
ATOM 2384 O O . ALA B 1 39 ? 1.036 16.062 9.258 1 96.12 39 ALA B O 1
ATOM 2385 N N . GLY B 1 40 ? -1.025 15.25 9.586 1 97.75 40 GLY B N 1
ATOM 2386 C CA . GLY B 1 40 ? -0.877 15.281 11.031 1 97.75 40 GLY B CA 1
ATOM 2387 C C . GLY B 1 40 ? 0.257 14.406 11.531 1 97.75 40 GLY B C 1
ATOM 2388 O O . GLY B 1 40 ? 1.052 14.836 12.375 1 97.75 40 GLY B O 1
ATOM 2389 N N . ALA B 1 41 ? 0.324 13.242 11.031 1 98.31 41 ALA B N 1
ATOM 2390 C CA . ALA B 1 41 ? 1.378 12.312 11.422 1 98.31 41 ALA B CA 1
ATOM 2391 C C . ALA B 1 41 ? 2.754 12.844 11.023 1 98.31 41 ALA B C 1
ATOM 2393 O O . ALA B 1 41 ? 3.719 12.703 11.773 1 98.31 41 ALA B O 1
ATOM 2394 N N . ASN B 1 42 ? 2.863 13.414 9.867 1 97.88 42 ASN B N 1
ATOM 2395 C CA . ASN B 1 42 ? 4.121 14.008 9.422 1 97.88 42 ASN B CA 1
ATOM 2396 C C . ASN B 1 42 ? 4.57 15.125 10.359 1 97.88 42 ASN B C 1
ATOM 2398 O O . ASN B 1 42 ? 5.719 15.148 10.805 1 97.88 42 ASN B O 1
ATOM 2402 N N . THR B 1 43 ? 3.66 16.031 10.664 1 98.62 43 THR B N 1
ATOM 2403 C CA . THR B 1 43 ? 3.965 17.141 11.562 1 98.62 43 THR B CA 1
ATOM 2404 C C . THR B 1 43 ? 4.375 16.625 12.938 1 98.62 43 THR B C 1
ATOM 2406 O O . THR B 1 43 ? 5.363 17.094 13.508 1 98.62 43 THR B O 1
ATOM 2409 N N . ALA B 1 44 ? 3.65 15.633 13.445 1 98.5 44 ALA B N 1
ATOM 2410 C CA . ALA B 1 44 ? 3.961 15.055 14.75 1 98.5 44 ALA B CA 1
ATOM 2411 C C . ALA B 1 44 ? 5.359 14.445 14.758 1 98.5 44 ALA B C 1
ATOM 2413 O O . ALA B 1 44 ? 6.105 14.609 15.727 1 98.5 44 ALA B O 1
ATOM 2414 N N . THR B 1 45 ? 5.691 13.773 13.688 1 98.38 45 THR B N 1
ATOM 2415 C CA . THR B 1 45 ? 7 13.133 13.609 1 98.38 45 THR B CA 1
ATOM 2416 C C . THR B 1 45 ? 8.117 14.172 13.609 1 98.38 45 THR B C 1
ATOM 2418 O O . THR B 1 45 ? 9.141 13.992 14.266 1 98.38 45 THR B O 1
ATOM 2421 N N . TRP B 1 46 ? 7.914 15.242 12.906 1 98.38 46 TRP B N 1
ATOM 2422 C CA . TRP B 1 46 ? 8.906 16.312 12.883 1 98.38 46 TRP B CA 1
ATOM 2423 C C . TRP B 1 46 ? 9.008 16.984 14.25 1 98.38 46 TRP B C 1
ATOM 2425 O O . TRP B 1 46 ? 10.109 17.328 14.695 1 98.38 46 TRP B O 1
ATOM 2435 N N . LEU B 1 47 ? 7.898 17.188 14.938 1 98.31 47 LEU B N 1
ATOM 2436 C CA . LEU B 1 47 ? 7.93 17.75 16.281 1 98.31 47 LEU B CA 1
ATOM 2437 C C . LEU B 1 47 ? 8.766 16.875 17.219 1 98.31 47 LEU B C 1
ATOM 2439 O O . LEU B 1 47 ? 9.625 17.375 17.938 1 98.31 47 LEU B O 1
ATOM 2443 N N . ALA B 1 48 ? 8.516 15.578 17.125 1 98 48 ALA B N 1
ATOM 2444 C CA . ALA B 1 48 ? 9.273 14.633 17.938 1 98 48 ALA B CA 1
ATOM 2445 C C . ALA B 1 48 ? 10.766 14.711 17.625 1 98 48 ALA B C 1
ATOM 2447 O O . ALA B 1 48 ? 11.594 14.727 18.531 1 98 48 ALA B O 1
ATOM 2448 N N . ALA B 1 49 ? 11.078 14.781 16.391 1 97.25 49 ALA B N 1
ATOM 2449 C CA . ALA B 1 49 ? 12.477 14.852 15.953 1 97.25 49 ALA B CA 1
ATOM 2450 C C . ALA B 1 49 ? 13.148 16.125 16.469 1 97.25 49 ALA B C 1
ATOM 2452 O O . ALA B 1 49 ? 14.367 16.156 16.656 1 97.25 49 ALA B O 1
ATOM 2453 N N . LEU B 1 50 ? 12.391 17.109 16.719 1 96.69 50 LEU B N 1
ATOM 2454 C CA . LEU B 1 50 ? 12.906 18.375 17.203 1 96.69 50 LEU B CA 1
ATOM 2455 C C . LEU B 1 50 ? 12.891 18.422 18.734 1 96.69 50 LEU B C 1
ATOM 2457 O O . LEU B 1 50 ? 13.125 19.484 19.328 1 96.69 50 LEU B O 1
ATOM 2461 N N . GLY B 1 51 ? 12.477 17.344 19.359 1 96 51 GLY B N 1
ATOM 2462 C CA . GLY B 1 51 ? 12.562 17.219 20.797 1 96 51 GLY B CA 1
ATOM 2463 C C . GLY B 1 51 ? 11.297 17.656 21.516 1 96 51 GLY B C 1
ATOM 2464 O O . GLY B 1 51 ? 11.297 17.828 22.734 1 96 51 GLY B O 1
ATOM 2465 N N . VAL B 1 52 ? 10.266 17.844 20.812 1 96.94 52 VAL B N 1
ATOM 2466 C CA . VAL B 1 52 ? 9 18.266 21.406 1 96.94 52 VAL B CA 1
ATOM 2467 C C . VAL B 1 52 ? 8.188 17.047 21.812 1 96.94 52 VAL B C 1
ATOM 2469 O O . VAL B 1 52 ? 8.086 16.078 21.062 1 96.94 52 VAL B O 1
ATOM 2472 N N . ALA B 1 53 ? 7.68 17.062 23.047 1 96.69 53 ALA B N 1
ATOM 2473 C CA . ALA B 1 53 ? 6.75 16.016 23.469 1 96.69 53 ALA B CA 1
ATOM 2474 C C . ALA B 1 53 ? 5.426 16.125 22.719 1 96.69 53 ALA B C 1
ATOM 2476 O O . ALA B 1 53 ? 4.738 17.141 22.812 1 96.69 53 ALA B O 1
ATOM 2477 N N . VAL B 1 54 ? 5.074 15.07 21.969 1 97.38 54 VAL B N 1
ATOM 2478 C CA . VAL B 1 54 ? 3.918 15.195 21.094 1 97.38 54 VAL B CA 1
ATOM 2479 C C . VAL B 1 54 ? 3.053 13.938 21.203 1 97.38 54 VAL B C 1
ATOM 2481 O O . VAL B 1 54 ? 3.574 12.82 21.297 1 97.38 54 VAL B O 1
ATOM 2484 N N . THR B 1 55 ? 1.773 14.148 21.25 1 97.62 55 THR B N 1
ATOM 2485 C CA . THR B 1 55 ? 0.764 13.102 21.125 1 97.62 55 THR B CA 1
ATOM 2486 C C . THR B 1 55 ? -0.049 13.281 19.844 1 97.62 55 THR B C 1
ATOM 2488 O O . THR B 1 55 ? -0.58 14.367 19.594 1 97.62 55 THR B O 1
ATOM 2491 N N . LEU B 1 56 ? -0.089 12.25 19.047 1 98.31 56 LEU B N 1
ATOM 2492 C CA . LEU B 1 56 ? -0.919 12.266 17.844 1 98.31 56 LEU B CA 1
ATOM 2493 C C . LEU B 1 56 ? -2.246 11.555 18.094 1 98.31 56 LEU B C 1
ATOM 2495 O O . LEU B 1 56 ? -2.266 10.398 18.516 1 98.31 56 LEU B O 1
ATOM 2499 N N . VAL B 1 57 ? -3.299 12.328 17.859 1 98.5 57 VAL B N 1
ATOM 2500 C CA . VAL B 1 57 ? -4.645 11.766 17.906 1 98.5 57 VAL B CA 1
ATOM 2501 C C . VAL B 1 57 ? -5.141 11.469 16.5 1 98.5 57 VAL B C 1
ATOM 2503 O O . VAL B 1 57 ? -5.219 12.367 15.656 1 98.5 57 VAL B O 1
ATOM 2506 N N . ALA B 1 58 ? -5.418 10.227 16.25 1 98.56 58 ALA B N 1
ATOM 2507 C CA . ALA B 1 58 ? -5.82 9.789 14.922 1 98.56 58 ALA B CA 1
ATOM 2508 C C . ALA B 1 58 ? -6.641 8.508 14.984 1 98.56 58 ALA B C 1
ATOM 2510 O O . ALA B 1 58 ? -6.949 8.016 16.078 1 98.56 58 ALA B O 1
ATOM 2511 N N . ARG B 1 59 ? -7.152 8.117 13.844 1 98.44 59 ARG B N 1
ATOM 2512 C CA . ARG B 1 59 ? -7.801 6.82 13.68 1 98.44 59 ARG B CA 1
ATOM 2513 C C . ARG B 1 59 ? -7.176 6.035 12.539 1 98.44 59 ARG B C 1
ATOM 2515 O O . ARG B 1 59 ? -6.879 6.598 11.477 1 98.44 59 ARG B O 1
ATOM 2522 N N . VAL B 1 60 ? -6.926 4.727 12.773 1 98.38 60 VAL B N 1
ATOM 2523 C CA . VAL B 1 60 ? -6.383 3.834 11.758 1 98.38 60 VAL B CA 1
ATOM 2524 C C . VAL B 1 60 ? -7.266 2.592 11.641 1 98.38 60 VAL B C 1
ATOM 2526 O O . VAL B 1 60 ? -8.102 2.33 12.508 1 98.38 60 VAL B O 1
ATOM 2529 N N . GLY B 1 61 ? -7.09 1.918 10.523 1 98.06 61 GLY B N 1
ATOM 2530 C CA . GLY B 1 61 ? -7.805 0.659 10.375 1 98.06 61 GLY B CA 1
ATOM 2531 C C . GLY B 1 61 ? -7.184 -0.473 11.172 1 98.06 61 GLY B C 1
ATOM 2532 O O . GLY B 1 61 ? -6.035 -0.379 11.609 1 98.06 61 GLY B O 1
ATOM 2533 N N . ASP B 1 62 ? -8.023 -1.504 11.492 1 96.81 62 ASP B N 1
ATOM 2534 C CA . ASP B 1 62 ? -7.504 -2.762 12.016 1 96.81 62 ASP B CA 1
ATOM 2535 C C . ASP B 1 62 ? -6.875 -3.6 10.906 1 96.81 62 ASP B C 1
ATOM 2537 O O . ASP B 1 62 ? -7.398 -4.66 10.547 1 96.81 62 ASP B O 1
ATOM 2541 N N . ASP B 1 63 ? -5.715 -3.158 10.453 1 94.19 63 ASP B N 1
ATOM 2542 C CA . ASP B 1 63 ? -5.027 -3.805 9.344 1 94.19 63 ASP B CA 1
ATOM 2543 C C . ASP B 1 63 ? -3.516 -3.646 9.469 1 94.19 63 ASP B C 1
ATOM 2545 O O . ASP B 1 63 ? -3.023 -3.041 10.422 1 94.19 63 ASP B O 1
ATOM 2549 N N . ALA B 1 64 ? -2.842 -4.297 8.57 1 92.56 64 ALA B N 1
ATOM 2550 C CA . ALA B 1 64 ? -1.382 -4.301 8.609 1 92.56 64 ALA B CA 1
ATOM 2551 C C . ALA B 1 64 ? -0.827 -2.881 8.5 1 92.56 64 ALA B C 1
ATOM 2553 O O . ALA B 1 64 ? 0.141 -2.533 9.18 1 92.56 64 ALA B O 1
ATOM 2554 N N . ALA B 1 65 ? -1.433 -2.07 7.641 1 95.38 65 ALA B N 1
ATOM 2555 C CA . ALA B 1 65 ? -0.975 -0.698 7.441 1 95.38 65 ALA B CA 1
ATOM 2556 C C . ALA B 1 65 ? -1.08 0.108 8.734 1 95.38 65 ALA B C 1
ATOM 2558 O O . ALA B 1 65 ? -0.15 0.83 9.094 1 95.38 65 ALA B O 1
ATOM 2559 N N . GLY B 1 66 ? -2.221 -0.03 9.367 1 97.12 66 GLY B N 1
ATOM 2560 C CA . GLY B 1 66 ? -2.412 0.669 10.625 1 97.12 66 GLY B CA 1
ATOM 2561 C C . GLY B 1 66 ? -1.414 0.26 11.688 1 97.12 66 GLY B C 1
ATOM 2562 O O . GLY B 1 66 ? -0.825 1.114 12.359 1 97.12 66 GLY B O 1
ATOM 2563 N N . ARG B 1 67 ? -1.193 -1.026 11.836 1 95.62 67 ARG B N 1
ATOM 2564 C CA . ARG B 1 67 ? -0.244 -1.533 12.82 1 95.62 67 ARG B CA 1
ATOM 2565 C C . ARG B 1 67 ? 1.169 -1.042 12.523 1 95.62 67 ARG B C 1
ATOM 2567 O O . ARG B 1 67 ? 1.886 -0.61 13.43 1 95.62 67 ARG B O 1
ATOM 2574 N N . ALA B 1 68 ? 1.491 -1.102 11.297 1 94.5 68 ALA B N 1
ATOM 2575 C CA . ALA B 1 68 ? 2.824 -0.656 10.898 1 94.5 68 ALA B CA 1
ATOM 2576 C C . ALA B 1 68 ? 3.006 0.836 11.164 1 94.5 68 ALA B C 1
ATOM 2578 O O . ALA B 1 68 ? 4.055 1.266 11.648 1 94.5 68 ALA B O 1
ATOM 2579 N N . ALA B 1 69 ? 2.008 1.597 10.852 1 96.5 69 ALA B N 1
ATOM 2580 C CA . ALA B 1 69 ? 2.084 3.045 11.023 1 96.5 69 ALA B CA 1
ATOM 2581 C C . ALA B 1 69 ? 2.27 3.412 12.492 1 96.5 69 ALA B C 1
ATOM 2583 O O . ALA B 1 69 ? 3.123 4.238 12.828 1 96.5 69 ALA B O 1
ATOM 2584 N N . ILE B 1 70 ? 1.499 2.801 13.32 1 97 70 ILE B N 1
ATOM 2585 C CA . ILE B 1 70 ? 1.57 3.09 14.75 1 97 70 ILE B CA 1
ATOM 2586 C C . ILE B 1 70 ? 2.953 2.719 15.289 1 97 70 ILE B C 1
ATOM 2588 O O . ILE B 1 70 ? 3.559 3.484 16.047 1 97 70 ILE B O 1
ATOM 2592 N N . ALA B 1 71 ? 3.428 1.571 14.867 1 94.88 71 ALA B N 1
ATOM 2593 C CA . ALA B 1 71 ? 4.75 1.134 15.305 1 94.88 71 ALA B CA 1
ATOM 2594 C C . ALA B 1 71 ? 5.832 2.107 14.852 1 94.88 71 ALA B C 1
ATOM 2596 O O . ALA B 1 71 ? 6.738 2.445 15.617 1 94.88 71 ALA B O 1
ATOM 2597 N N . GLU B 1 72 ? 5.742 2.557 13.688 1 94.62 72 GLU B N 1
ATOM 2598 C CA . GLU B 1 72 ? 6.727 3.475 13.125 1 94.62 72 GLU B CA 1
ATOM 2599 C C . GLU B 1 72 ? 6.688 4.828 13.828 1 94.62 72 GLU B C 1
ATOM 2601 O O . GLU B 1 72 ? 7.727 5.441 14.07 1 94.62 72 GLU B O 1
ATOM 2606 N N . LEU B 1 73 ? 5.512 5.258 14.102 1 97.44 73 LEU B N 1
ATOM 2607 C CA . LEU B 1 73 ? 5.355 6.52 14.82 1 97.44 73 LEU B CA 1
ATOM 2608 C C . LEU B 1 73 ? 5.953 6.422 16.219 1 97.44 73 LEU B C 1
ATOM 2610 O O . LEU B 1 73 ? 6.648 7.332 16.672 1 97.44 73 LEU B O 1
ATOM 2614 N N . ALA B 1 74 ? 5.711 5.301 16.875 1 96.88 74 ALA B N 1
ATOM 2615 C CA . ALA B 1 74 ? 6.293 5.082 18.188 1 96.88 74 ALA B CA 1
ATOM 2616 C C . ALA B 1 74 ? 7.816 5.074 18.125 1 96.88 74 ALA B C 1
ATOM 2618 O O . ALA B 1 74 ? 8.484 5.691 18.953 1 96.88 74 ALA B O 1
ATOM 2619 N N . ALA B 1 75 ? 8.305 4.438 17.141 1 95.19 75 ALA B N 1
ATOM 2620 C CA . ALA B 1 75 ? 9.75 4.359 16.953 1 95.19 75 ALA B CA 1
ATOM 2621 C C . ALA B 1 75 ? 10.352 5.742 16.703 1 95.19 75 ALA B C 1
ATOM 2623 O O . ALA B 1 75 ? 11.5 6 17.047 1 95.19 75 ALA B O 1
ATOM 2624 N N . ALA B 1 76 ? 9.57 6.641 16.188 1 96.5 76 ALA B N 1
ATOM 2625 C CA . ALA B 1 76 ? 10.008 7.996 15.875 1 96.5 76 ALA B CA 1
ATOM 2626 C C . ALA B 1 76 ? 9.836 8.922 17.078 1 96.5 76 ALA B C 1
ATOM 2628 O O . ALA B 1 76 ? 10.102 10.117 16.984 1 96.5 76 ALA B O 1
ATOM 2629 N N . GLY B 1 77 ? 9.273 8.414 18.188 1 96.88 77 GLY B N 1
ATOM 2630 C CA . GLY B 1 77 ? 9.141 9.188 19.406 1 96.88 77 GLY B CA 1
ATOM 2631 C C . GLY B 1 77 ? 7.789 9.859 19.547 1 96.88 77 GLY B C 1
ATOM 2632 O O . GLY B 1 77 ? 7.609 10.742 20.391 1 96.88 77 GLY B O 1
ATOM 2633 N N . VAL B 1 78 ? 6.844 9.438 18.734 1 97.94 78 VAL B N 1
ATOM 2634 C CA . VAL B 1 78 ? 5.504 10.008 18.797 1 97.94 78 VAL B CA 1
ATOM 2635 C C . VAL B 1 78 ? 4.617 9.141 19.688 1 97.94 78 VAL B C 1
ATOM 2637 O O . VAL B 1 78 ? 4.516 7.93 19.484 1 97.94 78 VAL B O 1
ATOM 2640 N N . THR B 1 79 ? 4.066 9.75 20.719 1 96.81 79 THR B N 1
ATOM 2641 C CA . THR B 1 79 ? 2.99 9.062 21.422 1 96.81 79 THR B CA 1
ATOM 2642 C C . THR B 1 79 ? 1.714 9.062 20.594 1 96.81 79 THR B C 1
ATOM 2644 O O . THR B 1 79 ? 1.293 10.102 20.094 1 96.81 79 THR B O 1
ATOM 2647 N N . THR B 1 80 ? 1.168 7.902 20.422 1 96.25 80 THR B N 1
ATOM 2648 C CA . THR B 1 80 ? -0.011 7.828 19.562 1 96.25 80 THR B CA 1
ATOM 2649 C C . THR B 1 80 ? -1.255 7.5 20.391 1 96.25 80 THR B C 1
ATOM 2651 O O . THR B 1 80 ? -1.268 6.527 21.141 1 96.25 80 THR B O 1
ATOM 2654 N N . ALA B 1 81 ? -2.168 8.359 20.328 1 95.12 81 ALA B N 1
ATOM 2655 C CA . ALA B 1 81 ? -3.537 8.07 20.75 1 95.12 81 ALA B CA 1
ATOM 2656 C C . ALA B 1 81 ? -4.414 7.73 19.547 1 95.12 81 ALA B C 1
ATOM 2658 O O . ALA B 1 81 ? -5.25 8.539 19.141 1 95.12 81 ALA B O 1
ATOM 2659 N N . ALA B 1 82 ? -4.199 6.555 19.031 1 93.25 82 ALA B N 1
ATOM 2660 C CA . ALA B 1 82 ? -4.879 6.141 17.812 1 93.25 82 ALA B CA 1
ATOM 2661 C C . ALA B 1 82 ? -6 5.148 18.125 1 93.25 82 ALA B C 1
ATOM 2663 O O . ALA B 1 82 ? -5.773 4.129 18.766 1 93.25 82 ALA B O 1
ATOM 2664 N N . ALA B 1 83 ? -7.117 5.543 17.688 1 95.94 83 ALA B N 1
ATOM 2665 C CA . ALA B 1 83 ? -8.211 4.578 17.703 1 95.94 83 ALA B CA 1
ATOM 2666 C C . ALA B 1 83 ? -8.117 3.615 16.516 1 95.94 83 ALA B C 1
ATOM 2668 O O . ALA B 1 83 ? -7.691 4.004 15.43 1 95.94 83 ALA B O 1
ATOM 2669 N N . VAL B 1 84 ? -8.492 2.371 16.781 1 97.44 84 VAL B N 1
ATOM 2670 C CA . VAL B 1 84 ? -8.461 1.368 15.719 1 97.44 84 VAL B CA 1
ATOM 2671 C C . VAL B 1 84 ? -9.883 1.105 15.219 1 97.44 84 VAL B C 1
ATOM 2673 O O . VAL B 1 84 ? -10.75 0.689 15.992 1 97.44 84 VAL B O 1
ATOM 2676 N N . ASP B 1 85 ? -10.07 1.386 13.969 1 97.94 85 ASP B N 1
ATOM 2677 C CA . ASP B 1 85 ? -11.383 1.192 13.359 1 97.94 85 ASP B CA 1
ATOM 2678 C C . ASP B 1 85 ? -11.586 -0.261 12.93 1 97.94 85 ASP B C 1
ATOM 2680 O O . ASP B 1 85 ? -10.773 -0.813 12.188 1 97.94 85 ASP B O 1
ATOM 2684 N N . PRO B 1 86 ? -12.633 -0.877 13.359 1 95.69 86 PRO B N 1
ATOM 2685 C CA . PRO B 1 86 ? -12.828 -2.291 13.031 1 95.69 86 PRO B CA 1
ATOM 2686 C C . PRO B 1 86 ? -13.344 -2.5 11.609 1 95.69 86 PRO B C 1
ATOM 2688 O O . PRO B 1 86 ? -13.281 -3.613 11.086 1 95.69 86 PRO B O 1
ATOM 2691 N N . ALA B 1 87 ? -13.875 -1.462 10.961 1 95.94 87 ALA B N 1
ATOM 2692 C CA . ALA B 1 87 ? -14.578 -1.636 9.688 1 95.94 87 ALA B CA 1
ATOM 2693 C C . ALA B 1 87 ? -13.812 -0.98 8.547 1 95.94 87 ALA B C 1
ATOM 2695 O O . ALA B 1 87 ? -13.68 -1.561 7.465 1 95.94 87 ALA B O 1
ATOM 2696 N N . LEU B 1 88 ? -13.289 0.193 8.734 1 97.44 88 LEU B N 1
ATOM 2697 C CA . LEU B 1 88 ? -12.656 0.974 7.672 1 97.44 88 LEU B CA 1
ATOM 2698 C C . LEU B 1 88 ? -11.156 0.743 7.648 1 97.44 88 LEU B C 1
ATOM 2700 O O . LEU B 1 88 ? -10.523 0.616 8.703 1 97.44 88 LEU B O 1
ATOM 2704 N N . PRO B 1 89 ? -10.57 0.721 6.469 1 97.88 89 PRO B N 1
ATOM 2705 C CA . PRO B 1 89 ? -9.117 0.542 6.367 1 97.88 89 PRO B CA 1
ATOM 2706 C C . PRO B 1 89 ? -8.344 1.8 6.746 1 97.88 89 PRO B C 1
ATOM 2708 O O . PRO B 1 89 ? -8.922 2.887 6.832 1 97.88 89 PRO B O 1
ATOM 2711 N N . THR B 1 90 ? -7.059 1.619 7.027 1 98.25 90 THR B N 1
ATOM 2712 C CA . THR B 1 90 ? -6.164 2.762 7.188 1 98.25 90 THR B CA 1
ATOM 2713 C C . THR B 1 90 ? -6.16 3.623 5.926 1 98.25 90 THR B C 1
ATOM 2715 O O . THR B 1 90 ? -6.172 3.102 4.812 1 98.25 90 THR B O 1
ATOM 2718 N N . ALA B 1 91 ? -6.176 4.945 6.117 1 98.5 91 ALA B N 1
ATOM 2719 C CA . ALA B 1 91 ? -6.176 5.895 5.004 1 98.5 91 ALA B CA 1
ATOM 2720 C C . ALA B 1 91 ? -5.012 5.625 4.055 1 98.5 91 ALA B C 1
ATOM 2722 O O . ALA B 1 91 ? -3.9 5.32 4.496 1 98.5 91 ALA B O 1
ATOM 2723 N N . THR B 1 92 ? -5.289 5.699 2.75 1 98.38 92 THR B N 1
ATOM 2724 C CA . T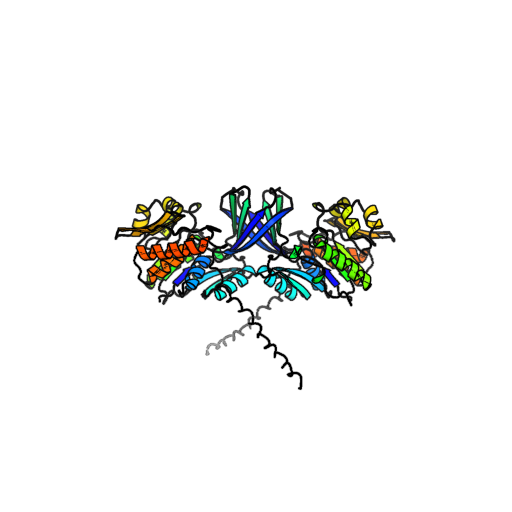HR B 1 92 ? -4.281 5.457 1.725 1 98.38 92 THR B CA 1
ATOM 2725 C C . THR B 1 92 ? -4.402 6.473 0.591 1 98.38 92 THR B C 1
ATOM 2727 O O . THR B 1 92 ? -5.512 6.812 0.174 1 98.38 92 THR B O 1
ATOM 2730 N N . VAL B 1 93 ? -3.268 6.988 0.176 1 97.25 93 VAL B N 1
ATOM 2731 C CA . VAL B 1 93 ? -3.195 7.863 -0.989 1 97.25 93 VAL B CA 1
ATOM 2732 C C . VAL B 1 93 ? -2.289 7.238 -2.049 1 97.25 93 VAL B C 1
ATOM 2734 O O . VAL B 1 93 ? -1.131 6.918 -1.771 1 97.25 93 VAL B O 1
ATOM 2737 N N . VAL B 1 94 ? -2.791 6.984 -3.219 1 97.44 94 VAL B N 1
ATOM 2738 C CA . VAL B 1 94 ? -1.993 6.555 -4.363 1 97.44 94 VAL B CA 1
ATOM 2739 C C . VAL B 1 94 ? -1.632 7.766 -5.223 1 97.44 94 VAL B C 1
ATOM 2741 O O . VAL B 1 94 ? -2.516 8.469 -5.719 1 97.44 94 VAL B O 1
ATOM 2744 N N . ALA B 1 95 ? -0.357 8.016 -5.293 1 95.06 95 ALA B N 1
ATOM 2745 C CA . ALA B 1 95 ? 0.156 9.086 -6.141 1 95.06 95 ALA B CA 1
ATOM 2746 C C . ALA B 1 95 ? 0.685 8.539 -7.465 1 95.06 95 ALA B C 1
ATOM 2748 O O . ALA B 1 95 ? 1.735 7.891 -7.5 1 95.06 95 ALA B O 1
ATOM 2749 N N . LEU B 1 96 ? 0.018 8.812 -8.484 1 94.06 96 LEU B N 1
ATOM 2750 C CA . LEU B 1 96 ? 0.372 8.344 -9.82 1 94.06 96 LEU B CA 1
ATOM 2751 C C . LEU B 1 96 ? 1.106 9.422 -10.602 1 94.06 96 LEU B C 1
ATOM 2753 O O . LEU B 1 96 ? 0.522 10.453 -10.938 1 94.06 96 LEU B O 1
ATOM 2757 N N . ALA B 1 97 ? 2.369 9.211 -10.805 1 90.5 97 ALA B N 1
ATOM 2758 C CA . ALA B 1 97 ? 3.162 10.125 -11.625 1 90.5 97 ALA B CA 1
ATOM 2759 C C . ALA B 1 97 ? 3.137 9.703 -13.086 1 90.5 97 ALA B C 1
ATOM 2761 O O . ALA B 1 97 ? 3.691 8.664 -13.453 1 90.5 97 ALA B O 1
ATOM 2762 N N . ALA B 1 98 ? 2.471 10.414 -13.922 1 82.94 98 ALA B N 1
ATOM 2763 C CA . ALA B 1 98 ? 2.406 10.117 -15.352 1 82.94 98 ALA B CA 1
ATOM 2764 C C . ALA B 1 98 ? 2.465 11.391 -16.188 1 82.94 98 ALA B C 1
ATOM 2766 O O . ALA B 1 98 ? 1.771 12.367 -15.883 1 82.94 98 ALA B O 1
ATOM 2767 N N . ASP B 1 99 ? 3.342 11.375 -17.219 1 79.69 99 ASP B N 1
ATOM 2768 C CA . ASP B 1 99 ? 3.439 12.445 -18.203 1 79.69 99 ASP B CA 1
ATOM 2769 C C . ASP B 1 99 ? 3.666 13.797 -17.531 1 79.69 99 ASP B C 1
ATOM 2771 O O . ASP B 1 99 ? 3.025 14.789 -17.891 1 79.69 99 ASP B O 1
ATOM 2775 N N . GLY B 1 100 ? 4.406 13.836 -16.484 1 78.88 100 GLY B N 1
ATOM 2776 C CA . GLY B 1 100 ? 4.77 15.094 -15.836 1 78.88 100 GLY B CA 1
ATOM 2777 C C . GLY B 1 100 ? 3.76 15.539 -14.797 1 78.88 100 GLY B C 1
ATOM 2778 O O . GLY B 1 100 ? 3.992 16.516 -14.086 1 78.88 100 GLY B O 1
ATOM 2779 N N . ASP B 1 101 ? 2.639 14.844 -14.773 1 84.62 101 ASP B N 1
ATOM 2780 C CA . ASP B 1 101 ? 1.609 15.188 -13.797 1 84.62 101 ASP B CA 1
ATOM 2781 C C . ASP B 1 101 ? 1.594 14.195 -12.633 1 84.62 101 ASP B C 1
ATOM 2783 O O . ASP B 1 101 ? 2.006 13.047 -12.797 1 84.62 101 ASP B O 1
ATOM 2787 N N . ARG B 1 102 ? 1.163 14.75 -11.516 1 87.06 102 ARG B N 1
ATOM 2788 C CA . ARG B 1 102 ? 0.952 13.898 -10.344 1 87.06 102 ARG B CA 1
ATOM 2789 C C . ARG B 1 102 ? -0.523 13.852 -9.961 1 87.06 102 ARG B C 1
ATOM 2791 O O . ARG B 1 102 ? -1.082 14.852 -9.5 1 87.06 102 ARG B O 1
ATOM 2798 N N . THR B 1 103 ? -1.121 12.758 -10.203 1 91.19 103 THR B N 1
ATOM 2799 C CA . THR B 1 103 ? -2.52 12.547 -9.852 1 91.19 103 THR B CA 1
ATOM 2800 C C . THR B 1 103 ? -2.635 11.797 -8.523 1 91.19 103 THR B C 1
ATOM 2802 O O . THR B 1 103 ? -1.979 10.773 -8.328 1 91.19 103 THR B O 1
ATOM 2805 N N . LEU B 1 104 ? -3.385 12.391 -7.637 1 92.88 104 LEU B N 1
ATOM 2806 C CA . LEU B 1 104 ? -3.602 11.734 -6.355 1 92.88 104 LEU B CA 1
ATOM 2807 C C . LEU B 1 104 ? -4.949 11.016 -6.328 1 92.88 104 LEU B C 1
ATOM 2809 O O . LEU B 1 104 ? -5.961 11.578 -6.758 1 92.88 104 LEU B O 1
ATOM 2813 N N . LEU B 1 105 ? -4.977 9.773 -5.984 1 96.56 105 LEU B N 1
ATOM 2814 C CA . LEU B 1 105 ? -6.176 9.008 -5.648 1 96.56 105 LEU B CA 1
ATOM 2815 C C . LEU B 1 105 ? -6.219 8.695 -4.156 1 96.56 105 LEU B C 1
ATOM 2817 O O . LEU B 1 105 ? -5.352 7.984 -3.641 1 96.56 105 LEU B O 1
ATOM 2821 N N . SER B 1 106 ? -7.246 9.195 -3.496 1 97 106 SER B N 1
ATOM 2822 C CA . SER B 1 106 ? -7.188 9.172 -2.037 1 97 106 SER B CA 1
ATOM 2823 C C . SER B 1 106 ? -8.398 8.453 -1.444 1 97 106 SER B C 1
ATOM 2825 O O . SER B 1 106 ? -9.516 8.594 -1.943 1 97 106 SER B O 1
ATOM 2827 N N . ASP B 1 107 ? -8.18 7.633 -0.49 1 98.12 107 ASP B N 1
ATOM 2828 C CA . ASP B 1 107 ? -9.164 7.012 0.384 1 98.12 107 ASP B CA 1
ATOM 2829 C C . ASP B 1 107 ? -8.891 7.336 1.849 1 98.12 107 ASP B C 1
ATOM 2831 O O . ASP B 1 107 ? -7.93 6.824 2.434 1 98.12 107 ASP B O 1
ATOM 2835 N N . ARG B 1 108 ? -9.711 8.133 2.49 1 97.56 108 ARG B N 1
ATOM 2836 C CA . ARG B 1 108 ? -9.469 8.586 3.855 1 97.56 108 ARG B CA 1
ATOM 2837 C C . ARG B 1 108 ? -9.734 7.469 4.859 1 97.56 108 ARG B C 1
ATOM 2839 O O . ARG B 1 108 ? -9.328 7.559 6.02 1 97.56 108 ARG B O 1
ATOM 2846 N N . GLY B 1 109 ? -10.492 6.453 4.449 1 97.94 109 GLY B N 1
ATOM 2847 C CA . GLY B 1 109 ? -10.719 5.305 5.312 1 97.94 109 GLY B CA 1
ATOM 2848 C C . GLY B 1 109 ? -11.07 5.688 6.738 1 97.94 109 GLY B C 1
ATOM 2849 O O . GLY B 1 109 ? -11.969 6.5 6.965 1 97.94 109 GLY B O 1
ATOM 2850 N N . ALA B 1 110 ? -10.328 5.098 7.66 1 98.5 110 ALA B N 1
ATOM 2851 C CA . ALA B 1 110 ? -10.562 5.27 9.094 1 98.5 110 ALA B CA 1
ATOM 2852 C C . ALA B 1 110 ? -10.383 6.73 9.508 1 98.5 110 ALA B C 1
ATOM 2854 O O . ALA B 1 110 ? -11.023 7.199 10.445 1 98.5 110 ALA B O 1
ATOM 2855 N N . ALA B 1 111 ? -9.57 7.469 8.82 1 98.31 111 ALA B N 1
ATOM 2856 C CA . ALA B 1 111 ? -9.32 8.867 9.164 1 98.31 111 ALA B CA 1
ATOM 2857 C C . ALA B 1 111 ? -10.609 9.68 9.094 1 98.31 111 ALA B C 1
ATOM 2859 O O . ALA B 1 111 ? -10.805 10.617 9.883 1 98.31 111 ALA B O 1
ATOM 2860 N N . ALA B 1 112 ? -11.461 9.281 8.172 1 97.94 112 ALA B N 1
ATOM 2861 C CA . ALA B 1 112 ? -12.727 10 8 1 97.94 112 ALA B CA 1
ATOM 2862 C C . ALA B 1 112 ? -13.656 9.758 9.188 1 97.94 112 ALA B C 1
ATOM 2864 O O . ALA B 1 112 ? -14.602 10.523 9.406 1 97.94 112 ALA B O 1
ATOM 2865 N N . ALA B 1 113 ? -13.383 8.742 9.938 1 98.25 113 ALA B N 1
ATOM 2866 C CA . ALA B 1 113 ? -14.281 8.359 11.023 1 98.25 113 ALA B CA 1
ATOM 2867 C C . ALA B 1 113 ? -13.797 8.898 12.359 1 98.25 113 ALA B C 1
ATOM 2869 O O . ALA B 1 113 ? -14.359 8.57 13.406 1 98.25 113 ALA B O 1
ATOM 2870 N N . LEU B 1 114 ? -12.766 9.711 12.367 1 98.5 114 LEU B N 1
ATOM 2871 C CA . LEU B 1 114 ? -12.352 10.375 13.594 1 98.5 114 LEU B CA 1
ATOM 2872 C C . LEU B 1 114 ? -13.5 11.18 14.195 1 98.5 114 LEU B C 1
ATOM 2874 O O . LEU B 1 114 ? -14.195 11.906 13.477 1 98.5 114 LEU B O 1
ATOM 2878 N N . SER B 1 115 ? -13.711 11.016 15.492 1 98.25 115 SER B N 1
ATOM 2879 C CA . SER B 1 115 ? -14.844 11.656 16.141 1 98.25 115 SER B CA 1
ATOM 2880 C C . SER B 1 115 ? -14.438 12.281 17.484 1 98.25 115 SER B C 1
ATOM 2882 O O . SER B 1 115 ? -13.352 12 18 1 98.25 115 SER B O 1
ATOM 2884 N N . PRO B 1 116 ? -15.297 13.156 18.016 1 98.31 116 PRO B N 1
ATOM 2885 C CA . PRO B 1 116 ? -15 13.766 19.312 1 98.31 116 PRO B CA 1
ATOM 2886 C C . PRO B 1 116 ? -14.742 12.734 20.406 1 98.31 116 PRO B C 1
ATOM 2888 O O . PRO B 1 116 ? -13.953 12.984 21.328 1 98.31 116 PRO B O 1
ATOM 2891 N N . ALA B 1 117 ? -15.312 11.562 20.234 1 97.44 117 ALA B N 1
ATOM 2892 C CA . ALA B 1 117 ? -15.164 10.508 21.234 1 97.44 117 ALA B CA 1
ATOM 2893 C C . ALA B 1 117 ? -13.734 9.977 21.25 1 97.44 117 ALA B C 1
ATOM 2895 O O . ALA B 1 117 ? -13.305 9.352 22.219 1 97.44 117 ALA B O 1
ATOM 2896 N N . ASP B 1 118 ? -13.031 10.227 20.203 1 97.56 118 ASP B N 1
ATOM 2897 C CA . ASP B 1 118 ? -11.656 9.734 20.094 1 97.56 118 ASP B CA 1
ATOM 2898 C C . ASP B 1 118 ? -10.672 10.695 20.75 1 97.56 118 ASP B C 1
ATOM 2900 O O . ASP B 1 118 ? -9.5 10.359 20.938 1 97.56 118 ASP B O 1
ATOM 2904 N N . LEU B 1 119 ? -11.062 11.875 21.094 1 97.69 119 LEU B N 1
ATOM 2905 C CA . LEU B 1 119 ? -10.172 12.898 21.625 1 97.69 119 LEU B CA 1
ATOM 2906 C C . LEU B 1 119 ? -9.859 12.641 23.094 1 97.69 119 LEU B C 1
ATOM 2908 O O . LEU B 1 119 ? -10.766 12.328 23.891 1 97.69 119 LEU B O 1
ATOM 2912 N N . PRO B 1 120 ? -8.625 12.727 23.406 1 94.06 120 PRO B N 1
ATOM 2913 C CA . PRO B 1 120 ? -8.305 12.641 24.828 1 94.06 120 PRO B CA 1
ATOM 2914 C C . PRO B 1 120 ? -8.734 13.883 25.609 1 94.06 120 PRO B C 1
ATOM 2916 O O . PRO B 1 120 ? -9.102 14.898 25.016 1 94.06 120 PRO B O 1
ATOM 2919 N N . ASP B 1 121 ? -8.633 13.695 26.938 1 91.75 121 ASP B N 1
ATOM 2920 C CA . ASP B 1 121 ? -8.836 14.852 27.797 1 91.75 121 ASP B CA 1
ATOM 2921 C C . ASP B 1 121 ? -7.789 15.93 27.531 1 91.75 121 ASP B C 1
ATOM 2923 O O . ASP B 1 121 ? -6.586 15.672 27.578 1 91.75 121 ASP B O 1
ATOM 2927 N N . PRO B 1 122 ? -8.289 17.094 27.219 1 89.88 122 PRO B N 1
ATOM 2928 C CA . PRO B 1 122 ? -7.344 18.172 26.875 1 89.88 122 PRO B CA 1
ATOM 2929 C C . PRO B 1 122 ? -6.582 18.688 28.094 1 89.88 122 PRO B C 1
ATOM 2931 O O . PRO B 1 122 ? -5.66 19.5 27.953 1 89.88 122 PRO B O 1
ATOM 2934 N N . ALA B 1 123 ? -6.938 18.188 29.172 1 84.12 123 ALA B N 1
ATOM 2935 C CA . ALA B 1 123 ? -6.309 18.703 30.391 1 84.12 123 ALA B CA 1
ATOM 2936 C C . ALA B 1 123 ? -4.793 18.531 30.328 1 84.12 123 ALA B C 1
ATOM 2938 O O . ALA B 1 123 ? -4.297 17.453 30 1 84.12 123 ALA B O 1
ATOM 2939 N N . GLY B 1 124 ? -4.055 19.609 30.594 1 83.19 124 GLY B N 1
ATOM 2940 C CA . GLY B 1 124 ? -2.604 19.562 30.672 1 83.19 124 GLY B CA 1
ATOM 2941 C C . GLY B 1 124 ? -1.937 19.812 29.328 1 83.19 124 GLY B C 1
ATOM 2942 O O . GLY B 1 124 ? -0.714 19.953 29.25 1 83.19 124 GLY B O 1
ATOM 2943 N N . THR B 1 125 ? -2.732 19.875 28.297 1 87.31 125 THR B N 1
ATOM 2944 C CA . THR B 1 125 ? -2.172 20.156 26.984 1 87.31 125 THR B CA 1
ATOM 2945 C C . THR B 1 125 ? -1.801 21.625 26.844 1 87.31 125 THR B C 1
ATOM 2947 O O . THR B 1 125 ? -2.568 22.5 27.25 1 87.31 125 THR B O 1
ATOM 2950 N N . GLY B 1 126 ? -0.666 21.828 26.344 1 93.44 126 GLY B N 1
ATOM 2951 C CA . GLY B 1 126 ? -0.218 23.188 26.141 1 93.44 126 GLY B CA 1
ATOM 2952 C C . GLY B 1 126 ? -0.636 23.766 24.797 1 93.44 126 GLY B C 1
ATOM 2953 O O . GLY B 1 126 ? -0.923 24.953 24.688 1 93.44 126 GLY B O 1
ATOM 2954 N N . HIS B 1 127 ? -0.615 22.922 23.875 1 98.06 127 HIS B N 1
ATOM 2955 C CA . HIS B 1 127 ? -0.918 23.359 22.516 1 98.06 127 HIS B CA 1
ATOM 2956 C C . HIS B 1 127 ? -1.609 22.25 21.719 1 98.06 127 HIS B C 1
ATOM 2958 O O . HIS B 1 127 ? -1.269 21.078 21.859 1 98.06 127 HIS B O 1
ATOM 2964 N N . VAL B 1 128 ? -2.58 22.656 20.906 1 98.5 128 VAL B N 1
ATOM 2965 C CA . VAL B 1 128 ? -3.26 21.719 20.016 1 98.5 128 VAL B CA 1
ATOM 2966 C C . VAL B 1 128 ? -3.066 22.156 18.562 1 98.5 128 VAL B C 1
ATOM 2968 O O . VAL B 1 128 ? -3.342 23.312 18.219 1 98.5 128 VAL B O 1
ATOM 2971 N N . HIS B 1 129 ? -2.523 21.312 17.766 1 98.75 129 HIS B N 1
ATOM 2972 C CA . HIS B 1 129 ? -2.434 21.516 16.328 1 98.75 129 HIS B CA 1
ATOM 2973 C C . HIS B 1 129 ? -3.438 20.641 15.578 1 98.75 129 HIS B C 1
ATOM 2975 O O . HIS B 1 129 ? -3.461 19.422 15.758 1 98.75 129 HIS B O 1
ATOM 2981 N N . VAL B 1 130 ? -4.219 21.25 14.688 1 98.81 130 VAL B N 1
ATOM 2982 C CA . VAL B 1 130 ? -5.246 20.516 13.969 1 98.81 130 VAL B CA 1
ATOM 2983 C C . VAL B 1 130 ? -4.941 20.531 12.469 1 98.81 130 VAL B C 1
ATOM 2985 O O . VAL B 1 130 ? -4.777 21.609 11.883 1 98.81 130 VAL B O 1
ATOM 2988 N N . SER B 1 131 ? -4.848 19.312 11.906 1 97.94 131 SER B N 1
ATOM 2989 C CA . SER B 1 131 ? -4.73 19.203 10.461 1 97.94 131 SER B CA 1
ATOM 2990 C C . SER B 1 131 ? -6.02 19.625 9.766 1 97.94 131 SER B C 1
ATOM 2992 O O . SER B 1 131 ? -7.109 19.203 10.148 1 97.94 131 SER B O 1
ATOM 2994 N N . GLY B 1 132 ? -5.863 20.406 8.734 1 97.38 132 GLY B N 1
ATOM 2995 C CA . GLY B 1 132 ? -7.012 20.859 7.965 1 97.38 132 GLY B CA 1
ATOM 2996 C C . GLY B 1 132 ? -7.805 19.734 7.34 1 97.38 132 GLY B C 1
ATOM 2997 O O . GLY B 1 132 ? -9.008 19.859 7.121 1 97.38 132 GLY B O 1
ATOM 2998 N N . TYR B 1 133 ? -7.203 18.625 7.09 1 95.75 133 TYR B N 1
ATOM 2999 C CA . TYR B 1 133 ? -7.906 17.5 6.5 1 95.75 133 TYR B CA 1
ATOM 3000 C C . TYR B 1 133 ? -9 16.984 7.434 1 95.75 133 TYR B C 1
ATOM 3002 O O . TYR B 1 133 ? -10.039 16.5 6.973 1 95.75 133 TYR B O 1
ATOM 3010 N N . VAL B 1 134 ? -8.828 17.188 8.719 1 97.81 134 VAL B N 1
ATOM 3011 C CA . VAL B 1 134 ? -9.844 16.812 9.703 1 97.81 134 VAL B CA 1
ATOM 3012 C C . VAL B 1 134 ? -11.039 17.75 9.602 1 97.81 134 VAL B C 1
ATOM 3014 O O . VAL B 1 134 ? -12.188 17.312 9.727 1 97.81 134 VAL B O 1
ATOM 3017 N N . LEU B 1 135 ? -10.766 18.969 9.305 1 97.94 135 LEU B N 1
ATOM 3018 C CA . LEU B 1 135 ? -11.805 20 9.273 1 97.94 135 LEU B CA 1
ATOM 3019 C C . LEU B 1 135 ? -12.508 20.016 7.918 1 97.94 135 LEU B C 1
ATOM 3021 O O . LEU B 1 135 ? -13.688 20.344 7.832 1 97.94 135 LEU B O 1
ATOM 3025 N N . LEU B 1 136 ? -11.789 19.672 6.863 1 96 136 LEU B N 1
ATOM 3026 C CA . LEU B 1 136 ? -12.312 19.766 5.504 1 96 136 LEU B CA 1
ATOM 3027 C C . LEU B 1 136 ? -13.336 18.672 5.234 1 96 136 LEU B C 1
ATOM 3029 O O . LEU B 1 136 ? -14.273 18.875 4.461 1 96 136 LEU B O 1
ATOM 3033 N N . ASP B 1 137 ? -13.148 17.562 5.832 1 95.38 137 ASP B N 1
ATOM 3034 C CA . ASP B 1 137 ? -14.086 16.453 5.668 1 95.38 137 ASP B CA 1
ATOM 3035 C C . ASP B 1 137 ? -15.258 16.578 6.641 1 95.38 137 ASP B C 1
ATOM 3037 O O . ASP B 1 137 ? -15.062 16.562 7.855 1 95.38 137 ASP B O 1
ATOM 3041 N N . PRO B 1 138 ? -16.5 16.594 6.109 1 96.5 138 PRO B N 1
ATOM 3042 C CA . PRO B 1 138 ? -17.656 16.734 6.992 1 96.5 138 PRO B CA 1
ATOM 3043 C C . PRO B 1 138 ? -17.75 15.625 8.031 1 96.5 138 PRO B C 1
ATOM 3045 O O . PRO B 1 138 ? -18.266 15.844 9.133 1 96.5 138 PRO B O 1
ATOM 3048 N N . SER B 1 139 ? -17.266 14.469 7.746 1 97.19 139 SER B N 1
ATOM 3049 C CA . SER B 1 139 ? -17.406 13.328 8.648 1 97.19 139 SER B CA 1
ATOM 3050 C C . SER B 1 139 ? -16.469 13.445 9.844 1 97.19 139 SER B C 1
ATOM 3052 O O . SER B 1 139 ? -16.812 13.039 10.953 1 97.19 139 SER B O 1
ATOM 3054 N N . SER B 1 140 ? -15.328 14.016 9.656 1 98.12 140 SER B N 1
ATOM 3055 C CA . SER B 1 140 ? -14.367 14.148 10.75 1 98.12 140 SER B CA 1
ATOM 3056 C C . SER B 1 140 ? -14.375 15.555 11.328 1 98.12 140 SER B C 1
ATOM 3058 O O . SER B 1 140 ? -13.789 15.805 12.383 1 98.12 140 SER B O 1
ATOM 3060 N N . ARG B 1 141 ? -15.039 16.5 10.773 1 98.31 141 ARG B N 1
ATOM 3061 C CA . ARG B 1 141 ? -15.047 17.906 11.148 1 98.31 141 ARG B CA 1
ATOM 3062 C C . ARG B 1 141 ? -15.461 18.078 12.602 1 98.31 141 ARG B C 1
ATOM 3064 O O . ARG B 1 141 ? -14.867 18.875 13.328 1 98.31 141 ARG B O 1
ATOM 3071 N N . PRO B 1 142 ? -16.406 17.297 13.062 1 98.62 142 PRO B N 1
ATOM 3072 C CA . PRO B 1 142 ? -16.781 17.469 14.469 1 98.62 142 PRO B CA 1
ATOM 3073 C C . PRO B 1 142 ? -15.617 17.219 15.43 1 98.62 142 PRO B C 1
ATOM 3075 O O . PRO B 1 142 ? -15.508 17.875 16.469 1 98.62 142 PRO B O 1
ATOM 3078 N N . ALA B 1 143 ? -14.781 16.328 15.078 1 98.62 143 ALA B N 1
ATOM 3079 C CA . ALA B 1 143 ? -13.617 16.047 15.914 1 98.62 143 ALA B CA 1
ATOM 3080 C C . ALA B 1 143 ? -12.664 17.234 15.938 1 98.62 143 ALA B C 1
ATOM 3082 O O . ALA B 1 143 ? -12.156 17.625 17 1 98.62 143 ALA B O 1
ATOM 3083 N N . GLY B 1 144 ? -12.43 17.797 14.789 1 98.56 144 GLY B N 1
ATOM 3084 C CA . GLY B 1 144 ? -11.57 18.969 14.703 1 98.56 144 GLY B CA 1
ATOM 3085 C C . GLY B 1 144 ? -12.094 20.172 15.477 1 98.56 144 GLY B C 1
ATOM 3086 O O . GLY B 1 144 ? -11.352 20.812 16.203 1 98.56 144 GLY B O 1
ATOM 3087 N N . LEU B 1 145 ? -13.375 20.344 15.32 1 98.62 145 LEU B N 1
ATOM 3088 C CA . LEU B 1 145 ? -14.008 21.469 16.016 1 98.62 145 LEU B CA 1
ATOM 3089 C C . LEU B 1 145 ? -13.977 21.25 17.531 1 98.62 145 LEU B C 1
ATOM 3091 O O . LEU B 1 145 ? -13.711 22.188 18.281 1 98.62 145 LEU B O 1
ATOM 3095 N N . GLU B 1 146 ? -14.203 20.047 17.922 1 98.56 146 GLU B N 1
ATOM 3096 C CA . GLU B 1 146 ? -14.148 19.734 19.344 1 98.56 146 GLU B CA 1
ATOM 3097 C C . GLU B 1 146 ? -12.734 19.891 19.891 1 98.56 146 GLU B C 1
ATOM 3099 O O . GLU B 1 146 ? -12.539 20.328 21.031 1 98.56 146 GLU B O 1
ATOM 3104 N N . ALA B 1 147 ? -11.789 19.516 19.141 1 98.44 147 ALA B N 1
ATOM 3105 C CA . ALA B 1 147 ? -10.398 19.688 19.547 1 98.44 147 ALA B CA 1
ATOM 3106 C C . ALA B 1 147 ? -10.07 21.156 19.781 1 98.44 147 ALA B C 1
ATOM 3108 O O . ALA B 1 147 ? -9.43 21.5 20.781 1 98.44 147 ALA B O 1
ATOM 3109 N N . ILE B 1 148 ? -10.531 22 18.906 1 98.38 148 ILE B N 1
ATOM 3110 C CA . ILE B 1 148 ? -10.305 23.438 19.016 1 98.38 148 ILE B CA 1
ATOM 3111 C C . ILE B 1 148 ? -11.016 23.984 20.25 1 98.38 148 ILE B C 1
ATOM 3113 O O . ILE B 1 148 ? -10.414 24.688 21.062 1 98.38 148 ILE B O 1
ATOM 3117 N N . ALA B 1 149 ? -12.25 23.578 20.422 1 97.94 149 ALA B N 1
ATOM 3118 C CA . ALA B 1 149 ? -13.047 24.047 21.547 1 97.94 149 ALA B CA 1
ATOM 3119 C C . ALA B 1 149 ? -12.445 23.562 22.875 1 97.94 149 ALA B C 1
ATOM 3121 O O . ALA B 1 149 ? -12.375 24.312 23.844 1 97.94 149 ALA B O 1
ATOM 3122 N N . GLY B 1 150 ? -12.094 22.312 22.891 1 97.06 150 GLY B N 1
ATOM 3123 C CA . GLY B 1 150 ? -11.484 21.734 24.078 1 97.06 150 GLY B CA 1
ATOM 3124 C C . GLY B 1 150 ? -10.195 22.438 24.484 1 97.06 150 GLY B C 1
ATOM 3125 O O . GLY B 1 150 ? -9.969 22.672 25.672 1 97.06 150 GLY B O 1
ATOM 3126 N N . ALA B 1 151 ? -9.367 22.734 23.562 1 97 151 ALA B N 1
ATOM 3127 C CA . ALA B 1 151 ? -8.125 23.453 23.828 1 97 151 ALA B CA 1
ATOM 3128 C C . ALA B 1 151 ? -8.406 24.797 24.484 1 97 151 ALA B C 1
ATOM 3130 O O . ALA B 1 151 ? -7.77 25.156 25.484 1 97 151 ALA B O 1
ATOM 3131 N N . ARG B 1 152 ? -9.367 25.484 23.969 1 95.5 152 ARG B N 1
ATOM 3132 C CA . ARG B 1 152 ? -9.742 26.797 24.5 1 95.5 152 ARG B CA 1
ATOM 3133 C C . ARG B 1 152 ? -10.227 26.688 25.938 1 95.5 152 ARG B C 1
ATOM 3135 O O . ARG B 1 152 ? -9.906 27.531 26.766 1 95.5 152 ARG B O 1
ATOM 3142 N N . ARG B 1 153 ? -10.938 25.656 26.156 1 95.69 153 ARG B N 1
ATOM 3143 C CA . ARG B 1 153 ? -11.516 25.469 27.484 1 95.69 153 ARG B CA 1
ATOM 3144 C C . ARG B 1 153 ? -10.422 25.328 28.547 1 95.69 153 ARG B C 1
ATOM 3146 O O . ARG B 1 153 ? -10.617 25.688 29.703 1 95.69 153 ARG B O 1
ATOM 3153 N N . VAL B 1 154 ? -9.289 24.859 28.125 1 95.44 154 VAL B N 1
ATOM 3154 C CA . VAL B 1 154 ? -8.25 24.594 29.109 1 95.44 154 VAL B CA 1
ATOM 3155 C C . VAL B 1 154 ? -7.125 25.625 28.969 1 95.44 154 VAL B C 1
ATOM 3157 O O . VAL B 1 154 ? -6.055 25.469 29.562 1 95.44 154 VAL B O 1
ATOM 3160 N N . GLY B 1 155 ? -7.312 26.547 28.094 1 95.25 155 GLY B N 1
ATOM 3161 C CA . GLY B 1 155 ? -6.359 27.641 27.938 1 95.25 155 GLY B CA 1
ATOM 3162 C C . GLY B 1 155 ? -5.184 27.281 27.047 1 95.25 155 GLY B C 1
ATOM 3163 O O . GLY B 1 155 ? -4.164 27.969 27.047 1 95.25 155 GLY B O 1
ATOM 3164 N N . ALA B 1 156 ? -5.301 26.203 26.344 1 96.62 156 ALA B N 1
ATOM 3165 C CA . ALA B 1 156 ? -4.266 25.812 25.391 1 96.62 156 ALA B CA 1
ATOM 3166 C C . ALA B 1 156 ? -4.344 26.672 24.125 1 96.62 156 ALA B C 1
ATOM 3168 O O . ALA B 1 156 ? -5.434 27.062 23.688 1 96.62 156 ALA B O 1
ATOM 3169 N N . THR B 1 157 ? -3.197 26.953 23.547 1 97.69 157 THR B N 1
ATOM 3170 C CA . THR B 1 157 ? -3.191 27.625 22.25 1 97.69 157 THR B CA 1
ATOM 3171 C C . THR B 1 157 ? -3.488 26.625 21.141 1 97.69 157 THR B C 1
ATOM 3173 O O . THR B 1 157 ? -3.305 25.422 21.312 1 97.69 157 THR B O 1
ATOM 3176 N N . VAL B 1 158 ? -3.955 27.172 20 1 98.56 158 VAL B N 1
ATOM 3177 C CA . VAL B 1 158 ? -4.379 26.312 18.906 1 98.56 158 VAL B CA 1
ATOM 3178 C C . VAL B 1 158 ? -3.781 26.812 17.578 1 98.56 158 VAL B C 1
ATOM 3180 O O . VAL B 1 158 ? -3.758 28.016 17.328 1 98.56 158 VAL B O 1
ATOM 3183 N N . SER B 1 159 ? -3.266 25.891 16.828 1 98.81 159 SER B N 1
ATOM 3184 C CA . SER B 1 159 ? -2.873 26.172 15.445 1 98.81 159 SER B CA 1
ATOM 3185 C C . SER B 1 159 ? -3.568 25.234 14.469 1 98.81 159 SER B C 1
ATOM 3187 O O . SER B 1 159 ? -3.951 24.125 14.836 1 98.81 159 SER B O 1
ATOM 3189 N N . VAL B 1 160 ? -3.754 25.672 13.188 1 98.81 160 VAL B N 1
ATOM 3190 C CA . VAL B 1 160 ? -4.371 24.875 12.125 1 98.81 160 VAL B CA 1
ATOM 3191 C C . VAL B 1 160 ? -3.6 25.078 10.82 1 98.81 160 VAL B C 1
ATOM 3193 O O . VAL B 1 160 ? -3.213 26.188 10.484 1 98.81 160 VAL B O 1
ATOM 3196 N N . ASP B 1 161 ? -3.291 24.031 10.188 1 98.62 161 ASP B N 1
ATOM 3197 C CA . ASP B 1 161 ? -2.893 24.047 8.781 1 98.62 161 ASP B CA 1
ATOM 3198 C C . ASP B 1 161 ? -4.062 23.688 7.871 1 98.62 161 ASP B C 1
ATOM 3200 O O . ASP B 1 161 ? -4.598 22.578 7.961 1 98.62 161 ASP B O 1
ATOM 3204 N N . PRO B 1 162 ? -4.414 24.562 6.941 1 96.75 162 PRO B N 1
ATOM 3205 C CA . PRO B 1 162 ? -5.574 24.25 6.098 1 96.75 162 PRO B CA 1
ATOM 3206 C C . PRO B 1 162 ? -5.328 23.078 5.152 1 96.75 162 PRO B C 1
ATOM 3208 O O . PRO B 1 162 ? -6.273 22.406 4.746 1 96.75 162 PRO B O 1
ATOM 3211 N N . GLN B 1 163 ? -4.145 22.797 4.68 1 89.31 163 GLN B N 1
ATOM 3212 C CA . GLN B 1 163 ? -3.596 21.594 4.051 1 89.31 163 GLN B CA 1
ATOM 3213 C C . GLN B 1 163 ? -3.873 21.594 2.551 1 89.31 163 GLN B C 1
ATOM 3215 O O . GLN B 1 163 ? -3.07 21.078 1.768 1 89.31 163 GLN B O 1
ATOM 3220 N N . ALA B 1 164 ? -5.078 22.016 2.004 1 86.5 164 ALA B N 1
ATOM 3221 C CA . ALA B 1 164 ? -5.418 21.75 0.608 1 86.5 164 ALA B CA 1
ATOM 3222 C C . ALA B 1 164 ? -6.094 22.969 -0.03 1 86.5 164 ALA B C 1
ATOM 3224 O O . ALA B 1 164 ? -7.309 23.141 0.08 1 86.5 164 ALA B O 1
ATOM 3225 N N . ALA B 1 165 ? -5.391 23.594 -0.854 1 81.44 165 ALA B N 1
ATOM 3226 C CA . ALA B 1 165 ? -5.898 24.828 -1.453 1 81.44 165 ALA B CA 1
ATOM 3227 C C . ALA B 1 165 ? -7.137 24.547 -2.301 1 81.44 165 ALA B C 1
ATOM 3229 O O . ALA B 1 165 ? -8.141 25.266 -2.188 1 81.44 165 ALA B O 1
ATOM 3230 N N . PRO B 1 166 ? -7.137 23.438 -3.053 1 82.62 166 PRO B N 1
ATOM 3231 C CA . PRO B 1 166 ? -8.289 23.234 -3.938 1 82.62 166 PRO B CA 1
ATOM 3232 C C . PRO B 1 166 ? -9.578 22.953 -3.172 1 82.62 166 PRO B C 1
ATOM 3234 O O . PRO B 1 166 ? -10.672 23.109 -3.721 1 82.62 166 PRO B O 1
ATOM 3237 N N . ALA B 1 167 ? -9.438 22.609 -1.969 1 86.81 167 ALA B N 1
ATOM 3238 C CA . ALA B 1 167 ? -10.617 22.266 -1.178 1 86.81 167 ALA B CA 1
ATOM 3239 C C . ALA B 1 167 ? -11.055 23.438 -0.303 1 86.81 167 ALA B C 1
ATOM 3241 O O . ALA B 1 167 ? -12.07 23.344 0.395 1 86.81 167 ALA B O 1
ATOM 3242 N N . LEU B 1 168 ? -10.375 24.531 -0.432 1 89.44 168 LEU B N 1
ATOM 3243 C CA . LEU B 1 168 ? -10.609 25.641 0.484 1 89.44 168 LEU B CA 1
ATOM 3244 C C . LEU B 1 168 ? -11.508 26.688 -0.154 1 89.44 168 LEU B C 1
ATOM 3246 O O . LEU B 1 168 ? -11.492 26.859 -1.375 1 89.44 168 LEU B O 1
ATOM 3250 N N . ASP B 1 169 ? -12.32 27.219 0.703 1 87.88 169 ASP B N 1
ATOM 3251 C CA . ASP B 1 169 ? -13.062 28.453 0.423 1 87.88 169 ASP B CA 1
ATOM 3252 C C . ASP B 1 169 ? -13.156 29.328 1.668 1 87.88 169 ASP B C 1
ATOM 3254 O O . ASP B 1 169 ? -12.734 28.922 2.754 1 87.88 169 ASP B O 1
ATOM 3258 N N . PRO B 1 170 ? -13.641 30.531 1.523 1 87.06 170 PRO B N 1
ATOM 3259 C CA . PRO B 1 170 ? -13.656 31.453 2.662 1 87.06 170 PRO B CA 1
ATOM 3260 C C . PRO B 1 170 ? -14.477 30.922 3.838 1 87.06 170 PRO B C 1
ATOM 3262 O O . PRO B 1 170 ? -14.281 31.359 4.977 1 87.06 170 PRO B O 1
ATOM 3265 N N . GLY B 1 171 ? -15.367 29.969 3.531 1 92.44 171 GLY B N 1
ATOM 3266 C CA . GLY B 1 171 ? -16.141 29.359 4.598 1 92.44 171 GLY B CA 1
ATOM 3267 C C . GLY B 1 171 ? -15.297 28.594 5.602 1 92.44 171 GLY B C 1
ATOM 3268 O O . GLY B 1 171 ? -15.711 28.406 6.746 1 92.44 171 GLY B O 1
ATOM 3269 N N . PHE B 1 172 ? -14.148 28.234 5.188 1 96.81 172 PHE B N 1
ATOM 3270 C CA . PHE B 1 172 ? -13.219 27.547 6.078 1 96.81 172 PHE B CA 1
ATOM 3271 C C . PHE B 1 172 ? -12.852 28.422 7.266 1 96.81 172 PHE B C 1
ATOM 3273 O O . PHE B 1 172 ? -12.625 27.922 8.367 1 96.81 172 PHE B O 1
ATOM 3280 N N . LEU B 1 173 ? -12.797 29.766 7.086 1 97 173 LEU B N 1
ATOM 3281 C CA . LEU B 1 173 ? -12.406 30.703 8.141 1 97 173 LEU B CA 1
ATOM 3282 C C . LEU B 1 173 ? -13.406 30.656 9.289 1 97 173 LEU B C 1
ATOM 3284 O O . LEU B 1 173 ? -13.039 30.906 10.445 1 97 173 LEU B O 1
ATOM 3288 N N . GLU B 1 174 ? -14.594 30.266 8.984 1 96.88 174 GLU B N 1
ATOM 3289 C CA . GLU B 1 174 ? -15.586 30.109 10.055 1 96.88 174 GLU B CA 1
ATOM 3290 C C . GLU B 1 174 ? -15.227 28.953 10.984 1 96.88 174 GLU B C 1
ATOM 3292 O O . GLU B 1 174 ? -15.492 29.016 12.18 1 96.88 174 GLU B O 1
ATOM 3297 N N . LEU B 1 175 ? -14.625 27.984 10.461 1 97.44 175 LEU B N 1
ATOM 3298 C CA . LEU B 1 175 ? -14.273 26.797 11.219 1 97.44 175 LEU B CA 1
ATOM 3299 C C . LEU B 1 175 ? -13.109 27.062 12.164 1 97.44 175 LEU B C 1
ATOM 3301 O O . LEU B 1 175 ? -12.945 26.375 13.172 1 97.44 175 LEU B O 1
ATOM 3305 N N . VAL B 1 176 ? -12.32 28.078 11.836 1 98 176 VAL B N 1
ATOM 3306 C CA . VAL B 1 176 ? -11.086 28.25 12.602 1 98 176 VAL B CA 1
ATOM 3307 C C . VAL B 1 176 ? -11.117 29.594 13.32 1 98 176 VAL B C 1
ATOM 3309 O O . VAL B 1 176 ? -10.07 30.109 13.727 1 98 176 VAL B O 1
ATOM 3312 N N . GLU B 1 177 ? -12.273 30.172 13.422 1 97 177 GLU B N 1
ATOM 3313 C CA . GLU B 1 177 ? -12.406 31.453 14.117 1 97 177 GLU B CA 1
ATOM 3314 C C . GLU B 1 177 ? -11.836 31.375 15.531 1 97 177 GLU B C 1
ATOM 3316 O O . GLU B 1 177 ? -12.172 30.469 16.297 1 97 177 GLU B O 1
ATOM 3321 N N . GLY B 1 178 ? -10.945 32.312 15.797 1 96.25 178 GLY B N 1
ATOM 3322 C CA . GLY B 1 178 ? -10.422 32.406 17.156 1 96.25 178 GLY B CA 1
ATOM 3323 C C . GLY B 1 178 ? -9.164 31.578 17.359 1 96.25 178 GLY B C 1
ATOM 3324 O O . GLY B 1 178 ? -8.547 31.656 18.438 1 96.25 178 GLY B O 1
ATOM 3325 N N . VAL B 1 179 ? -8.758 30.797 16.438 1 98.12 179 VAL B N 1
ATOM 3326 C CA . VAL B 1 179 ? -7.52 30.047 16.594 1 98.12 179 VAL B CA 1
ATOM 3327 C C . VAL B 1 179 ? -6.336 31 16.703 1 98.12 179 VAL B C 1
ATOM 3329 O O . VAL B 1 179 ? -6.379 32.125 16.172 1 98.12 179 VAL B O 1
ATOM 3332 N N . ASP B 1 180 ? -5.316 30.562 17.375 1 98.44 180 ASP B N 1
ATOM 3333 C CA . ASP B 1 180 ? -4.191 31.438 17.656 1 98.44 180 ASP B CA 1
ATOM 3334 C C . ASP B 1 180 ? -3.301 31.625 16.438 1 98.44 180 ASP B C 1
ATOM 3336 O O . ASP B 1 180 ? -2.793 32.719 16.188 1 98.44 180 ASP B O 1
ATOM 3340 N N . LEU B 1 181 ? -3.127 30.562 15.672 1 98.75 181 LEU B N 1
ATOM 3341 C CA . LEU B 1 181 ? -2.146 30.594 14.586 1 98.75 181 LEU B CA 1
ATOM 3342 C C . LEU B 1 181 ? -2.615 29.75 13.406 1 98.75 181 LEU B C 1
ATOM 3344 O O . LEU B 1 181 ? -2.887 28.562 13.555 1 98.75 181 LEU B O 1
ATOM 3348 N N . LEU B 1 182 ? -2.777 30.328 12.234 1 98.81 182 LEU B N 1
ATOM 3349 C CA . LEU B 1 182 ? -3.068 29.641 10.984 1 98.81 182 LEU B CA 1
ATOM 3350 C C . LEU B 1 182 ? -1.808 29.484 10.141 1 98.81 182 LEU B C 1
ATOM 3352 O O . LEU B 1 182 ? -1.011 30.422 10.031 1 98.81 182 LEU B O 1
ATOM 3356 N N . LEU B 1 183 ? -1.65 28.281 9.523 1 98.75 183 LEU B N 1
ATOM 3357 C CA . LEU B 1 183 ? -0.39 27.969 8.859 1 98.75 183 LEU B CA 1
ATOM 3358 C C . LEU B 1 183 ? -0.626 27.547 7.414 1 98.75 183 LEU B C 1
ATOM 3360 O O . LEU B 1 183 ? -0.281 26.438 7.02 1 98.75 183 LEU B O 1
ATOM 3364 N N . PRO B 1 184 ? -1.022 28.438 6.508 1 98.25 184 PRO B N 1
ATOM 3365 C CA . PRO B 1 184 ? -1.243 28.109 5.098 1 98.25 184 PRO B CA 1
ATOM 3366 C C . PRO B 1 184 ? 0.015 28.281 4.25 1 98.25 184 PRO B C 1
ATOM 3368 O O . PRO B 1 184 ? 1.031 28.781 4.738 1 98.25 184 PRO B O 1
ATOM 3371 N N . ASN B 1 185 ? -0.041 27.719 3.055 1 97 185 ASN B N 1
ATOM 3372 C CA . ASN B 1 185 ? 0.864 28.203 2.023 1 97 185 ASN B CA 1
ATOM 3373 C C . ASN B 1 185 ? 0.236 29.344 1.229 1 97 185 ASN B C 1
ATOM 3375 O O . ASN B 1 185 ? -0.899 29.75 1.496 1 97 185 ASN B O 1
ATOM 3379 N N . ALA B 1 186 ? 0.945 29.844 0.275 1 96.5 186 ALA B N 1
ATOM 3380 C CA . ALA B 1 186 ? 0.486 31.016 -0.458 1 96.5 186 ALA B CA 1
ATOM 3381 C C . ALA B 1 186 ? -0.807 30.719 -1.213 1 96.5 186 ALA B C 1
ATOM 3383 O O . ALA B 1 186 ? -1.715 31.562 -1.25 1 96.5 186 ALA B O 1
ATOM 3384 N N . ALA B 1 187 ? -0.919 29.578 -1.854 1 94.88 187 ALA B N 1
ATOM 3385 C CA . ALA B 1 187 ? -2.119 29.219 -2.6 1 94.88 187 ALA B CA 1
ATOM 3386 C C . ALA B 1 187 ? -3.318 29.062 -1.668 1 94.88 187 ALA B C 1
ATOM 3388 O O . ALA B 1 187 ? -4.426 29.484 -2.002 1 94.88 187 ALA B O 1
ATOM 3389 N N . GLU B 1 188 ? -3.102 28.531 -0.529 1 96.44 188 GLU B N 1
ATOM 3390 C CA . GLU B 1 188 ? -4.156 28.359 0.467 1 96.44 188 GLU B CA 1
ATOM 3391 C C . GLU B 1 188 ? -4.613 29.703 1.022 1 96.44 188 GLU B C 1
ATOM 3393 O O . GLU B 1 188 ? -5.812 29.953 1.171 1 96.44 188 GLU B O 1
ATOM 3398 N N . LEU B 1 189 ? -3.67 30.531 1.317 1 97.38 189 LEU B N 1
ATOM 3399 C CA . LEU B 1 189 ? -3.992 31.875 1.812 1 97.38 189 LEU B CA 1
ATOM 3400 C C . LEU B 1 189 ? -4.867 32.625 0.817 1 97.38 189 LEU B C 1
ATOM 3402 O O . LEU B 1 189 ? -5.852 33.25 1.205 1 97.38 189 LEU B O 1
ATOM 3406 N N . ALA B 1 190 ? -4.508 32.5 -0.422 1 96.44 190 ALA B N 1
ATOM 3407 C CA . ALA B 1 190 ? -5.289 33.125 -1.475 1 96.44 190 ALA B CA 1
ATOM 3408 C C . ALA B 1 190 ? -6.707 32.562 -1.529 1 96.44 190 ALA B C 1
ATOM 3410 O O . ALA B 1 190 ? -7.676 33.312 -1.663 1 96.44 190 ALA B O 1
ATOM 3411 N N . ALA B 1 191 ? -6.812 31.281 -1.398 1 96.25 191 ALA B N 1
ATOM 3412 C CA . ALA B 1 191 ? -8.109 30.609 -1.446 1 96.25 191 ALA B CA 1
ATOM 3413 C C . ALA B 1 191 ? -8.992 31.031 -0.277 1 96.25 191 ALA B C 1
ATOM 3415 O O . ALA B 1 191 ? -10.219 30.984 -0.37 1 96.25 191 ALA B O 1
ATOM 3416 N N . LEU B 1 192 ? -8.391 31.516 0.813 1 97.31 192 LEU B N 1
ATOM 3417 C CA . LEU B 1 192 ? -9.117 31.891 2.023 1 97.31 192 LEU B CA 1
ATOM 3418 C C . LEU B 1 192 ? -9.531 33.344 1.979 1 97.31 192 LEU B C 1
ATOM 3420 O O . LEU B 1 192 ? -10.18 33.844 2.902 1 97.31 192 LEU B O 1
ATOM 3424 N N . GLY B 1 193 ? -9.117 34.094 0.961 1 95.94 193 GLY B N 1
ATOM 3425 C CA . GLY B 1 193 ? -9.531 35.469 0.822 1 95.94 193 GLY B CA 1
ATOM 3426 C C . GLY B 1 193 ? -8.422 36.469 1.124 1 95.94 193 GLY B C 1
ATOM 3427 O O . GLY B 1 193 ? -8.656 37.688 1.198 1 95.94 193 GLY B O 1
ATOM 3428 N N . GLY B 1 194 ? -7.258 35.969 1.426 1 96.5 194 GLY B N 1
ATOM 3429 C CA . GLY B 1 194 ? -6.117 36.844 1.617 1 96.5 194 GLY B CA 1
ATOM 3430 C C . GLY B 1 194 ? -5.836 37.156 3.076 1 96.5 194 GLY B C 1
ATOM 3431 O O . GLY B 1 194 ? -6.609 36.781 3.957 1 96.5 194 GLY B O 1
ATOM 3432 N N . ILE B 1 195 ? -4.805 37.906 3.305 1 96.81 195 ILE B N 1
ATOM 3433 C CA . ILE B 1 195 ? -4.254 38.156 4.629 1 96.81 195 ILE B CA 1
ATOM 3434 C C . ILE B 1 195 ? -5.277 38.906 5.48 1 96.81 195 ILE B C 1
ATOM 3436 O O . ILE B 1 195 ? -5.5 38.562 6.641 1 96.81 195 ILE B O 1
ATOM 3440 N N . ASP B 1 196 ? -5.879 39.875 4.914 1 95.69 196 ASP B N 1
ATOM 3441 C CA . ASP B 1 196 ? -6.797 40.719 5.676 1 95.69 196 ASP B CA 1
ATOM 3442 C C . ASP B 1 196 ? -7.996 39.906 6.168 1 95.69 196 ASP B C 1
ATOM 3444 O O . ASP B 1 196 ? -8.406 40.031 7.324 1 95.69 196 ASP B O 1
ATOM 3448 N N . ALA B 1 197 ? -8.477 39.094 5.281 1 96.38 197 ALA B N 1
ATOM 3449 C CA . ALA B 1 197 ? -9.609 38.25 5.652 1 96.38 197 ALA B CA 1
ATOM 3450 C C . ALA B 1 197 ? -9.227 37.281 6.777 1 96.38 197 ALA B C 1
ATOM 3452 O O . ALA B 1 197 ? -9.984 37.125 7.738 1 96.38 197 ALA B O 1
ATOM 3453 N N . VAL B 1 198 ? -8.078 36.75 6.711 1 97.69 198 VAL B N 1
ATOM 3454 C CA . VAL B 1 198 ? -7.605 35.75 7.668 1 97.69 198 VAL B CA 1
ATOM 3455 C C . VAL B 1 198 ? -7.359 36.406 9.023 1 97.69 198 VAL B C 1
ATOM 3457 O O . VAL B 1 198 ? -7.734 35.875 10.062 1 97.69 198 VAL B O 1
ATOM 3460 N N . LEU B 1 199 ? -6.836 37.625 9.07 1 97.44 199 LEU B N 1
ATOM 3461 C CA . LEU B 1 199 ? -6.434 38.312 10.305 1 97.44 199 LEU B CA 1
ATOM 3462 C C . LEU B 1 199 ? -7.652 38.812 11.07 1 97.44 199 LEU B C 1
ATOM 3464 O O . LEU B 1 199 ? -7.551 39.156 12.25 1 97.44 199 LEU B O 1
ATOM 3468 N N . THR B 1 200 ? -8.781 38.844 10.383 1 96.44 200 THR B N 1
ATOM 3469 C CA . THR B 1 200 ? -10 39.219 11.086 1 96.44 200 THR B CA 1
ATOM 3470 C C . THR B 1 200 ? -10.547 38 11.867 1 96.44 200 THR B C 1
ATOM 3472 O O . THR B 1 200 ? -11.43 38.156 12.719 1 96.44 200 THR B O 1
ATOM 3475 N N . THR B 1 201 ? -10.016 36.875 11.578 1 96.81 201 THR B N 1
ATOM 3476 C CA . THR B 1 201 ? -10.633 35.656 12.086 1 96.81 201 THR B CA 1
ATOM 3477 C C . THR B 1 201 ? -9.703 34.938 13.07 1 96.81 201 THR B C 1
ATOM 3479 O O . THR B 1 201 ? -10.164 34.281 14 1 96.81 201 THR B O 1
ATOM 3482 N N . VAL B 1 202 ? -8.367 35.094 12.898 1 98.12 202 VAL B N 1
ATOM 3483 C CA . VAL B 1 202 ? -7.414 34.344 13.711 1 98.12 202 VAL B CA 1
ATOM 3484 C C . VAL B 1 202 ? -6.41 35.312 14.352 1 98.12 202 VAL B C 1
ATOM 3486 O O . VAL B 1 202 ? -6.34 36.5 13.977 1 98.12 202 VAL B O 1
ATOM 3489 N N . GLY B 1 203 ? -5.652 34.844 15.305 1 98.06 203 GLY B N 1
ATOM 3490 C CA . GLY B 1 203 ? -4.691 35.656 16.016 1 98.06 203 GLY B CA 1
ATOM 3491 C C . GLY B 1 203 ? -3.477 36 15.188 1 98.06 203 GLY B C 1
ATOM 3492 O O . GLY B 1 203 ? -3.008 37.156 15.219 1 98.06 203 GLY B O 1
ATOM 3493 N N . ALA B 1 204 ? -2.949 35.094 14.484 1 98.69 204 ALA B N 1
ATOM 3494 C CA . ALA B 1 204 ? -1.782 35.25 13.625 1 98.69 204 ALA B CA 1
ATOM 3495 C C . ALA B 1 204 ? -1.819 34.281 12.445 1 98.69 204 ALA B C 1
ATOM 3497 O O . ALA B 1 204 ? -2.508 33.281 12.492 1 98.69 204 ALA B O 1
ATOM 3498 N N . VAL B 1 205 ? -1.137 34.656 11.383 1 98.81 205 VAL B N 1
ATOM 3499 C CA . VAL B 1 205 ? -0.993 33.781 10.227 1 98.81 205 VAL B CA 1
ATOM 3500 C C . VAL B 1 205 ? 0.47 33.75 9.789 1 98.81 205 VAL B C 1
ATOM 3502 O O . VAL B 1 205 ? 1.141 34.781 9.727 1 98.81 205 VAL B O 1
ATOM 3505 N N . ALA B 1 206 ? 0.984 32.625 9.688 1 98.88 206 ALA B N 1
ATOM 3506 C CA . ALA B 1 206 ? 2.279 32.344 9.062 1 98.88 206 ALA B CA 1
ATOM 3507 C C . ALA B 1 206 ? 2.119 31.531 7.793 1 98.88 206 ALA B C 1
ATOM 3509 O O . ALA B 1 206 ? 1.502 30.453 7.809 1 98.88 206 ALA B O 1
ATOM 3510 N N . TRP B 1 207 ? 2.641 31.984 6.613 1 98.56 207 TRP B N 1
ATOM 3511 C CA . TRP B 1 207 ? 2.439 31.234 5.371 1 98.56 207 TRP B CA 1
ATOM 3512 C C . TRP B 1 207 ? 3.752 31.078 4.613 1 98.56 207 TRP B C 1
ATOM 3514 O O . TRP B 1 207 ? 4.652 31.906 4.734 1 98.56 207 TRP B O 1
ATOM 3524 N N . THR B 1 208 ? 3.807 29.906 3.951 1 98 208 THR B N 1
ATOM 3525 C CA . THR B 1 208 ? 5.004 29.578 3.182 1 98 208 THR B CA 1
ATOM 3526 C C . THR B 1 208 ? 4.852 30.031 1.73 1 98 208 THR B C 1
ATOM 3528 O O . THR B 1 208 ? 3.738 30.062 1.202 1 98 208 THR B O 1
ATOM 3531 N N . ALA B 1 209 ? 5.984 30.422 1.122 1 95.81 209 ALA B N 1
ATOM 3532 C CA . ALA B 1 209 ? 6.062 30.797 -0.285 1 95.81 209 ALA B CA 1
ATOM 3533 C C . ALA B 1 209 ? 7.105 29.969 -1.024 1 95.81 209 ALA B C 1
ATOM 3535 O O . ALA B 1 209 ? 7.898 30.516 -1.804 1 95.81 209 ALA B O 1
ATOM 3536 N N . GLY B 1 210 ? 7.145 28.719 -0.752 1 92.31 210 GLY B N 1
ATOM 3537 C CA . GLY B 1 210 ? 8.086 27.828 -1.407 1 92.31 210 GLY B CA 1
ATOM 3538 C C . GLY B 1 210 ? 9.531 28.266 -1.239 1 92.31 210 GLY B C 1
ATOM 3539 O O . GLY B 1 210 ? 9.984 28.516 -0.119 1 92.31 210 GLY B O 1
ATOM 3540 N N . PRO B 1 211 ? 10.195 28.359 -2.387 1 91.25 211 PRO B N 1
ATOM 3541 C CA . PRO B 1 211 ? 11.609 28.75 -2.332 1 91.25 211 PRO B CA 1
ATOM 3542 C C . PRO B 1 211 ? 11.805 30.203 -1.898 1 91.25 211 PRO B C 1
ATOM 3544 O O . PRO B 1 211 ? 12.93 30.609 -1.603 1 91.25 211 PRO B O 1
ATOM 3547 N N . ASP B 1 212 ? 10.758 30.969 -1.825 1 94.38 212 ASP B N 1
ATOM 3548 C CA . ASP B 1 212 ? 10.867 32.375 -1.47 1 94.38 212 ASP B CA 1
ATOM 3549 C C . ASP B 1 212 ? 10.781 32.562 0.042 1 94.38 212 ASP B C 1
ATOM 3551 O O . ASP B 1 212 ? 10.906 33.688 0.538 1 94.38 212 ASP B O 1
ATOM 3555 N N . GLY B 1 213 ? 10.531 31.5 0.738 1 97.5 213 GLY B N 1
ATOM 3556 C CA . GLY B 1 213 ? 10.562 31.578 2.189 1 97.5 213 GLY B CA 1
ATOM 3557 C C . GLY B 1 213 ? 9.188 31.578 2.818 1 97.5 213 GLY B C 1
ATOM 3558 O O . GLY B 1 213 ? 8.328 30.766 2.461 1 97.5 213 GLY B O 1
ATOM 3559 N N . ALA B 1 214 ? 9.109 32.375 3.916 1 98.69 214 ALA B N 1
ATOM 3560 C CA . ALA B 1 214 ? 7.855 32.406 4.668 1 98.69 214 ALA B CA 1
ATOM 3561 C C . ALA B 1 214 ? 7.605 33.781 5.289 1 98.69 214 ALA B C 1
ATOM 3563 O O . ALA B 1 214 ? 8.523 34.594 5.406 1 98.69 214 ALA B O 1
ATOM 3564 N N . HIS B 1 215 ? 6.367 33.969 5.617 1 98.75 215 HIS B N 1
ATOM 3565 C CA . HIS B 1 215 ? 5.898 35.25 6.156 1 98.75 215 HIS B CA 1
ATOM 3566 C C . HIS B 1 215 ? 5.031 35.031 7.391 1 98.75 215 HIS B C 1
ATOM 3568 O O . HIS B 1 215 ? 4.5 33.938 7.602 1 98.75 215 HIS B O 1
ATOM 3574 N N . TRP B 1 216 ? 5.02 36.062 8.227 1 98.75 216 TRP B N 1
ATOM 3575 C CA . TRP B 1 216 ? 4.199 36.125 9.438 1 98.75 216 TRP B CA 1
ATOM 3576 C C . TRP B 1 216 ? 3.461 37.438 9.539 1 98.75 216 TRP B C 1
ATOM 3578 O O . TRP B 1 216 ? 4.012 38.5 9.203 1 98.75 216 TRP B O 1
ATOM 3588 N N . ALA B 1 217 ? 2.188 37.438 9.875 1 98.69 217 ALA B N 1
ATOM 3589 C CA . ALA B 1 217 ? 1.439 38.688 10.156 1 98.69 217 ALA B CA 1
ATOM 3590 C C . ALA B 1 217 ? 0.571 38.5 11.398 1 98.69 217 ALA B C 1
ATOM 3592 O O . ALA B 1 217 ? -0.033 37.469 11.609 1 98.69 217 ALA B O 1
ATOM 3593 N N . ASP B 1 218 ? 0.565 39.5 12.258 1 98.06 218 ASP B N 1
ATOM 3594 C CA . ASP B 1 218 ? -0.352 39.625 13.383 1 98.06 218 ASP B CA 1
ATOM 3595 C C . ASP B 1 218 ? -0.626 41.094 13.688 1 98.06 218 ASP B C 1
ATOM 3597 O O . ASP B 1 218 ? -0.348 41.969 12.867 1 98.06 218 ASP B O 1
ATOM 3601 N N . ALA B 1 219 ? -1.26 41.312 14.797 1 95.81 219 ALA B N 1
ATOM 3602 C CA . ALA B 1 219 ? -1.667 42.688 15.148 1 95.81 219 ALA B CA 1
ATOM 3603 C C . ALA B 1 219 ? -0.456 43.594 15.281 1 95.81 219 ALA B C 1
ATOM 3605 O O . ALA B 1 219 ? -0.58 44.812 15.164 1 95.81 219 ALA B O 1
ATOM 3606 N N . ARG B 1 220 ? 0.701 42.969 15.531 1 96.81 220 ARG B N 1
ATOM 3607 C CA . ARG B 1 220 ? 1.903 43.75 15.773 1 96.81 220 ARG B CA 1
ATOM 3608 C C . ARG B 1 220 ? 2.564 44.156 14.461 1 96.81 220 ARG B C 1
ATOM 3610 O O . ARG B 1 220 ? 3.332 45.125 14.422 1 96.81 220 ARG B O 1
ATOM 3617 N N . GLY B 1 221 ? 2.355 43.375 13.445 1 96.75 221 GLY B N 1
ATOM 3618 C CA . GLY B 1 221 ? 2.998 43.688 12.18 1 96.75 221 GLY B CA 1
ATOM 3619 C C . GLY B 1 221 ? 3.256 42.469 11.32 1 96.75 221 GLY B C 1
ATOM 3620 O O . GLY B 1 221 ? 2.539 41.469 11.422 1 96.75 221 GLY B O 1
ATOM 3621 N N . ARG B 1 222 ? 4.215 42.688 10.391 1 97.94 222 ARG B N 1
ATOM 3622 C CA . ARG B 1 222 ? 4.559 41.656 9.438 1 97.94 222 ARG B CA 1
ATOM 3623 C C . ARG B 1 222 ? 6.055 41.344 9.461 1 97.94 222 ARG B C 1
ATOM 3625 O O . ARG B 1 222 ? 6.867 42.25 9.664 1 97.94 222 ARG B O 1
ATOM 3632 N N . TRP B 1 223 ? 6.375 40.125 9.352 1 98.5 223 TRP B N 1
ATOM 3633 C CA . TRP B 1 223 ? 7.746 39.625 9.289 1 98.5 223 TRP B CA 1
ATOM 3634 C C . TRP B 1 223 ? 7.938 38.688 8.102 1 98.5 223 TRP B C 1
ATOM 3636 O O . TRP B 1 223 ? 6.98 38.062 7.637 1 98.5 223 TRP B O 1
ATOM 3646 N N . SER B 1 224 ? 9.195 38.625 7.57 1 98.44 224 SER B N 1
ATOM 3647 C CA . SER B 1 224 ? 9.547 37.719 6.48 1 98.44 224 SER B CA 1
ATOM 3648 C C . SER B 1 224 ? 10.938 37.125 6.668 1 98.44 224 SER B C 1
ATOM 3650 O O . SER B 1 224 ? 11.844 37.812 7.145 1 98.44 224 SER B O 1
ATOM 3652 N N . VAL B 1 225 ? 11.039 35.906 6.293 1 98.31 225 VAL B N 1
ATOM 3653 C CA . VAL B 1 225 ? 12.328 35.219 6.32 1 98.31 225 VAL B CA 1
ATOM 3654 C C . VAL B 1 225 ? 12.539 34.469 5.012 1 98.31 225 VAL B C 1
ATOM 3656 O O . VAL B 1 225 ? 11.633 33.812 4.52 1 98.31 225 VAL B O 1
ATOM 3659 N N . PRO B 1 226 ? 13.719 34.656 4.371 1 97.44 226 PRO B N 1
ATOM 3660 C CA . PRO B 1 226 ? 14.023 33.844 3.184 1 97.44 226 PRO B CA 1
ATOM 3661 C C . PRO B 1 226 ? 14.258 32.375 3.512 1 97.44 226 PRO B C 1
ATOM 3663 O O . PRO B 1 226 ? 14.633 32.031 4.637 1 97.44 226 PRO B O 1
ATOM 3666 N N . ALA B 1 227 ? 13.969 31.531 2.514 1 96.56 227 ALA B N 1
ATOM 3667 C CA . ALA B 1 227 ? 14.273 30.109 2.672 1 96.56 227 ALA B CA 1
ATOM 3668 C C . ALA B 1 227 ? 15.75 29.828 2.404 1 96.56 227 ALA B C 1
ATOM 3670 O O . ALA B 1 227 ? 16.344 30.406 1.491 1 96.56 227 ALA B O 1
ATOM 3671 N N . PRO B 1 228 ? 16.359 28.938 3.232 1 95.94 228 PRO B N 1
ATOM 3672 C CA . PRO B 1 228 ? 17.703 28.484 2.859 1 95.94 228 PRO B CA 1
ATOM 3673 C C . PRO B 1 228 ? 17.75 27.844 1.475 1 95.94 228 PRO B C 1
ATOM 3675 O O . PRO B 1 228 ? 16.797 27.156 1.077 1 95.94 228 PRO B O 1
ATOM 3678 N N . ARG B 1 229 ? 18.859 28.016 0.767 1 93.94 229 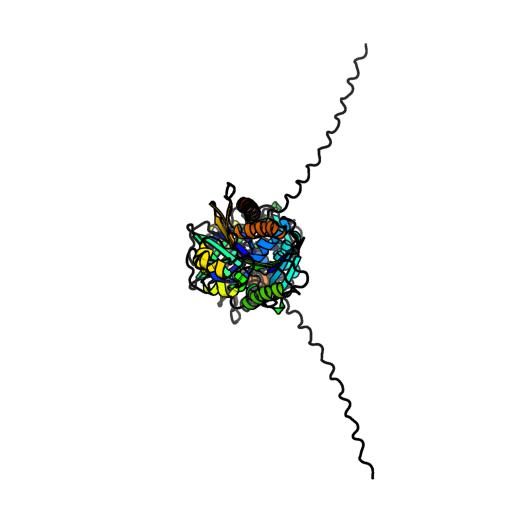ARG B N 1
ATOM 3679 C CA . ARG B 1 229 ? 19.047 27.359 -0.529 1 93.94 229 ARG B CA 1
ATOM 3680 C C . ARG B 1 229 ? 19.578 25.953 -0.363 1 93.94 229 ARG B C 1
ATOM 3682 O O . ARG B 1 229 ? 20.625 25.734 0.24 1 93.94 229 ARG B O 1
ATOM 3689 N N . VAL B 1 230 ? 18.75 25.031 -0.825 1 94.94 230 VAL B N 1
ATOM 3690 C CA . VAL B 1 230 ? 19.172 23.641 -0.754 1 94.94 230 VAL B CA 1
ATOM 3691 C C . VAL B 1 230 ? 18.797 22.922 -2.051 1 94.94 230 VAL B C 1
ATOM 3693 O O . VAL B 1 230 ? 17.984 23.422 -2.836 1 94.94 230 VAL B O 1
ATOM 3696 N N . ASP B 1 231 ? 19.438 21.75 -2.344 1 94.44 231 ASP B N 1
ATOM 3697 C CA . ASP B 1 231 ? 19.047 20.891 -3.457 1 94.44 231 ASP B CA 1
ATOM 3698 C C . ASP B 1 231 ? 17.781 20.094 -3.111 1 94.44 231 ASP B C 1
ATOM 3700 O O . ASP B 1 231 ? 17.812 19.219 -2.238 1 94.44 231 ASP B O 1
ATOM 3704 N N . VAL B 1 232 ? 16.797 20.391 -3.861 1 93.19 232 VAL B N 1
ATOM 3705 C CA . VAL B 1 232 ? 15.516 19.766 -3.566 1 93.19 232 VAL B CA 1
ATOM 3706 C C . VAL B 1 232 ? 15.453 18.375 -4.188 1 93.19 232 VAL B C 1
ATOM 3708 O O . VAL B 1 232 ? 15.664 18.219 -5.391 1 93.19 232 VAL B O 1
ATOM 3711 N N . VAL B 1 233 ? 15.195 17.422 -3.391 1 90.5 233 VAL B N 1
ATOM 3712 C CA . VAL B 1 233 ? 15.016 16.047 -3.82 1 90.5 233 VAL B CA 1
ATOM 3713 C C . VAL B 1 233 ? 13.523 15.711 -3.865 1 90.5 233 VAL B C 1
ATOM 3715 O O . VAL B 1 233 ? 13.039 15.133 -4.844 1 90.5 233 VAL B O 1
ATOM 3718 N N . ASP B 1 234 ? 12.812 16.078 -2.873 1 89.69 234 ASP B N 1
ATOM 3719 C CA . ASP B 1 234 ? 11.391 15.766 -2.709 1 89.69 234 ASP B CA 1
ATOM 3720 C C . ASP B 1 234 ? 10.703 16.797 -1.816 1 89.69 234 ASP B C 1
ATOM 3722 O O . ASP B 1 234 ? 11.031 16.906 -0.632 1 89.69 234 ASP B O 1
ATOM 3726 N N . ALA B 1 235 ? 9.703 17.406 -2.328 1 89.62 235 ALA B N 1
ATOM 3727 C CA . ALA B 1 235 ? 9.07 18.484 -1.585 1 89.62 235 ALA B CA 1
ATOM 3728 C C . ALA B 1 235 ? 7.922 17.969 -0.72 1 89.62 235 ALA B C 1
ATOM 3730 O O . ALA B 1 235 ? 7.266 18.734 -0.017 1 89.62 235 ALA B O 1
ATOM 3731 N N . THR B 1 236 ? 7.711 16.656 -0.775 1 88.06 236 THR B N 1
ATOM 3732 C CA . THR B 1 236 ? 6.625 16.062 0.002 1 88.06 236 THR B CA 1
ATOM 3733 C C . THR B 1 236 ? 6.844 16.297 1.495 1 88.06 236 THR B C 1
ATOM 3735 O O . THR B 1 236 ? 7.918 16.016 2.023 1 88.06 236 THR B O 1
ATOM 3738 N N . GLY B 1 237 ? 5.895 16.922 2.15 1 92.31 237 GLY B N 1
ATOM 3739 C CA . GLY B 1 237 ? 5.949 17.094 3.594 1 92.31 237 GLY B CA 1
ATOM 3740 C C . GLY B 1 237 ? 6.691 18.344 4.016 1 92.31 237 GLY B C 1
ATOM 3741 O O . GLY B 1 237 ? 6.891 18.578 5.211 1 92.31 237 GLY B O 1
ATOM 3742 N N . ALA B 1 238 ? 7.078 19.156 3.064 1 95.12 238 ALA B N 1
ATOM 3743 C CA . ALA B 1 238 ? 7.789 20.391 3.4 1 95.12 238 ALA B CA 1
ATOM 3744 C C . ALA B 1 238 ? 6.949 21.281 4.309 1 95.12 238 ALA B C 1
ATOM 3746 O O . ALA B 1 238 ? 7.461 21.859 5.266 1 95.12 238 ALA B O 1
ATOM 3747 N N . GLY B 1 239 ? 5.707 21.359 3.949 1 96.75 239 GLY B N 1
ATOM 3748 C CA . GLY B 1 239 ? 4.809 22.141 4.785 1 96.75 239 GLY B CA 1
ATOM 3749 C C . GLY B 1 239 ? 4.664 21.594 6.188 1 96.75 239 GLY B C 1
ATOM 3750 O O . GLY B 1 239 ? 4.621 22.344 7.16 1 96.75 239 GLY B O 1
ATOM 3751 N N . ASP B 1 240 ? 4.578 20.328 6.328 1 97.88 240 ASP B N 1
ATOM 3752 C CA . ASP B 1 240 ? 4.477 19.688 7.633 1 97.88 240 ASP B CA 1
ATOM 3753 C C . ASP B 1 240 ? 5.723 19.938 8.477 1 97.88 240 ASP B C 1
ATOM 3755 O O . ASP B 1 240 ? 5.625 20.203 9.672 1 97.88 240 ASP B O 1
ATOM 3759 N N . ALA B 1 241 ? 6.836 19.828 7.816 1 98 241 ALA B N 1
ATOM 3760 C CA . ALA B 1 241 ? 8.102 20.109 8.492 1 98 241 ALA B CA 1
ATOM 3761 C C . ALA B 1 241 ? 8.172 21.578 8.93 1 98 241 ALA B C 1
ATOM 3763 O O . ALA B 1 241 ? 8.617 21.875 10.039 1 98 241 ALA B O 1
ATOM 3764 N N . PHE B 1 242 ? 7.73 22.469 8.07 1 98.62 242 PHE B N 1
ATOM 3765 C CA . PHE B 1 242 ? 7.672 23.875 8.406 1 98.62 242 PHE B CA 1
ATOM 3766 C C . PHE B 1 242 ? 6.816 24.109 9.641 1 98.62 242 PHE B C 1
ATOM 3768 O O . PHE B 1 242 ? 7.238 24.797 10.578 1 98.62 242 PHE B O 1
ATOM 3775 N N . ASP B 1 243 ? 5.629 23.531 9.594 1 98.81 243 ASP B N 1
ATOM 3776 C CA . ASP B 1 243 ? 4.727 23.656 10.734 1 98.81 243 ASP B CA 1
ATOM 3777 C C . ASP B 1 243 ? 5.418 23.25 12.031 1 98.81 243 ASP B C 1
ATOM 3779 O O . ASP B 1 243 ? 5.383 23.984 13.016 1 98.81 243 ASP B O 1
ATOM 3783 N N . ALA B 1 244 ? 6.066 22.125 12.008 1 98.75 244 ALA B N 1
ATOM 3784 C CA . ALA B 1 244 ? 6.703 21.578 13.203 1 98.75 244 ALA B CA 1
ATOM 3785 C C . ALA B 1 244 ? 7.828 22.484 13.688 1 98.75 244 ALA B C 1
ATOM 3787 O O . ALA B 1 244 ? 7.926 22.781 14.883 1 98.75 244 ALA B O 1
ATOM 3788 N N . GLY B 1 245 ? 8.672 22.906 12.773 1 98.69 245 GLY B N 1
ATOM 3789 C CA . GLY B 1 245 ? 9.766 23.781 13.148 1 98.69 245 GLY B CA 1
ATOM 3790 C C . GLY B 1 245 ? 9.297 25.109 13.727 1 98.69 245 GLY B C 1
ATOM 3791 O O . GLY B 1 245 ? 9.828 25.562 14.734 1 98.69 245 GLY B O 1
ATOM 3792 N N . LEU B 1 246 ? 8.344 25.688 13.055 1 98.81 246 LEU B N 1
ATOM 3793 C CA . LEU B 1 246 ? 7.801 26.953 13.523 1 98.81 246 LEU B CA 1
ATOM 3794 C C . LEU B 1 246 ? 7.164 26.797 14.898 1 98.81 246 LEU B C 1
ATOM 3796 O O . LEU B 1 246 ? 7.43 27.594 15.805 1 98.81 246 LEU B O 1
ATOM 3800 N N . LEU B 1 247 ? 6.383 25.781 15.086 1 98.69 247 LEU B N 1
ATOM 3801 C CA . LEU B 1 247 ? 5.676 25.562 16.344 1 98.69 247 LEU B CA 1
ATOM 3802 C C . LEU B 1 247 ? 6.66 25.281 17.469 1 98.69 247 LEU B C 1
ATOM 3804 O O . LEU B 1 247 ? 6.473 25.766 18.594 1 98.69 247 LEU B O 1
ATOM 3808 N N . ALA B 1 248 ? 7.652 24.5 17.172 1 98.31 248 ALA B N 1
ATOM 3809 C CA . ALA B 1 248 ? 8.656 24.203 18.188 1 98.31 248 ALA B CA 1
ATOM 3810 C C . ALA B 1 248 ? 9.266 25.484 18.75 1 98.31 248 ALA B C 1
ATOM 3812 O O . ALA B 1 248 ? 9.359 25.656 19.953 1 98.31 248 ALA B O 1
ATOM 3813 N N . ALA B 1 249 ? 9.648 26.391 17.891 1 98.38 249 ALA B N 1
ATOM 3814 C CA . ALA B 1 249 ? 10.266 27.656 18.297 1 98.38 249 ALA B CA 1
ATOM 3815 C C . ALA B 1 249 ? 9.242 28.562 18.969 1 98.38 249 ALA B C 1
ATOM 3817 O O . ALA B 1 249 ? 9.516 29.141 20.016 1 98.38 249 ALA B O 1
ATOM 3818 N N . TRP B 1 250 ? 8.078 28.656 18.375 1 98.12 250 TRP B N 1
ATOM 3819 C CA . TRP B 1 250 ? 7.031 29.547 18.859 1 98.12 250 TRP B CA 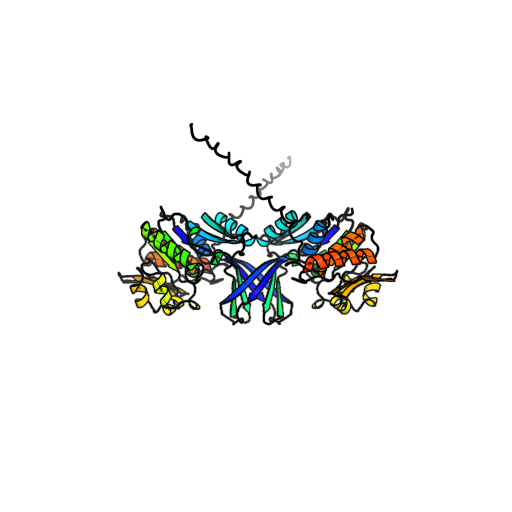1
ATOM 3820 C C . TRP B 1 250 ? 6.594 29.156 20.266 1 98.12 250 TRP B C 1
ATOM 3822 O O . TRP B 1 250 ? 6.457 30 21.141 1 98.12 250 TRP B O 1
ATOM 3832 N N . LEU B 1 251 ? 6.449 27.875 20.5 1 96.94 251 LEU B N 1
ATOM 3833 C CA . LEU B 1 251 ? 5.992 27.391 21.797 1 96.94 251 LEU B CA 1
ATOM 3834 C C . LEU B 1 251 ? 7.094 27.5 22.844 1 96.94 251 LEU B C 1
ATOM 3836 O O . LEU B 1 251 ? 6.824 27.469 24.047 1 96.94 251 LEU B O 1
ATOM 3840 N N . ALA B 1 252 ? 8.281 27.641 22.391 1 96.56 252 ALA B N 1
ATOM 3841 C CA . ALA B 1 252 ? 9.414 27.859 23.281 1 96.56 252 ALA B CA 1
ATOM 3842 C C . ALA B 1 252 ? 9.586 29.344 23.594 1 96.56 252 ALA B C 1
ATOM 3844 O O . ALA B 1 252 ? 10.492 29.719 24.344 1 96.56 252 ALA B O 1
ATOM 3845 N N . GLY B 1 253 ? 8.836 30.172 22.922 1 96.69 253 GLY B N 1
ATOM 3846 C CA . GLY B 1 253 ? 8.844 31.578 23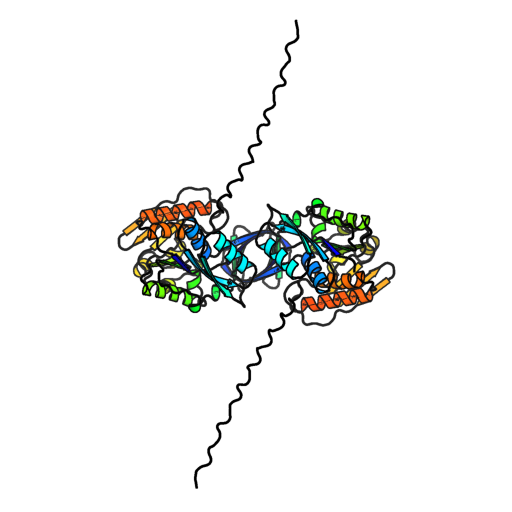.281 1 96.69 253 GLY B CA 1
ATOM 3847 C C . GLY B 1 253 ? 9.484 32.469 22.234 1 96.69 253 GLY B C 1
ATOM 3848 O O . GLY B 1 253 ? 9.656 33.656 22.438 1 96.69 253 GLY B O 1
ATOM 3849 N N . ALA B 1 254 ? 9.766 31.938 21.125 1 97.69 254 ALA B N 1
ATOM 3850 C CA . ALA B 1 254 ? 10.406 32.719 20.062 1 97.69 254 ALA B CA 1
ATOM 3851 C C . ALA B 1 254 ? 9.43 33.719 19.453 1 97.69 254 ALA B C 1
ATOM 3853 O O . ALA B 1 254 ? 8.234 33.469 19.375 1 97.69 254 ALA B O 1
ATOM 3854 N N . GLY B 1 255 ? 9.969 34.844 18.984 1 97.62 255 GLY B N 1
ATOM 3855 C CA . GLY B 1 255 ? 9.18 35.812 18.219 1 97.62 255 GLY B CA 1
ATOM 3856 C C . GLY B 1 255 ? 8.93 35.375 16.797 1 97.62 255 GLY B C 1
ATOM 3857 O O . GLY B 1 255 ? 9.383 34.312 16.375 1 97.62 255 GLY B O 1
ATOM 3858 N N . PRO B 1 256 ? 8.211 36.219 16.047 1 98.38 256 PRO B N 1
ATOM 3859 C CA . PRO B 1 256 ? 7.777 35.844 14.703 1 98.38 256 PRO B CA 1
ATOM 3860 C C . PRO B 1 256 ? 8.945 35.531 13.781 1 98.38 256 PRO B C 1
ATOM 3862 O O . PRO B 1 256 ? 8.922 34.5 13.094 1 98.38 256 PRO B O 1
ATOM 3865 N N . GLU B 1 257 ? 9.969 36.312 13.836 1 98.38 257 GLU B N 1
ATOM 3866 C CA . GLU B 1 257 ? 11.086 36.094 12.922 1 98.38 257 GLU B CA 1
ATOM 3867 C C . GLU B 1 257 ? 11.812 34.781 13.219 1 98.38 257 GLU B C 1
ATOM 3869 O O . GLU B 1 257 ? 12.109 34.031 12.305 1 98.38 257 GLU B O 1
ATOM 3874 N N . GLU B 1 258 ? 12.086 34.594 14.445 1 98.44 258 GLU B N 1
ATOM 3875 C CA . GLU B 1 258 ? 12.781 33.344 14.844 1 98.44 258 GLU B CA 1
ATOM 3876 C C . GLU B 1 258 ? 11.922 32.125 14.594 1 98.44 258 GLU B C 1
ATOM 3878 O O . GLU B 1 258 ? 12.438 31.078 14.203 1 98.44 258 GLU B O 1
ATOM 3883 N N . ALA B 1 259 ? 10.656 32.188 14.82 1 98.69 259 ALA B N 1
ATOM 3884 C CA . ALA B 1 259 ? 9.734 31.109 14.531 1 98.69 259 ALA B CA 1
ATOM 3885 C C . ALA B 1 259 ? 9.734 30.766 13.047 1 98.69 259 ALA B C 1
ATOM 3887 O O . ALA B 1 259 ? 9.828 29.594 12.672 1 98.69 259 ALA B O 1
ATOM 3888 N N . LEU B 1 260 ? 9.711 31.797 12.25 1 98.81 260 LEU B N 1
ATOM 3889 C CA . LEU B 1 260 ? 9.758 31.609 10.805 1 98.81 260 LEU B CA 1
ATOM 3890 C C . LEU B 1 260 ? 11.062 30.938 10.383 1 98.81 260 LEU B C 1
ATOM 3892 O O . LEU B 1 260 ? 11.055 30 9.57 1 98.81 260 LEU B O 1
ATOM 3896 N N . ARG B 1 261 ? 12.141 31.406 10.938 1 98.62 261 ARG B N 1
ATOM 3897 C CA . ARG B 1 261 ? 13.445 30.844 10.586 1 98.62 261 ARG B CA 1
ATOM 3898 C C . ARG B 1 261 ? 13.523 29.375 10.93 1 98.62 261 ARG B C 1
ATOM 3900 O O . ARG B 1 261 ? 14.062 28.578 10.164 1 98.62 261 ARG B O 1
ATOM 3907 N N . SER B 1 262 ? 13 29.078 12.086 1 98.56 262 SER B N 1
ATOM 3908 C CA . SER B 1 262 ? 12.992 27.688 12.516 1 98.56 262 SER B CA 1
ATOM 3909 C C . SER B 1 262 ? 12.141 26.828 11.586 1 98.56 262 SER B C 1
ATOM 3911 O O . SER B 1 262 ? 12.531 25.719 11.227 1 98.56 262 SER B O 1
ATOM 3913 N N . GLY B 1 263 ? 10.992 27.312 11.172 1 98.75 263 GLY B N 1
ATOM 3914 C CA . GLY B 1 263 ? 10.164 26.625 10.203 1 98.75 263 GLY B CA 1
ATOM 3915 C C . GLY B 1 263 ? 10.852 26.406 8.875 1 98.75 263 GLY B C 1
ATOM 3916 O O . GLY B 1 263 ? 10.836 25.297 8.336 1 98.75 263 GLY B O 1
ATOM 3917 N N . CYS B 1 264 ? 11.5 27.438 8.383 1 98.38 264 CYS B N 1
ATOM 3918 C CA . CYS B 1 264 ? 12.195 27.359 7.102 1 98.38 264 CYS B CA 1
ATOM 3919 C C . CYS B 1 264 ? 13.344 26.359 7.168 1 98.38 264 CYS B C 1
ATOM 3921 O O . CYS B 1 264 ? 13.594 25.625 6.207 1 98.38 264 CYS B O 1
ATOM 3923 N N . THR B 1 265 ? 13.992 26.359 8.281 1 97.62 265 THR B N 1
ATOM 3924 C CA . THR B 1 265 ? 15.109 25.438 8.461 1 97.62 265 THR B CA 1
ATOM 3925 C C . THR B 1 265 ? 14.617 23.984 8.43 1 97.62 265 THR B C 1
ATOM 3927 O O . THR B 1 265 ? 15.219 23.141 7.762 1 97.62 265 THR B O 1
ATO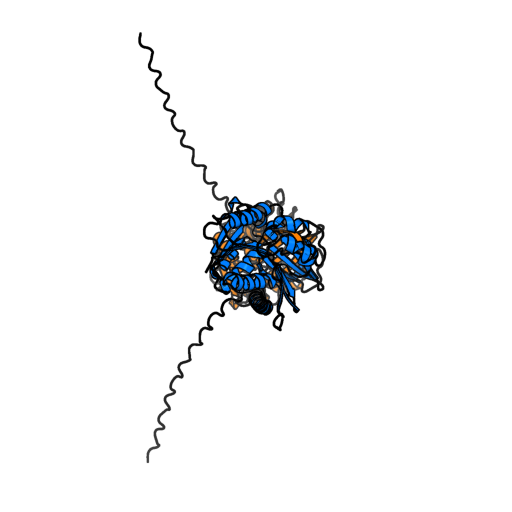M 3930 N N . ALA B 1 266 ? 13.547 23.688 9.125 1 97.56 266 ALA B N 1
ATOM 3931 C CA . ALA B 1 266 ? 12.977 22.344 9.133 1 97.56 266 ALA B CA 1
ATOM 3932 C C . ALA B 1 266 ? 12.508 21.953 7.734 1 97.56 266 ALA B C 1
ATOM 3934 O O . ALA B 1 266 ? 12.75 20.828 7.293 1 97.56 266 ALA B O 1
ATOM 3935 N N . ALA B 1 267 ? 11.867 22.859 7.035 1 97.5 267 ALA B N 1
ATOM 3936 C CA . ALA B 1 267 ? 11.398 22.578 5.68 1 97.5 267 ALA B CA 1
ATOM 3937 C C . ALA B 1 267 ? 12.562 22.312 4.734 1 97.5 267 ALA B C 1
ATOM 3939 O O . ALA B 1 267 ? 12.5 21.391 3.906 1 97.5 267 ALA B O 1
ATOM 3940 N N . ALA B 1 268 ? 13.594 23.062 4.867 1 96.19 268 ALA B N 1
ATOM 3941 C CA . ALA B 1 268 ? 14.781 22.875 4.043 1 96.19 268 ALA B CA 1
ATOM 3942 C C . ALA B 1 268 ? 15.398 21.5 4.266 1 96.19 268 ALA B C 1
ATOM 3944 O O . ALA B 1 268 ? 15.844 20.844 3.318 1 96.19 268 ALA B O 1
ATOM 3945 N N . ARG B 1 269 ? 15.438 21.109 5.477 1 95.62 269 ARG B N 1
ATOM 3946 C CA . ARG B 1 269 ? 15.93 19.766 5.801 1 95.62 269 ARG B CA 1
ATOM 3947 C C . ARG B 1 269 ? 15.039 18.703 5.176 1 95.62 269 ARG B C 1
ATOM 3949 O O . ARG B 1 269 ? 15.539 17.703 4.645 1 95.62 269 ARG B O 1
ATOM 3956 N N . ALA B 1 270 ? 13.766 18.906 5.184 1 95.69 270 ALA B N 1
ATOM 3957 C CA . ALA B 1 270 ? 12.789 17.922 4.715 1 95.69 270 ALA B CA 1
ATOM 3958 C C . ALA B 1 270 ? 12.922 17.688 3.213 1 95.69 270 ALA B C 1
ATOM 3960 O O . ALA B 1 270 ? 12.836 16.547 2.746 1 95.69 270 ALA B O 1
ATOM 3961 N N . VAL B 1 271 ? 13.195 18.656 2.422 1 94.81 271 VAL B N 1
ATOM 3962 C CA . VAL B 1 271 ? 13.102 18.578 0.968 1 94.81 271 VAL B CA 1
ATOM 3963 C C . VAL B 1 271 ? 14.367 17.938 0.402 1 94.81 271 VAL B C 1
ATOM 3965 O O . VAL B 1 271 ? 14.43 17.609 -0.784 1 94.81 271 VAL B O 1
ATOM 3968 N N . THR B 1 272 ? 15.383 17.766 1.248 1 93.5 272 THR B N 1
ATOM 3969 C CA . THR B 1 272 ? 16.656 17.219 0.765 1 93.5 272 THR B CA 1
ATOM 3970 C C . THR B 1 272 ? 16.625 15.695 0.769 1 93.5 272 THR B C 1
ATOM 3972 O O . THR B 1 272 ? 17.578 15.047 0.339 1 93.5 272 THR B O 1
ATOM 3975 N N . LYS B 1 273 ? 15.586 15.102 1.233 1 89.44 273 LYS B N 1
ATOM 3976 C CA . LYS B 1 273 ? 15.43 13.648 1.285 1 89.44 273 LYS B CA 1
ATOM 3977 C C . LYS B 1 273 ? 14.047 13.227 0.779 1 89.44 273 LYS B C 1
ATOM 3979 O O . LYS B 1 273 ? 13.109 14.023 0.793 1 89.44 273 LYS B O 1
ATOM 3984 N N . ALA B 1 274 ? 13.984 11.961 0.453 1 86.62 274 ALA B N 1
ATOM 3985 C CA . ALA B 1 274 ? 12.703 11.445 -0.013 1 86.62 274 ALA B CA 1
ATOM 3986 C C . ALA B 1 274 ? 11.766 11.164 1.159 1 86.62 274 ALA B C 1
ATOM 3988 O O . ALA B 1 274 ? 12.188 10.617 2.18 1 86.62 274 ALA B O 1
ATOM 3989 N N . GLY B 1 275 ? 10.531 11.586 0.931 1 89.44 275 GLY B N 1
ATOM 3990 C CA . GLY B 1 275 ? 9.531 11.289 1.94 1 89.44 275 GLY B CA 1
ATOM 3991 C C . GLY B 1 275 ? 9.156 12.492 2.785 1 89.44 275 GLY B C 1
ATOM 3992 O O . GLY B 1 275 ? 9.797 13.547 2.691 1 89.44 275 GLY B O 1
ATOM 3993 N N . ALA B 1 276 ? 8.195 12.273 3.637 1 93.19 276 ALA B N 1
ATOM 3994 C CA . ALA B 1 276 ? 7.594 13.398 4.344 1 93.19 276 ALA B CA 1
ATOM 3995 C C . ALA B 1 276 ? 8.078 13.453 5.793 1 93.19 276 ALA B C 1
ATOM 3997 O O . ALA B 1 276 ? 7.77 14.406 6.52 1 93.19 276 ALA B O 1
ATOM 3998 N N . ARG B 1 277 ? 8.852 12.469 6.23 1 95.5 277 ARG B N 1
ATOM 3999 C CA . ARG B 1 277 ? 9.258 12.367 7.629 1 95.5 277 ARG B CA 1
ATOM 4000 C C . ARG B 1 277 ? 10.773 12.492 7.766 1 95.5 277 ARG B C 1
ATOM 4002 O O . ARG B 1 277 ? 11.5 12.398 6.777 1 95.5 277 ARG B O 1
ATOM 4009 N N . PRO B 1 278 ? 11.203 12.734 8.984 1 92.12 278 PRO B N 1
ATOM 4010 C CA . PRO B 1 278 ? 12.641 12.914 9.148 1 92.12 278 PRO B CA 1
ATOM 4011 C C . PRO B 1 278 ? 13.438 11.641 8.844 1 92.12 278 PRO B C 1
ATOM 4013 O O . PRO B 1 278 ? 12.922 10.531 9.023 1 92.12 278 PRO B O 1
ATOM 4016 N N . PRO B 1 279 ? 14.547 11.852 8.312 1 72.38 279 PRO B N 1
ATOM 4017 C CA . PRO B 1 279 ? 15.406 10.68 8.117 1 72.38 279 PRO B CA 1
ATOM 4018 C C . PRO B 1 279 ? 15.797 10.008 9.43 1 72.38 279 PRO B C 1
ATOM 4020 O O . PRO B 1 279 ? 15.844 10.664 10.469 1 72.38 279 PRO B O 1
ATOM 4023 N N . ALA B 1 280 ? 15.641 8.633 9.508 1 62.03 280 ALA B N 1
ATOM 4024 C CA . ALA B 1 280 ? 16.109 7.941 10.711 1 62.03 280 ALA B CA 1
ATOM 4025 C C . ALA B 1 280 ? 17.516 8.391 11.094 1 62.03 280 ALA B C 1
ATOM 4027 O O . ALA B 1 280 ? 18.328 8.727 10.227 1 62.03 280 ALA B O 1
ATOM 4028 N N . PRO B 1 281 ? 17.594 8.711 12.469 1 54.84 281 PRO B N 1
ATOM 4029 C CA . PRO B 1 281 ? 18.984 9.008 12.812 1 54.84 281 PRO B CA 1
ATOM 4030 C C . PRO B 1 281 ? 19.969 7.996 12.227 1 54.84 281 PRO B C 1
ATOM 4032 O O . PRO B 1 281 ? 19.625 6.82 12.062 1 54.84 281 PRO B O 1
ATOM 4035 N N . ALA B 1 282 ? 20.703 8.43 11.344 1 44.5 282 ALA B N 1
ATOM 4036 C CA . ALA B 1 282 ? 21.719 7.52 10.844 1 44.5 282 ALA B CA 1
ATOM 4037 C C . ALA B 1 282 ? 22.172 6.543 11.93 1 44.5 282 ALA B C 1
ATOM 4039 O O . ALA B 1 282 ? 22.453 6.953 13.055 1 44.5 282 ALA B O 1
ATOM 4040 N N . SER B 1 283 ? 21.547 5.285 11.891 1 41.16 283 SER B N 1
ATOM 4041 C CA . SER B 1 283 ? 22.203 4.375 12.82 1 41.16 283 SER B CA 1
ATOM 4042 C C . SER B 1 283 ? 23.719 4.629 12.859 1 41.16 283 SER B C 1
ATOM 4044 O O . SER B 1 283 ? 24.344 4.84 11.828 1 41.16 283 SER B O 1
ATOM 4046 N N . PRO B 1 284 ? 24.172 4.98 14.023 1 37.19 284 PRO B N 1
ATOM 4047 C CA . PRO B 1 284 ? 25.625 5.105 14.023 1 37.19 284 PRO B CA 1
ATOM 4048 C C . PRO B 1 284 ? 26.312 4.004 13.219 1 37.19 284 PRO B C 1
ATOM 4050 O O . PRO B 1 284 ? 25.875 2.854 13.234 1 37.19 284 PRO B O 1
ATOM 4053 N N . SER B 1 285 ? 26.672 4.34 12.047 1 37.75 285 SER B N 1
ATOM 4054 C CA . SER B 1 285 ? 27.516 3.369 11.367 1 37.75 285 SER B CA 1
ATOM 4055 C C . SER B 1 285 ? 28.266 2.492 12.375 1 37.75 285 SER B C 1
ATOM 4057 O O . SER B 1 285 ? 28.891 3 13.312 1 37.75 285 SER B O 1
ATOM 4059 N N . ARG B 1 286 ? 27.797 1.307 12.578 1 39.28 286 ARG B N 1
ATOM 4060 C CA . ARG B 1 286 ? 28.688 0.425 13.336 1 39.28 286 ARG B CA 1
ATOM 4061 C C . ARG B 1 286 ? 30.141 0.667 12.969 1 39.28 286 ARG B C 1
ATOM 4063 O O . ARG B 1 286 ? 30.516 0.548 11.805 1 39.28 286 ARG B O 1
ATOM 4070 N N . SER B 1 287 ? 30.828 1.438 13.695 1 36.28 287 SER B N 1
ATOM 4071 C CA . SER B 1 287 ? 32.281 1.527 13.555 1 36.28 287 SER B CA 1
ATOM 4072 C C . SER B 1 287 ? 32.875 0.186 13.148 1 36.28 287 SER B C 1
ATOM 4074 O O . SER B 1 287 ? 32.594 -0.843 13.758 1 36.28 287 SER B O 1
ATOM 4076 N N . ALA B 1 288 ? 33.25 0.045 11.914 1 40.84 288 ALA B N 1
ATOM 4077 C CA . ALA B 1 288 ? 34.031 -1.116 11.523 1 40.84 288 ALA B CA 1
ATOM 4078 C C . ALA B 1 288 ? 34.938 -1.576 12.656 1 40.84 288 ALA B C 1
ATOM 4080 O O . ALA B 1 288 ? 35.656 -0.765 13.266 1 40.84 288 ALA B O 1
ATOM 4081 N N . PRO B 1 289 ? 34.688 -2.799 13.172 1 38.28 289 PRO B N 1
ATOM 4082 C CA . PRO B 1 289 ? 35.656 -3.174 14.195 1 38.28 289 PRO B CA 1
ATOM 4083 C C . PRO B 1 289 ? 37.094 -2.887 13.758 1 38.28 289 PRO B C 1
ATOM 4085 O O . PRO B 1 289 ? 37.469 -3.121 12.602 1 38.28 289 PRO B O 1
ATOM 4088 N N . ARG B 1 290 ? 37.656 -1.897 14.32 1 32.5 290 ARG B N 1
ATOM 4089 C CA . ARG B 1 290 ? 39.094 -1.687 14.094 1 32.5 290 ARG B CA 1
ATOM 4090 C C . ARG B 1 290 ? 39.844 -3.012 14.078 1 32.5 290 ARG B C 1
ATOM 4092 O O . ARG B 1 290 ? 39.812 -3.77 15.055 1 32.5 290 ARG B O 1
ATOM 4099 N N . ARG B 1 291 ? 40 -3.572 12.875 1 37.25 291 ARG B N 1
ATOM 4100 C CA . ARG B 1 291 ? 40.938 -4.691 12.719 1 37.25 291 ARG B CA 1
ATOM 4101 C C . ARG B 1 291 ? 42.156 -4.52 13.609 1 37.25 291 ARG B C 1
ATOM 4103 O O . ARG B 1 291 ? 42.875 -3.521 13.5 1 37.25 291 ARG B O 1
ATOM 4110 N N . SER B 1 292 ? 42.062 -5.164 14.75 1 35 292 SER B N 1
ATOM 4111 C CA . SER B 1 292 ? 43.25 -5.242 15.594 1 35 292 SER B CA 1
ATOM 4112 C C . SER B 1 292 ? 44.5 -5.496 14.766 1 35 292 SER B C 1
ATOM 4114 O O . SER B 1 292 ? 44.562 -6.426 13.961 1 35 292 SER B O 1
ATOM 4116 N N . ALA B 1 293 ? 45.25 -4.457 14.367 1 34.47 293 ALA B N 1
ATOM 4117 C CA . ALA B 1 293 ? 46.594 -4.586 13.812 1 34.47 293 ALA B CA 1
ATOM 4118 C C . ALA B 1 293 ? 47.375 -5.699 14.523 1 34.47 293 ALA B C 1
ATOM 4120 O O . ALA B 1 293 ? 47.594 -5.625 15.727 1 34.47 293 ALA B O 1
ATOM 4121 N N . ALA B 1 294 ? 47.156 -6.992 14.039 1 35.84 294 ALA B N 1
ATOM 4122 C CA . ALA B 1 294 ? 48.031 -8.078 14.438 1 35.84 294 ALA B CA 1
ATOM 4123 C C . ALA B 1 294 ? 49.469 -7.609 14.484 1 35.84 294 ALA B C 1
ATOM 4125 O O . ALA B 1 294 ? 50 -7.078 13.508 1 35.84 294 ALA B O 1
ATOM 4126 N N . ARG B 1 295 ? 50.031 -7.223 15.625 1 33.34 295 ARG B N 1
ATOM 4127 C CA . ARG B 1 295 ? 51.438 -6.961 15.883 1 33.34 295 ARG B CA 1
ATOM 4128 C C . ARG B 1 295 ? 52.312 -8.008 15.203 1 33.34 295 ARG B C 1
ATOM 4130 O O . ARG B 1 295 ? 52.281 -9.195 15.547 1 33.34 295 ARG B O 1
ATOM 4137 N N . ARG B 1 296 ? 52.5 -7.953 13.891 1 34.84 296 ARG B N 1
ATOM 4138 C CA . ARG B 1 296 ? 53.562 -8.734 13.258 1 34.84 296 ARG B CA 1
ATOM 4139 C C . ARG B 1 296 ? 54.844 -8.688 14.07 1 34.84 296 ARG B C 1
ATOM 4141 O O . ARG B 1 296 ? 55.406 -7.613 14.297 1 34.84 296 ARG B O 1
ATOM 4148 N N . SER B 1 297 ? 54.969 -9.547 15 1 33.81 297 SER B N 1
ATOM 4149 C CA . SER B 1 297 ? 56.219 -9.805 15.688 1 33.81 297 SER B CA 1
ATOM 4150 C C . SER B 1 297 ? 57.344 -10.016 14.695 1 33.81 297 SER B C 1
ATOM 4152 O O . SER B 1 297 ? 57.25 -10.859 13.805 1 33.81 297 SER B O 1
ATOM 4154 N N . ALA B 1 298 ? 58.094 -9 14.344 1 40.03 298 ALA B N 1
ATOM 4155 C CA . ALA B 1 298 ? 59.312 -9.031 13.547 1 40.03 298 ALA B CA 1
ATOM 4156 C C . ALA B 1 298 ? 60.25 -10.156 14 1 40.03 298 ALA B C 1
ATOM 4158 O O . ALA B 1 298 ? 60.531 -10.297 15.195 1 40.03 298 ALA B O 1
ATOM 4159 N N . PRO B 1 299 ? 60.188 -11.211 13.219 1 37.88 299 PRO B N 1
ATOM 4160 C CA . PRO B 1 299 ? 61.125 -12.258 13.625 1 37.88 299 PRO B CA 1
ATOM 4161 C C . PRO B 1 299 ? 62.531 -11.727 13.891 1 37.88 299 PRO B C 1
ATOM 4163 O O . PRO B 1 299 ? 62.969 -10.758 13.266 1 37.88 299 PRO B O 1
ATOM 4166 N N . ARG B 1 300 ? 63 -11.852 15.117 1 36.44 300 ARG B N 1
ATOM 4167 C CA . ARG B 1 300 ? 64.312 -11.523 15.617 1 36.44 300 ARG B CA 1
ATOM 4168 C C . ARG B 1 300 ? 65.438 -12.141 14.734 1 36.44 300 ARG B C 1
ATOM 4170 O O . ARG B 1 300 ? 65.438 -13.352 14.523 1 36.44 300 ARG B O 1
ATOM 4177 N N . ARG B 1 301 ? 65.812 -11.414 13.672 1 34.66 301 ARG B N 1
ATOM 4178 C CA . ARG B 1 301 ? 67 -11.766 12.898 1 34.66 301 ARG B CA 1
ATOM 4179 C C . ARG B 1 301 ? 68.188 -12.117 13.82 1 34.66 301 ARG B C 1
ATOM 4181 O O . ARG B 1 301 ? 68.625 -11.273 14.594 1 34.66 301 ARG B O 1
ATOM 4188 N N . THR B 1 302 ? 68.125 -13.281 14.25 1 33.53 302 THR B N 1
ATOM 4189 C CA . THR B 1 302 ? 69.25 -13.852 14.953 1 33.53 302 THR B CA 1
ATOM 4190 C C . THR B 1 302 ? 70.562 -13.523 14.242 1 33.53 302 THR B C 1
ATOM 4192 O O . THR B 1 302 ? 70.688 -13.695 13.023 1 33.53 302 THR B O 1
ATOM 4195 N N . ALA B 1 303 ? 71.188 -12.57 14.711 1 44.16 303 ALA B N 1
ATOM 4196 C CA . ALA B 1 303 ? 72.562 -12.109 14.359 1 44.16 303 ALA B CA 1
ATOM 4197 C C . ALA B 1 303 ? 73.5 -13.289 14.078 1 44.16 303 ALA B C 1
ATOM 4199 O O . ALA B 1 303 ? 73.5 -14.281 14.82 1 44.16 303 ALA B O 1
ATOM 4200 N N . PRO B 1 304 ? 73.938 -13.375 12.828 1 41.56 304 PRO B N 1
ATOM 4201 C CA . PRO B 1 304 ? 74.875 -14.414 12.438 1 41.56 304 PRO B CA 1
ATOM 4202 C C . PRO B 1 304 ? 76.062 -14.531 13.414 1 41.56 304 PRO B C 1
ATOM 4204 O O . PRO B 1 304 ? 76.438 -13.555 14.055 1 41.56 304 PRO B O 1
ATOM 4207 N N . PRO B 1 305 ? 76.188 -15.68 14.086 1 38.34 305 PRO B N 1
ATOM 4208 C CA . PRO B 1 305 ? 77.375 -15.836 14.914 1 38.34 305 PRO B CA 1
ATOM 4209 C C . PRO B 1 305 ? 78.625 -15.438 14.18 1 38.34 305 PRO B C 1
ATOM 4211 O O . PRO B 1 305 ? 78.688 -15.469 12.953 1 38.34 305 PRO B O 1
ATOM 4214 N N . ARG B 1 306 ? 79.688 -14.867 14.891 1 32.22 306 ARG B N 1
ATOM 4215 C CA . ARG B 1 306 ? 81.062 -14.727 14.461 1 32.22 306 ARG B CA 1
ATOM 4216 C C . ARG B 1 306 ? 81.688 -16.094 14.156 1 32.22 306 ARG B C 1
ATOM 4218 O O . ARG B 1 306 ? 81.438 -17.047 14.891 1 32.22 306 ARG B O 1
#

pLDDT: mean 90.39, std 16.84, range [31.72, 98.88]

Foldseek 3Di:
DFEEEEEWAKEKEKEWEFPDDDDPPDDTDIDIDIFIDILRLLLQLLLVVVPHHYEYQFEAEPDPSRVVRCVVSVVSVYHYLYHYDDPWHGKYWYWYDDPNDTDIDTDNTGRLQAALVSDDQCARGAEYEYELVQCLRPSNNRNRLSSQVRCVVRPHAYEYENHDLVSDALVVLVSCFAHAEYEYAPSNCVRNPHDVSNQVGYAKYKYADPQQFIKIDGPVGIDTDGADDDDFDAQAQLSSQLVSQLCSQVVVPDDPHNSRRRSSVSSRQQRNDDDNHHDPDPPPPPPDPPPPPPPPPPPDPPPDDD/DFEEEEEWAKEKEKEWEFPDDDDPPDDTDIDIDIFIDILRLLLQLLLVVVPHHYEYQFEAEPDPSRVVRCVVSVVSVYHYLYHYDDPWHGKYWYWYDDPNDTDIDTDNTGRLQAALVSDDQCARGAEYEYELVQCLRPSNNRNRLSSQVRCVVRPHAYEYENHDLVSDALVVLVSCFAHAEYEYEPSNCVRNPHDVSNQVGYAKYKYADPQQFIKIDGPVGIDTDGADDDDFDAQAQLSSQLSSQLCSQVSVPDDPHNSRRRSSVSSRQQRNDDDNHHDPPPPPPPPDPPPPPPPPPPPDPPPPDD

Secondary structure (DSSP, 8-state):
-PPEEEE---EEEEEEEESS---TTSEEEEEEEEEEE-HHHHHHHHHHHTT--EEEEEEEESSHHHHHHHHHHHHTT-EEEEEEESSSPPEEEEEEEETTEEEEEEE-GGGGG--GGGPPP-TT--EEEEEHHHHHSTTTHHHHHHHHHHHHHTT-EEEEE---GGG--TTHHHHTTT-SEE--BHHHHHHTTHHHHHHTTSSEEEEE-GGG-EEEEETTEEEEEPPPP---S--TTHHHHHHHHHHHHHHTT--HHHHHHHHHHHHHHHHTSSSSSPPP--------------------------/-PPEEEE---EEEEEEEESS---TTSEEEEEEEEEEE-HHHHHHHHHHHTT--EEEEEEEESSHHHHHHHHHHHHTT-EEEEEEESSSPPEEEEEEEETTEEEEEEE-GGGGG--GGGPPP-TT--EEEEEHHHHHSTTTHHHHHHHHHHHHHTT-EEEEE---GGG--TTHHHHTTT-SEE--BHHHHHHTTHHHHHHTTSSEEEEE-GGG-EEEEETTEEEEEPPPP---S--TTHHHHHHHHHHHHHHTT--HHHHHHHHHHHHHHHHTSSSSSPPP--------------------------

Sequence (612 aa):
MRSVTVVGDVAVDVLVRPRAPIVAGADVPATIRTLPGGAGANTATWLAALGVAVTLVARVGDDAAGRAAIAELAAAGVTTAAAVDPALPTATVVALAADGDRTLLSDRGAAAALSPADLPDPAGTGHVHVSGYVLLDPSSRPAGLEAIAGARRVGATVSVDPQAAPALDPGFLELVEGVDLLLPNAAELAALGGIDAVLTTVGAVAWTAGPDGAHWADARGRWSVPAPRVDVVDATGAGDAFDAGLLAAWLAGAGPEEALRSGCTAAARAVTKAGARPPAPASPSRSAPRRSAARRSAPRRTAPPRMRSVTVVGDVAVDVLVRPRAPIVAGADVPATIRTLPGGAGANTATWLAALGVAVTLVARVGDDAAGRAAIAELAAAGVTTAAAVDPALPTATVVALAADGDRTLLSDRGAAAALSPADLPDPAGTGHVHVSGYVLLDPSSRPAGLEAIAGARRVGATVSVDPQAAPALDPGFLELVEGVDLLLPNAAELAALGGIDAVLTTVGAVAWTAGPDGAHWADARGRWSVPAPRVDVVDATGAGDAFDAGLLAAWLAGAGPEEALRSGCTAAARAVTKAGARPPAPASPSRSAPRRSAARRSAPRRTAPPR

Radius of gyration: 30.38 Å; Cα contacts (8 Å, |Δi|>4): 1475; chains: 2; bounding box: 140×85×87 Å

InterPro domains:
  IPR002173 Carbohydrate/purine kinase, PfkB, conserved site [PS00583] (37-61)
  IPR011611 Carbohydrate kinase PfkB [PF00294] (1-281)
  IPR029056 Ribokinase-like [G3DSA:3.40.1190.20] (2-286)
  IPR029056 Ribokinase-like [SSF53613] (1-281)

Nearest PDB structures (foldseek):
  7vva-assembly1_A  TM=8.776E-01  e=1.551E-21  Escherichia coli
  7vtd-assembly2_C  TM=8.581E-01  e=1.144E-21  Escherichia coli
  2nwh-assembly1_A  TM=7.980E-01  e=1.005E-17  Agrobacterium fabrum str. C58
  7c1x-assembly1_B  TM=8.515E-01  e=2.869E-16  Arabidopsis thaliana
  7c1z-assembly1_A  TM=8.167E-01  e=1.897E-15  Arabidopsis thaliana

Solvent-accessible surface area (backbone atoms only — not comparable to full-atom values): 31060 Å² total; per-residue (Å²): 131,69,35,34,37,30,39,27,32,44,28,38,30,37,38,36,35,57,75,49,81,88,52,86,56,36,79,30,53,25,52,65,48,78,42,78,32,30,66,26,43,27,21,39,38,34,26,20,72,71,70,41,56,34,35,38,35,33,18,22,8,74,44,67,66,25,53,48,48,54,51,52,39,45,74,49,55,28,43,72,49,62,46,71,29,88,82,38,48,40,12,36,35,40,37,39,43,53,97,93,31,53,24,35,37,34,20,53,45,14,32,42,64,31,39,57,86,64,56,71,80,52,73,85,42,39,29,38,38,36,29,20,67,30,53,70,36,79,67,9,20,60,22,42,48,44,51,54,52,43,27,53,73,65,69,18,47,36,35,37,31,60,86,45,42,91,77,49,41,54,70,54,50,68,75,46,52,69,32,44,33,39,49,32,40,53,65,33,36,52,39,41,61,30,68,70,53,46,58,74,36,25,56,26,40,38,34,37,50,71,82,66,13,34,37,35,40,42,93,88,44,77,44,75,39,74,34,72,91,72,72,76,69,24,68,49,37,21,66,29,23,20,51,22,26,20,47,56,33,38,77,72,66,44,53,70,61,58,11,44,47,36,8,34,50,35,18,49,59,34,15,55,36,79,49,37,51,72,76,71,72,73,67,72,70,74,72,70,77,74,74,74,78,74,78,74,75,75,78,79,80,75,73,80,84,138,131,69,34,34,37,30,40,26,32,44,27,39,30,37,39,36,34,58,75,49,83,87,50,88,56,35,82,32,52,25,52,66,49,78,42,79,33,30,66,25,43,27,20,39,38,33,26,19,72,71,69,41,56,33,36,37,35,34,19,22,8,76,44,68,65,25,52,47,49,53,51,51,37,44,74,50,54,29,44,70,48,60,46,71,29,88,84,37,49,40,13,37,35,40,36,40,43,53,96,92,31,54,24,35,37,34,19,51,44,14,32,42,64,30,40,56,86,64,56,73,80,50,73,84,42,39,29,37,38,37,30,20,67,30,52,70,35,80,68,10,20,60,22,42,49,44,51,54,54,44,26,53,74,64,69,19,46,35,34,36,30,59,86,44,41,90,78,48,41,53,71,54,51,68,73,46,53,68,31,44,33,39,48,30,40,54,65,35,36,53,38,39,61,30,68,70,52,46,57,75,35,26,53,26,40,38,34,36,49,71,82,66,13,35,38,34,41,41,93,88,44,76,43,76,39,74,34,73,90,72,72,77,68,23,68,48,38,22,66,28,22,19,52,20,26,20,47,56,33,39,76,72,66,42,54,69,61,56,10,46,47,36,8,36,50,35,18,50,59,32,15,55,35,80,48,38,53,72,76,72,72,71,66,74,69,75,71,69,76,75,73,73,78,74,76,75,73,72,76,78,76,72,71,78,79,134